Protein AF-A0A8T9CL33-F1 (afdb_monomer)

Secondary structure (DSSP, 8-state):
-------------HHHHHHHH--------PPPPS----------------------------------PPPPPPEEE-S-----HHHHHTS------TTT-GGGSTTSGGG---HHHHHHHHHTT-SS--HHHHHHHHHSSGGGTSS-EEEE--TTS-HHHHHHHHHHHHHHHSTT-EEEEEESSHHHHHHHHHHHHHHSTT-BSGGG-TTS-----SS---TTTTB--EEEE-TT------TTT-SEEEEEHHHHHHHHHHHHHTTGGGGEEEEEES-GGGGG-TTTHHHHHHHHHHHHHS-S-PEEEEEES--TTHHHHHHHTTS-EEEE----SS----EEEETTEEEE--SHHHHHHHHHHHHT-TTS-SSPPPPPSEEEPPPSSGGG-SHHHHHHHHHHHHHHHTT--EEEE-SS--TTGGGS------HHHHHHHHHHHHHHHHSTT---HHHHHHGGGTEEEE-B----S--------------B-HHHHHHHHHHHHTTS--EEEE-HHHHTT-----SEEEESSSEETTEE--TTT-

Solvent-accessible surface area (backbone atoms only — not comparable to full-atom values): 33037 Å² total; per-residue (Å²): 137,86,80,89,79,82,82,86,78,91,73,86,53,74,67,60,58,49,58,77,76,48,87,80,80,81,78,81,78,80,80,81,75,93,78,82,90,81,86,82,90,83,88,83,93,81,89,88,82,95,83,75,82,84,75,72,81,71,70,81,70,75,71,72,74,73,68,87,59,58,72,58,39,59,73,46,77,45,71,78,82,67,66,47,79,63,63,58,34,73,81,62,73,76,72,71,39,38,91,80,39,59,72,22,25,64,79,34,74,89,69,71,58,58,70,68,49,44,48,32,37,36,78,72,70,50,72,53,46,52,68,69,51,43,49,50,47,68,73,53,49,38,71,76,53,82,41,26,37,30,38,27,28,37,83,83,40,58,61,63,59,56,53,52,50,46,48,50,48,51,34,43,78,35,72,78,29,26,35,40,41,30,26,84,40,66,50,48,25,52,51,50,42,56,51,50,49,59,41,37,58,92,40,55,42,60,73,73,57,87,82,72,80,95,70,92,70,95,62,88,72,62,94,60,72,54,41,64,36,74,45,69,46,58,83,90,65,82,77,73,84,54,71,91,79,41,36,34,39,27,17,23,48,70,49,45,36,52,51,52,50,50,23,55,76,70,67,49,47,76,35,40,38,31,40,34,35,47,53,52,69,46,52,76,37,90,89,55,5,65,50,49,54,53,41,52,51,52,57,71,73,40,100,51,84,53,22,43,39,35,31,27,47,81,63,97,55,48,68,59,53,10,48,70,58,76,60,21,40,65,49,83,46,85,57,50,87,71,79,82,86,46,67,47,76,56,90,35,25,32,30,80,20,90,39,72,69,52,38,53,53,52,52,49,55,64,70,64,45,100,79,79,66,99,59,82,77,88,75,54,45,28,40,44,47,84,47,94,47,79,92,28,64,49,45,68,58,34,44,53,49,22,54,40,38,55,36,35,76,73,73,35,37,18,33,36,35,43,83,86,78,73,86,69,62,72,27,49,73,82,59,94,70,53,66,71,47,51,51,54,31,52,50,50,52,51,56,41,42,70,41,98,85,41,62,53,77,62,50,69,64,18,37,79,56,21,26,45,74,47,46,70,54,72,85,70,89,76,74,95,83,73,97,74,93,84,72,90,80,68,39,43,55,74,65,57,44,52,51,52,51,52,34,36,77,71,58,49,28,27,35,40,40,28,32,68,86,45,67,82,38,52,97,71,90,46,82,41,77,44,71,59,64,67,51,60,86,96,41,66,68,47,81,92,79,108

Nearest PDB structures (foldseek):
  5a9j-assembly2_B  TM=8.468E-01  e=8.268E-31  Homo sapiens
  5a9j-assembly3_C  TM=8.396E-01  e=1.143E-29  Homo sapiens
  5a9j-assembly4_D  TM=8.574E-01  e=2.637E-29  Homo sapiens
  9bha-assembly1_B  TM=8.079E-01  e=4.144E-30  Homo sapiens
  8w0a-assembly1_A  TM=8.636E-01  e=8.274E-24  Homo sapiens

Foldseek 3Di:
DDDDDDDDDDDDDPVNVVPVVDDDDDDDDDDDDDDDDDDDDDDDDDDDDDDDDDPDPPPPPPPVPPPVFAAFFDKFFDDDPPPPVVNVCVVPQPQDFCVNPVLQQCPPCLLVDDPLLSVLCVVVPSGGHGPQLSCQLRVQCLSVLQFAEEEAEAVQNCVVVSVLSSLVSQCLLPVLAAEEEEDADPLVLVVVLVVVCSSQPPPFSCVNPPDDDDDDDPDDDDPCQRGAAEEEDEDPDPDQDPSNRHRYYRYYLQVLLVNCVVCVVVVVNLSHSEYEAEALVCLPPPPRNVSNVVNLVSNVPDPHSYHYYYYHHDDPPSCVVCVVSVVGDYYYDHDHSDDDFDWDDDQQFIATDRDPVSVVVLVCLVVVPPPDDPDDHGDGRMGGDQGPDPVRNDSLLSNQLNVLLVQVVVLFAEEEADDDDLPSLRHRDPDPDDVVLQVVLVVLLVQQCPDPVGGDPSSVRRSNSQEEEAEAFDPCPDDPDDDDDDDPPGGDDPSNNVSNLVCVVVSSHRYYYYHPVVVVNDPRDGPYYHYRDQDRPPGGDDPSND

Structure (mmCIF, N/CA/C/O backbone):
data_AF-A0A8T9CL33-F1
#
_entry.id   AF-A0A8T9CL33-F1
#
loop_
_atom_site.group_PDB
_atom_site.id
_atom_site.type_symbol
_atom_site.label_atom_id
_atom_site.label_alt_id
_atom_site.label_comp_id
_atom_site.label_asym_id
_atom_site.label_entity_id
_atom_site.label_seq_id
_atom_site.pdbx_PDB_ins_code
_atom_site.Cartn_x
_atom_site.Cartn_y
_atom_site.Cartn_z
_atom_site.occupancy
_atom_site.B_iso_or_equiv
_atom_site.auth_seq_id
_atom_site.auth_comp_id
_atom_site.auth_asym_id
_atom_site.auth_atom_id
_atom_site.pdbx_PDB_model_num
ATOM 1 N N . MET A 1 1 ? 56.595 68.365 -26.773 1.00 39.03 1 MET A N 1
ATOM 2 C CA . MET A 1 1 ? 57.141 67.201 -26.047 1.00 39.03 1 MET A CA 1
ATOM 3 C C . MET A 1 1 ? 55.971 66.290 -25.760 1.00 39.03 1 MET A C 1
ATOM 5 O O . MET A 1 1 ? 55.237 66.520 -24.807 1.00 39.03 1 MET A O 1
ATOM 9 N N . ASP A 1 2 ? 55.748 65.354 -26.675 1.00 34.16 2 ASP A N 1
ATOM 10 C CA . ASP A 1 2 ? 54.655 64.391 -26.630 1.00 34.16 2 ASP A CA 1
ATOM 11 C C . ASP A 1 2 ? 54.901 63.371 -25.522 1.00 34.16 2 ASP A C 1
ATOM 13 O O . ASP A 1 2 ? 55.911 62.666 -25.527 1.00 34.16 2 ASP A O 1
ATOM 17 N N . VAL A 1 3 ? 53.973 63.282 -24.571 1.00 36.00 3 VAL A N 1
ATOM 18 C CA . VAL A 1 3 ? 53.970 62.217 -23.567 1.00 36.00 3 VAL A CA 1
ATOM 19 C C . VAL A 1 3 ? 52.893 61.214 -23.953 1.00 36.00 3 VAL A C 1
ATOM 21 O O . VAL A 1 3 ? 51.714 61.355 -23.636 1.00 36.00 3 VAL A O 1
ATOM 24 N N . ASN A 1 4 ? 53.347 60.190 -24.673 1.00 37.31 4 ASN A N 1
ATOM 25 C CA . ASN A 1 4 ? 52.642 58.938 -24.907 1.00 37.31 4 ASN A CA 1
ATOM 26 C C . ASN A 1 4 ? 52.187 58.324 -23.576 1.00 37.31 4 ASN A C 1
ATOM 28 O O . ASN A 1 4 ? 53.010 57.885 -22.775 1.00 37.31 4 ASN A O 1
ATOM 32 N N . THR A 1 5 ? 50.877 58.200 -23.385 1.00 37.62 5 THR A N 1
ATOM 33 C CA . THR A 1 5 ? 50.290 57.289 -22.397 1.00 37.62 5 THR A CA 1
ATOM 34 C C . THR A 1 5 ? 49.316 56.366 -23.117 1.00 37.62 5 THR A C 1
ATOM 36 O O . THR A 1 5 ? 48.192 56.726 -23.445 1.00 37.62 5 THR A O 1
ATOM 39 N N . THR A 1 6 ? 49.776 55.151 -23.413 1.00 38.62 6 THR A N 1
ATOM 40 C CA . THR A 1 6 ? 48.908 54.045 -23.822 1.00 38.62 6 THR A CA 1
ATOM 41 C C . THR A 1 6 ? 48.494 53.269 -22.572 1.00 38.62 6 THR A C 1
ATOM 43 O O . THR A 1 6 ? 49.363 52.733 -21.883 1.00 38.62 6 THR A O 1
ATOM 46 N N . PRO A 1 7 ? 47.195 53.137 -22.258 1.00 39.09 7 PRO A N 1
ATOM 47 C CA . PRO A 1 7 ? 46.752 52.102 -21.343 1.00 39.09 7 PRO A CA 1
ATOM 48 C C . PRO A 1 7 ? 46.605 50.790 -22.126 1.00 39.09 7 PRO A C 1
ATOM 50 O O . PRO A 1 7 ? 45.759 50.657 -23.011 1.00 39.09 7 PRO A O 1
ATOM 53 N N . ARG A 1 8 ? 47.448 49.800 -21.809 1.00 45.03 8 ARG A N 1
ATOM 54 C CA . ARG A 1 8 ? 47.253 48.405 -22.230 1.00 45.03 8 ARG A CA 1
ATOM 55 C C . ARG A 1 8 ? 46.012 47.846 -21.528 1.00 45.03 8 ARG A C 1
ATOM 57 O O . ARG A 1 8 ? 46.058 47.569 -20.333 1.00 45.03 8 ARG A O 1
ATOM 64 N N . ILE A 1 9 ? 44.926 47.651 -22.272 1.00 44.34 9 ILE A N 1
ATOM 65 C CA . ILE A 1 9 ? 43.734 46.918 -21.824 1.00 44.34 9 ILE A CA 1
ATOM 66 C C . ILE A 1 9 ? 43.865 45.473 -22.321 1.00 44.34 9 ILE A C 1
ATOM 68 O O . ILE A 1 9 ? 43.928 45.235 -23.525 1.00 44.34 9 ILE A O 1
ATOM 72 N N . TYR A 1 10 ? 43.943 44.512 -21.398 1.00 47.47 10 TYR A N 1
ATOM 73 C CA . TYR A 1 10 ? 44.230 43.102 -21.697 1.00 47.47 10 TYR A CA 1
ATOM 74 C C . TYR A 1 10 ? 43.007 42.209 -21.941 1.00 47.47 10 TYR A C 1
ATOM 76 O O . TYR A 1 10 ? 43.185 41.009 -22.120 1.00 47.47 10 TYR A O 1
ATOM 84 N N . HIS A 1 11 ? 41.780 42.734 -22.019 1.00 51.41 11 HIS A N 1
ATOM 85 C CA . HIS A 1 11 ? 40.606 41.899 -22.300 1.00 51.41 11 HIS A CA 1
ATOM 86 C C . HIS A 1 11 ? 39.587 42.625 -23.183 1.00 51.41 11 HIS A C 1
ATOM 88 O O . HIS A 1 11 ? 39.149 43.722 -22.850 1.00 51.41 11 HIS A O 1
ATOM 94 N N . LYS A 1 12 ? 39.207 41.992 -24.303 1.00 50.69 12 LYS A N 1
ATOM 95 C CA . LYS A 1 12 ? 38.053 42.383 -25.125 1.00 50.69 12 LYS A CA 1
ATOM 96 C C . LYS A 1 12 ? 36.806 41.714 -24.571 1.00 50.69 12 LYS A C 1
ATOM 98 O O . LYS A 1 12 ? 36.812 40.511 -24.314 1.00 50.69 12 LYS A O 1
ATOM 103 N N . THR A 1 13 ? 35.733 42.475 -24.426 1.00 62.59 13 THR A N 1
ATOM 104 C CA . THR A 1 13 ? 34.444 41.917 -24.013 1.00 62.59 13 THR A CA 1
ATOM 105 C C . THR A 1 13 ? 33.742 41.232 -25.192 1.00 62.59 13 THR A C 1
ATOM 107 O O . THR A 1 13 ? 33.948 41.560 -26.367 1.00 62.59 13 THR A O 1
ATOM 110 N N . SER A 1 14 ? 32.868 40.270 -24.896 1.00 51.91 14 SER A N 1
ATOM 111 C CA . SER A 1 14 ? 32.030 39.589 -25.896 1.00 51.91 14 SER A CA 1
ATOM 112 C C . SER A 1 14 ? 31.123 40.564 -26.666 1.00 51.91 14 SER A C 1
ATOM 114 O O . SER A 1 14 ? 30.834 40.344 -27.841 1.00 51.91 14 SER A O 1
ATOM 116 N N . VAL A 1 15 ? 30.753 41.690 -26.048 1.00 52.00 15 VAL A N 1
ATOM 117 C CA . VAL A 1 15 ? 29.937 42.761 -26.648 1.00 52.00 15 VAL A CA 1
ATOM 118 C C . VAL A 1 15 ? 30.711 43.563 -27.701 1.00 52.00 15 VAL A C 1
ATOM 120 O O . VAL A 1 15 ? 30.175 43.862 -28.767 1.00 52.00 15 VAL A O 1
ATOM 123 N N . GLU A 1 16 ? 31.982 43.881 -27.453 1.00 58.03 16 GLU A N 1
ATOM 124 C CA . GLU A 1 16 ? 32.838 44.575 -28.431 1.00 58.03 16 GLU A CA 1
ATOM 125 C C . GLU A 1 16 ? 33.164 43.681 -29.630 1.00 58.03 16 GLU A C 1
ATOM 127 O O . GLU A 1 16 ? 33.197 44.142 -30.771 1.00 58.03 16 GLU A O 1
ATOM 132 N N . THR A 1 17 ? 33.318 42.379 -29.380 1.00 58.91 17 THR A N 1
ATOM 133 C CA . THR A 1 17 ? 33.524 41.369 -30.427 1.00 58.91 17 THR A CA 1
ATOM 134 C C . THR A 1 17 ? 32.278 41.217 -31.311 1.00 58.91 17 THR A C 1
ATOM 136 O O . THR A 1 17 ? 32.393 41.064 -32.525 1.00 58.91 17 THR A O 1
ATOM 139 N N . ALA A 1 18 ? 31.077 41.336 -30.732 1.00 50.84 18 ALA A N 1
ATOM 140 C CA . ALA A 1 18 ? 29.822 41.317 -31.482 1.00 50.84 18 ALA A CA 1
ATOM 141 C C . ALA A 1 18 ? 29.615 42.584 -32.335 1.00 50.84 18 ALA A C 1
ATOM 143 O O . ALA A 1 18 ? 29.135 42.490 -33.462 1.00 50.84 18 ALA A O 1
ATOM 144 N N . ARG A 1 19 ? 30.024 43.763 -31.846 1.00 54.75 19 ARG A N 1
ATOM 145 C CA . ARG A 1 19 ? 29.896 45.036 -32.585 1.00 54.75 19 ARG A CA 1
ATOM 146 C C . ARG A 1 19 ? 30.853 45.169 -33.772 1.00 54.75 19 ARG A C 1
ATOM 148 O O . ARG A 1 19 ? 30.510 45.841 -34.735 1.00 54.75 19 ARG A O 1
ATOM 155 N N . ALA A 1 20 ? 32.023 44.530 -33.723 1.00 59.75 20 ALA A N 1
ATOM 156 C CA . ALA A 1 20 ? 32.966 44.518 -34.846 1.00 59.75 20 ALA A CA 1
ATOM 157 C C . ALA A 1 20 ? 32.512 43.609 -36.005 1.00 59.75 20 ALA A C 1
ATOM 159 O O . ALA A 1 20 ? 32.859 43.865 -37.154 1.00 59.75 20 ALA A O 1
ATOM 160 N N . ASN A 1 21 ? 31.728 42.566 -35.703 1.00 51.91 21 ASN A N 1
ATOM 161 C CA . ASN A 1 21 ? 31.342 41.535 -36.671 1.00 51.91 21 ASN A CA 1
ATOM 162 C C . ASN A 1 21 ? 29.933 41.719 -37.255 1.00 51.91 21 ASN A C 1
ATOM 164 O O . ASN A 1 21 ? 29.616 41.094 -38.264 1.00 51.91 21 ASN A O 1
ATOM 168 N N . TYR A 1 22 ? 29.087 42.562 -36.654 1.00 50.97 22 TYR A N 1
ATOM 169 C CA . TYR A 1 22 ? 27.702 42.741 -37.089 1.00 50.97 22 TYR A CA 1
ATOM 170 C C . TYR A 1 22 ? 27.319 44.223 -37.155 1.00 50.97 22 TYR A C 1
ATOM 172 O O . TYR A 1 22 ? 27.190 44.900 -36.135 1.00 50.97 22 TYR A O 1
ATOM 180 N N . SER A 1 23 ? 27.087 44.717 -38.374 1.00 49.66 23 SER A N 1
ATOM 181 C CA . SER A 1 23 ? 26.425 46.003 -38.608 1.00 49.66 23 SER A CA 1
ATOM 182 C C . SER A 1 23 ? 24.919 45.826 -38.424 1.00 49.66 23 SER A C 1
ATOM 184 O O . SER A 1 23 ? 24.282 45.064 -39.151 1.00 49.66 23 SER A O 1
ATOM 186 N N . THR A 1 24 ? 24.339 46.515 -37.444 1.00 39.88 24 THR A N 1
ATOM 187 C CA . THR A 1 24 ? 22.883 46.605 -37.286 1.00 39.88 24 THR A CA 1
ATOM 188 C C . THR A 1 24 ? 22.396 47.856 -38.004 1.00 39.88 24 THR A C 1
ATOM 190 O O . THR A 1 24 ? 22.350 48.944 -37.438 1.00 39.88 24 THR A O 1
ATOM 193 N N . LEU A 1 25 ? 22.027 47.711 -39.278 1.00 39.31 25 LEU A N 1
ATOM 194 C CA . LEU A 1 25 ? 21.190 48.710 -39.938 1.00 39.31 25 LEU A CA 1
ATOM 195 C C . LEU A 1 25 ? 19.787 48.625 -39.330 1.00 39.31 25 LEU A C 1
ATOM 197 O O . LEU A 1 25 ? 19.086 47.624 -39.480 1.00 39.31 25 LEU A O 1
ATOM 201 N N . SER A 1 26 ? 19.386 49.672 -38.613 1.00 40.56 26 SER A N 1
ATOM 202 C CA . SER A 1 26 ? 18.031 49.819 -38.097 1.00 40.56 26 SER A CA 1
ATOM 203 C C . SER A 1 26 ? 17.079 50.155 -39.246 1.00 40.56 26 SER A C 1
ATOM 205 O O . SER A 1 26 ? 17.009 51.288 -39.718 1.00 40.56 26 SER A O 1
ATOM 207 N N . HIS A 1 27 ? 16.296 49.176 -39.697 1.00 35.44 27 HIS A N 1
ATOM 208 C CA . HIS A 1 27 ? 15.111 49.483 -40.492 1.00 35.44 27 HIS A CA 1
ATOM 209 C C . HIS A 1 27 ? 14.006 49.983 -39.557 1.00 35.44 27 HIS A C 1
ATOM 211 O O . HIS A 1 27 ? 13.426 49.227 -38.779 1.00 35.44 27 HIS A O 1
ATOM 217 N N . ILE A 1 28 ? 13.738 51.286 -39.632 1.00 36.88 28 ILE A N 1
ATOM 218 C CA . ILE A 1 28 ? 12.585 51.940 -39.013 1.00 36.88 28 ILE A CA 1
ATOM 219 C C . ILE A 1 28 ? 11.318 51.314 -39.606 1.00 36.88 28 ILE A C 1
ATOM 221 O O . ILE A 1 28 ? 11.032 51.465 -40.794 1.00 36.88 28 ILE A O 1
ATOM 225 N N . GLY A 1 29 ? 10.558 50.594 -38.783 1.00 35.59 29 GLY A N 1
ATOM 226 C CA . GLY A 1 29 ? 9.239 50.100 -39.157 1.00 35.59 29 GLY A CA 1
ATOM 227 C C . GLY A 1 29 ? 8.251 51.259 -39.267 1.00 35.59 29 GLY A C 1
ATOM 228 O O . GLY A 1 29 ? 7.926 51.896 -38.266 1.00 35.59 29 GLY A O 1
ATOM 229 N N . GLN A 1 30 ? 7.740 51.528 -40.470 1.00 36.22 30 GLN A N 1
ATOM 230 C CA . GLN A 1 30 ? 6.532 52.336 -40.623 1.00 36.22 30 GLN A CA 1
ATOM 231 C C . GLN A 1 30 ? 5.326 51.538 -40.111 1.00 36.22 30 GLN A C 1
ATOM 233 O O . GLN A 1 30 ? 4.996 50.467 -40.625 1.00 36.22 30 GLN A O 1
ATOM 238 N N . LYS A 1 31 ? 4.666 52.073 -39.080 1.00 33.78 31 LYS A N 1
ATOM 239 C CA . LYS A 1 31 ? 3.378 51.593 -38.563 1.00 33.78 31 LYS A CA 1
ATOM 240 C C . LYS A 1 31 ? 2.333 51.693 -39.680 1.00 33.78 31 LYS A C 1
ATOM 242 O O . LYS A 1 31 ? 2.056 52.792 -40.149 1.00 33.78 31 LYS A O 1
ATOM 247 N N . ARG A 1 32 ? 1.734 50.571 -40.089 1.00 34.62 32 ARG A N 1
ATOM 248 C CA . ARG A 1 32 ? 0.538 50.598 -40.942 1.00 34.62 32 ARG A CA 1
ATOM 249 C C . ARG A 1 32 ? -0.661 51.014 -40.096 1.00 34.62 32 ARG A C 1
ATOM 251 O O . ARG A 1 32 ? -0.969 50.359 -39.102 1.00 34.62 32 ARG A O 1
ATOM 258 N N . THR A 1 33 ? -1.309 52.103 -40.485 1.00 32.44 33 THR A N 1
ATOM 259 C CA . THR A 1 33 ? -2.651 52.459 -40.029 1.00 32.44 33 THR A CA 1
ATOM 260 C C . THR A 1 33 ? -3.678 51.573 -40.720 1.00 32.44 33 THR A C 1
ATOM 262 O O . THR A 1 33 ? -3.578 51.277 -41.909 1.00 32.44 33 THR A O 1
ATOM 265 N N . PHE A 1 34 ? -4.630 51.125 -39.914 1.00 35.31 34 PHE A N 1
ATOM 266 C CA . PHE A 1 34 ? -5.823 50.390 -40.291 1.00 35.31 34 PHE A CA 1
ATOM 267 C C . PHE A 1 34 ? -6.742 51.372 -41.021 1.00 35.31 34 PHE A C 1
ATOM 269 O O . PHE A 1 34 ? -7.260 52.260 -40.363 1.00 35.31 34 PHE A O 1
ATOM 276 N N . ASP A 1 35 ? -6.822 51.303 -42.349 1.00 35.56 35 ASP A N 1
ATOM 277 C CA . ASP A 1 35 ? -7.996 51.692 -43.142 1.00 35.56 35 ASP A CA 1
ATOM 278 C C . ASP A 1 35 ? -7.718 51.515 -44.640 1.00 35.56 35 ASP A C 1
ATOM 280 O O . ASP A 1 35 ? -6.576 51.546 -45.092 1.00 35.56 35 ASP A O 1
ATOM 284 N N . VAL A 1 36 ? -8.804 51.359 -45.395 1.00 33.97 36 VAL A N 1
ATOM 285 C CA . VAL A 1 36 ? -8.899 51.140 -46.849 1.00 33.97 36 VAL A CA 1
ATOM 286 C C . VAL A 1 36 ? -8.897 49.663 -47.274 1.00 33.97 36 VAL A C 1
ATOM 288 O O . VAL A 1 36 ? -8.082 49.182 -48.057 1.00 33.97 36 VAL A O 1
ATOM 291 N N . PHE A 1 37 ? -9.924 48.951 -46.805 1.00 35.22 37 PHE A N 1
ATOM 292 C CA . PHE A 1 37 ? -10.669 48.039 -47.674 1.00 35.22 37 PHE A CA 1
ATOM 293 C C . PHE A 1 37 ? -11.507 48.890 -48.642 1.00 35.22 37 PHE A C 1
ATOM 295 O O . PHE A 1 37 ? -12.365 49.636 -48.180 1.00 35.22 37 PHE A O 1
ATOM 302 N N . HIS A 1 38 ? -11.238 48.785 -49.947 1.00 32.81 38 HIS A N 1
ATOM 303 C CA . HIS A 1 38 ? -12.205 48.743 -51.061 1.00 32.81 38 HIS A CA 1
ATOM 304 C C . HIS A 1 38 ? -11.654 49.350 -52.358 1.00 32.81 38 HIS A C 1
ATOM 306 O O . HIS A 1 38 ? -11.232 50.500 -52.390 1.00 32.81 38 HIS A O 1
ATOM 312 N N . GLY A 1 39 ? -11.829 48.598 -53.449 1.00 28.55 39 GLY A N 1
ATOM 313 C CA . GLY A 1 39 ? -12.135 49.166 -54.762 1.00 28.55 39 GLY A CA 1
ATOM 314 C C . GLY A 1 39 ? -11.116 48.892 -55.867 1.00 28.55 39 GLY A C 1
ATOM 315 O O . GLY A 1 39 ? -9.980 49.340 -55.789 1.00 28.55 39 GLY A O 1
ATOM 316 N N . GLY A 1 40 ? -11.587 48.249 -56.942 1.00 28.28 40 GLY A N 1
ATOM 317 C CA . GLY A 1 40 ? -11.085 48.505 -58.296 1.00 28.28 40 GLY A CA 1
ATOM 318 C C . GLY A 1 40 ? -10.412 47.333 -59.004 1.00 28.28 40 GLY A C 1
ATOM 319 O O . GLY A 1 40 ? -9.221 47.097 -58.838 1.00 28.28 40 GLY A O 1
ATOM 320 N N . GLN A 1 41 ? -11.179 46.654 -59.859 1.00 36.09 41 GLN A N 1
ATOM 321 C CA . GLN A 1 41 ? -10.659 46.021 -61.073 1.00 36.09 41 GLN A CA 1
ATOM 322 C C . GLN A 1 41 ? -10.003 47.098 -61.958 1.00 36.09 41 GLN A C 1
ATOM 324 O O . GLN A 1 41 ? -10.564 48.184 -62.065 1.00 36.09 41 GLN A O 1
ATOM 329 N N . ASP A 1 42 ? -8.846 46.822 -62.570 1.00 30.47 42 ASP A N 1
ATOM 330 C CA . ASP A 1 42 ? -8.703 46.825 -64.036 1.00 30.47 42 ASP A CA 1
ATOM 331 C C . ASP A 1 42 ? -7.258 46.623 -64.536 1.00 30.47 42 ASP A C 1
ATOM 333 O O . ASP A 1 42 ? -6.255 46.871 -63.873 1.00 30.47 42 ASP A O 1
ATOM 337 N N . THR A 1 43 ? -7.235 46.101 -65.757 1.00 31.84 43 THR A N 1
ATOM 338 C CA . THR A 1 43 ? -6.175 45.705 -66.691 1.00 31.84 43 THR A CA 1
ATOM 339 C C . THR A 1 43 ? -4.944 46.619 -66.826 1.00 31.84 43 THR A C 1
ATOM 341 O O . THR A 1 43 ? -5.098 47.829 -66.936 1.00 31.84 43 THR A O 1
ATOM 344 N N . ALA A 1 44 ? -3.750 46.031 -67.021 1.00 29.89 44 ALA A N 1
ATOM 345 C CA . ALA A 1 44 ? -2.886 46.275 -68.196 1.00 29.89 44 ALA A CA 1
ATOM 346 C C . ALA A 1 44 ? -1.521 45.564 -68.091 1.00 29.89 44 ALA A C 1
ATOM 348 O O . ALA A 1 44 ? -0.767 45.702 -67.132 1.00 29.89 44 ALA A O 1
ATOM 349 N N . SER A 1 45 ? -1.193 44.847 -69.160 1.00 35.56 45 SER A N 1
ATOM 350 C CA . SER A 1 45 ? 0.087 44.225 -69.485 1.00 35.56 45 SER A CA 1
ATOM 351 C C . SER A 1 45 ? 1.221 45.238 -69.700 1.00 35.56 45 SER A C 1
ATOM 353 O O . SER A 1 45 ? 1.120 46.085 -70.588 1.00 35.56 45 SER A O 1
ATOM 355 N N . LYS A 1 46 ? 2.352 45.062 -69.004 1.00 29.58 46 LYS A N 1
ATOM 356 C CA . LYS A 1 46 ? 3.688 45.464 -69.481 1.00 29.58 46 LYS A CA 1
ATOM 357 C C . LYS A 1 46 ? 4.722 44.411 -69.074 1.00 29.58 46 LYS A C 1
ATOM 359 O O . LYS A 1 46 ? 4.907 44.137 -67.895 1.00 29.58 46 LYS A O 1
ATOM 364 N N . ALA A 1 47 ? 5.350 43.813 -70.081 1.00 32.28 47 ALA A N 1
ATOM 365 C CA . ALA A 1 47 ? 6.488 42.906 -69.965 1.00 32.28 47 ALA A CA 1
ATOM 366 C C . ALA A 1 47 ? 7.821 43.683 -69.898 1.00 32.28 47 ALA A C 1
ATOM 368 O O . ALA A 1 47 ? 7.829 44.863 -70.251 1.00 32.28 47 ALA A O 1
ATOM 369 N N . ILE A 1 48 ? 8.900 42.960 -69.527 1.00 29.34 48 ILE A N 1
ATOM 370 C CA . ILE A 1 48 ? 10.371 43.219 -69.599 1.00 29.34 48 ILE A CA 1
ATOM 371 C C . ILE A 1 48 ? 11.025 43.116 -68.193 1.00 29.34 48 ILE A C 1
ATOM 373 O O . ILE A 1 48 ? 10.501 43.736 -67.271 1.00 29.34 48 ILE A O 1
ATOM 377 N N . PRO A 1 49 ? 12.211 42.486 -67.991 1.00 29.14 49 PRO A N 1
ATOM 378 C CA . PRO A 1 49 ? 12.872 41.368 -68.678 1.00 29.14 49 PRO A CA 1
ATOM 379 C C . PRO A 1 49 ? 13.259 40.204 -67.725 1.00 29.14 49 PRO A C 1
ATOM 381 O O . PRO A 1 49 ? 13.247 40.305 -66.502 1.00 29.14 49 PRO A O 1
ATOM 384 N N . SER A 1 50 ? 13.641 39.087 -68.336 1.00 40.56 50 SER A N 1
ATOM 385 C CA . SER A 1 50 ? 14.204 37.872 -67.747 1.00 40.56 50 SER A CA 1
ATOM 386 C C . SER A 1 50 ? 15.532 38.098 -67.009 1.00 40.56 50 SER A C 1
ATOM 388 O O . SER A 1 50 ? 16.558 38.260 -67.662 1.00 40.56 50 SER A O 1
ATOM 390 N N . ASP A 1 51 ? 15.510 38.058 -65.676 1.00 32.94 51 ASP A N 1
ATOM 391 C CA . ASP A 1 51 ? 16.597 37.505 -64.848 1.00 32.94 51 ASP A CA 1
ATOM 392 C C . ASP A 1 51 ? 16.154 37.426 -63.379 1.00 32.94 51 ASP A C 1
ATOM 394 O O . ASP A 1 51 ? 16.488 38.251 -62.531 1.00 32.94 51 ASP A O 1
ATOM 398 N N . VAL A 1 52 ? 15.346 36.414 -63.059 1.00 32.03 52 VAL A N 1
ATOM 399 C CA . VAL A 1 52 ? 15.147 35.986 -61.672 1.00 32.03 52 VAL A CA 1
ATOM 400 C C . VAL A 1 52 ? 15.269 34.476 -61.669 1.00 32.03 52 VAL A C 1
ATOM 402 O O . VAL A 1 52 ? 14.354 33.747 -62.045 1.00 32.03 52 VAL A O 1
ATOM 405 N N . THR A 1 53 ? 16.452 34.010 -61.280 1.00 34.31 53 THR A N 1
ATOM 406 C CA . THR A 1 53 ? 16.658 32.622 -60.891 1.00 34.31 53 THR A CA 1
ATOM 407 C C . THR A 1 53 ? 15.616 32.264 -59.842 1.00 34.31 53 THR A C 1
ATOM 409 O O . THR A 1 53 ? 15.450 32.955 -58.836 1.00 34.31 53 THR A O 1
ATOM 412 N N . ASN A 1 54 ? 14.882 31.200 -60.139 1.00 34.97 54 ASN A N 1
ATOM 413 C CA . ASN A 1 54 ? 13.839 30.616 -59.323 1.00 34.97 54 ASN A CA 1
ATOM 414 C C . ASN A 1 54 ? 14.365 30.358 -57.897 1.00 34.97 54 ASN A C 1
ATOM 416 O O . ASN A 1 54 ? 14.982 29.330 -57.625 1.00 34.97 54 ASN A O 1
ATOM 420 N N . ARG A 1 55 ? 14.173 31.310 -56.980 1.00 33.19 55 ARG A N 1
ATOM 421 C CA . ARG A 1 55 ? 14.310 31.068 -55.542 1.00 33.19 55 ARG A CA 1
ATOM 422 C C . ARG A 1 55 ? 12.962 30.575 -55.050 1.00 33.19 55 ARG A C 1
ATOM 424 O O . ARG A 1 55 ? 12.246 31.290 -54.353 1.00 33.19 55 ARG A O 1
ATOM 431 N N . ASP A 1 56 ? 12.638 29.344 -55.439 1.00 33.31 56 ASP A N 1
ATOM 432 C CA . ASP A 1 56 ? 11.633 28.556 -54.744 1.00 33.31 56 ASP A CA 1
ATOM 433 C C . ASP A 1 56 ? 11.974 28.609 -53.258 1.00 33.31 56 ASP A C 1
ATOM 435 O O . ASP A 1 56 ? 13.065 28.213 -52.836 1.00 33.31 56 ASP A O 1
ATOM 439 N N . PHE A 1 57 ? 11.051 29.131 -52.454 1.00 31.59 57 PHE A N 1
ATOM 440 C CA . PHE A 1 57 ? 11.145 29.036 -51.009 1.00 31.59 57 PHE A CA 1
ATOM 441 C C . PHE A 1 57 ? 10.977 27.559 -50.652 1.00 31.59 57 PHE A C 1
ATOM 443 O O . PHE A 1 57 ? 9.878 27.075 -50.388 1.00 31.59 57 PHE A O 1
ATOM 450 N N . HIS A 1 58 ? 12.076 26.809 -50.692 1.00 30.58 58 HIS A N 1
ATOM 451 C CA . HIS A 1 58 ? 12.139 25.500 -50.079 1.00 30.58 58 HIS A CA 1
ATOM 452 C C . HIS A 1 58 ? 11.957 25.727 -48.586 1.00 30.58 58 HIS A C 1
ATOM 454 O O . HIS A 1 58 ? 12.877 26.145 -47.881 1.00 30.58 58 HIS A O 1
ATOM 460 N N . ARG A 1 59 ? 10.740 25.457 -48.098 1.00 31.83 59 ARG A N 1
ATOM 461 C CA . ARG A 1 59 ? 10.530 25.173 -46.681 1.00 31.83 59 ARG A CA 1
ATOM 462 C C . ARG A 1 59 ? 11.634 24.183 -46.310 1.00 31.83 59 ARG A C 1
ATOM 464 O O . ARG A 1 59 ? 11.743 23.180 -47.019 1.00 31.83 59 ARG A O 1
ATOM 471 N N . PRO A 1 60 ? 12.469 24.439 -45.289 1.00 27.70 60 PRO A N 1
ATOM 472 C CA . PRO A 1 60 ? 13.417 23.436 -44.859 1.00 27.70 60 PRO A CA 1
ATOM 473 C C . PRO A 1 60 ? 12.572 22.235 -44.454 1.00 27.70 60 PRO A C 1
ATOM 475 O O . PRO A 1 60 ? 11.916 22.231 -43.412 1.00 27.70 60 PRO A O 1
ATOM 478 N N . LEU A 1 61 ? 12.520 21.232 -45.330 1.00 34.25 61 LEU A N 1
ATOM 479 C CA . LEU A 1 61 ? 12.241 19.886 -44.904 1.00 34.25 61 LEU A CA 1
ATOM 480 C C . LEU A 1 61 ? 13.318 19.665 -43.859 1.00 34.25 61 LEU A C 1
ATOM 482 O O . LEU A 1 61 ? 14.509 19.645 -44.177 1.00 34.25 61 LEU A O 1
ATOM 486 N N . LEU A 1 62 ? 12.895 19.581 -42.601 1.00 33.88 62 LEU A N 1
ATOM 487 C CA . LEU A 1 62 ? 13.615 18.794 -41.628 1.00 33.88 62 LEU A CA 1
ATOM 488 C C . LEU A 1 62 ? 13.748 17.424 -42.296 1.00 33.88 62 LEU A C 1
ATOM 490 O O . LEU A 1 62 ? 12.889 16.561 -42.145 1.00 33.88 62 LEU A O 1
ATOM 494 N N . GLN A 1 63 ? 14.807 17.233 -43.090 1.00 30.72 63 GLN A N 1
ATOM 495 C CA . GLN A 1 63 ? 15.445 15.943 -43.163 1.00 30.72 63 GLN A CA 1
ATOM 496 C C . GLN A 1 63 ? 15.690 15.649 -41.701 1.00 30.72 63 GLN A C 1
ATOM 498 O O . GLN A 1 63 ? 16.562 16.253 -41.071 1.00 30.72 63 GLN A O 1
ATOM 503 N N . ALA A 1 64 ? 14.822 14.814 -41.135 1.00 34.59 64 ALA A N 1
ATOM 504 C CA . ALA A 1 64 ? 15.143 14.096 -39.939 1.00 34.59 64 ALA A CA 1
ATOM 505 C C . ALA A 1 64 ? 16.488 13.465 -40.274 1.00 34.59 64 ALA A C 1
ATOM 507 O O . ALA A 1 64 ? 16.563 12.477 -41.002 1.00 34.59 64 ALA A O 1
ATOM 508 N N . LYS A 1 65 ? 17.578 14.093 -39.825 1.00 29.61 65 LYS A N 1
ATOM 509 C CA . LYS A 1 65 ? 18.783 13.347 -39.551 1.00 29.61 65 LYS A CA 1
ATOM 510 C C . LYS A 1 65 ? 18.273 12.309 -38.571 1.00 29.61 65 LYS A C 1
ATOM 512 O O . LYS A 1 65 ? 18.035 12.628 -37.407 1.00 29.61 65 LYS A O 1
ATOM 517 N N . CYS A 1 66 ? 17.978 11.114 -39.078 1.00 31.50 66 CYS A N 1
ATOM 518 C CA . CYS A 1 66 ? 17.975 9.921 -38.269 1.00 31.50 66 CYS A CA 1
ATOM 519 C C . CYS A 1 66 ? 19.346 9.953 -37.612 1.00 31.50 66 CYS A C 1
ATOM 521 O O . CYS A 1 66 ? 20.346 9.581 -38.216 1.00 31.50 66 CYS A O 1
ATOM 523 N N . PHE A 1 67 ? 19.411 10.495 -36.397 1.00 35.88 67 PHE A N 1
ATOM 524 C CA . PHE A 1 67 ? 20.413 10.033 -35.470 1.00 35.88 67 PHE A CA 1
ATOM 525 C C . PHE A 1 67 ? 20.251 8.518 -35.507 1.00 35.88 67 PHE A C 1
ATOM 527 O O . PHE A 1 67 ? 19.135 8.030 -35.303 1.00 35.88 67 PHE A O 1
ATOM 534 N N . GLU A 1 68 ? 21.304 7.796 -35.883 1.00 46.69 68 GLU A N 1
ATOM 535 C CA . GLU A 1 68 ? 21.379 6.355 -35.673 1.00 46.69 68 GLU A CA 1
ATOM 536 C C . GLU A 1 68 ? 21.273 6.147 -34.161 1.00 46.69 68 GLU A C 1
ATOM 538 O O . GLU A 1 68 ? 22.250 6.169 -33.417 1.00 46.69 68 GLU A O 1
ATOM 543 N N . GLY A 1 69 ? 20.033 6.136 -33.681 1.00 60.16 69 GLY A N 1
ATOM 544 C CA . GLY A 1 69 ? 19.712 6.046 -32.278 1.00 60.16 69 GLY A CA 1
ATOM 545 C C . GLY A 1 69 ? 20.085 4.658 -31.803 1.00 60.16 69 GLY A C 1
ATOM 546 O O . GLY A 1 69 ? 19.899 3.674 -32.520 1.00 60.16 69 GLY A O 1
ATOM 547 N N . LEU A 1 70 ? 20.589 4.588 -30.575 1.00 66.19 70 LEU A N 1
ATOM 548 C CA . LEU A 1 70 ? 20.783 3.328 -29.873 1.00 66.19 70 LEU A CA 1
ATOM 549 C C . LEU A 1 70 ? 19.506 2.485 -29.999 1.00 66.19 70 LEU A C 1
ATOM 551 O O . LEU A 1 70 ? 18.434 2.917 -29.574 1.00 66.19 70 LEU A O 1
ATOM 555 N N . LYS A 1 71 ? 19.613 1.297 -30.598 1.00 74.06 71 LYS A N 1
ATOM 556 C CA . LYS A 1 71 ? 18.483 0.384 -30.799 1.00 74.06 71 LYS A CA 1
ATOM 557 C C . LYS A 1 71 ? 18.573 -0.752 -29.788 1.00 74.06 71 LYS A C 1
ATOM 559 O O . LYS A 1 71 ? 19.629 -1.354 -29.612 1.00 74.06 71 LYS A O 1
ATOM 564 N N . ALA A 1 72 ? 17.453 -1.042 -29.136 1.00 79.56 72 ALA A N 1
ATOM 565 C CA . ALA A 1 72 ? 17.325 -2.206 -28.272 1.00 79.56 72 ALA A CA 1
ATOM 566 C C . ALA A 1 72 ? 17.476 -3.516 -29.065 1.00 79.56 72 ALA A C 1
ATOM 568 O O . ALA A 1 72 ? 17.061 -3.595 -30.227 1.00 79.56 72 ALA A O 1
ATOM 569 N N . SER A 1 73 ? 18.019 -4.543 -28.416 1.00 85.00 73 SER A N 1
ATOM 570 C CA . SER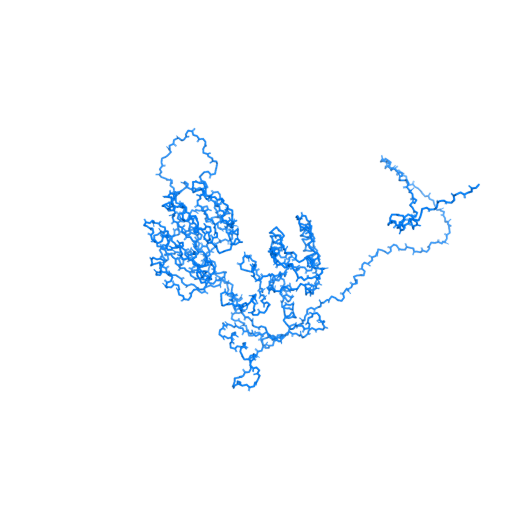 A 1 73 ? 18.238 -5.847 -29.036 1.00 85.00 73 SER A CA 1
ATOM 571 C C . SER A 1 73 ? 16.929 -6.600 -29.262 1.00 85.00 73 SER A C 1
ATOM 573 O O . SER A 1 73 ? 15.945 -6.429 -28.537 1.00 85.00 73 SER A O 1
ATOM 575 N N . GLU A 1 74 ? 16.915 -7.443 -30.291 1.00 85.81 74 GLU A N 1
ATOM 576 C CA . GLU A 1 74 ? 15.771 -8.300 -30.590 1.00 85.81 74 GLU A CA 1
ATOM 577 C C . GLU A 1 74 ? 15.696 -9.460 -29.595 1.00 85.81 74 GLU A C 1
ATOM 579 O O . GLU A 1 74 ? 16.717 -10.005 -29.173 1.00 85.81 74 GLU A O 1
ATOM 584 N N . ILE A 1 75 ? 14.474 -9.827 -29.207 1.00 88.06 75 ILE A N 1
ATOM 585 C CA . ILE A 1 75 ? 14.219 -10.942 -28.297 1.00 88.06 75 ILE A CA 1
ATOM 586 C C . ILE A 1 75 ? 13.593 -12.069 -29.109 1.00 88.06 75 ILE A C 1
ATOM 588 O O . ILE A 1 75 ? 12.544 -11.884 -29.724 1.00 88.06 75 ILE A O 1
ATOM 592 N N . GLN A 1 76 ? 14.248 -13.225 -29.109 1.00 87.31 76 GLN A N 1
ATOM 593 C CA . GLN A 1 76 ? 13.776 -14.439 -29.758 1.00 87.31 76 GLN A CA 1
ATOM 594 C C . GLN A 1 76 ? 13.132 -15.354 -28.717 1.00 87.31 76 GLN A C 1
ATOM 596 O O . GLN A 1 76 ? 13.708 -15.622 -27.660 1.00 87.31 76 GLN A O 1
ATOM 601 N N . ASP A 1 77 ? 11.928 -15.827 -29.020 1.00 83.44 77 ASP A N 1
ATOM 602 C CA . ASP A 1 77 ? 11.217 -16.800 -28.195 1.00 83.44 77 ASP A CA 1
ATOM 603 C C . ASP A 1 77 ? 11.756 -18.205 -28.525 1.00 83.44 77 ASP A C 1
ATOM 605 O O . ASP A 1 77 ? 11.872 -18.562 -29.699 1.00 83.44 77 ASP A O 1
ATOM 609 N N . PHE A 1 78 ? 12.120 -18.990 -27.505 1.00 69.81 78 PHE A N 1
ATOM 610 C CA . PHE A 1 78 ? 12.634 -20.351 -27.669 1.00 69.81 78 PHE A CA 1
ATOM 611 C C . PHE A 1 78 ? 11.625 -21.353 -27.094 1.00 69.81 78 PHE A C 1
ATOM 613 O O . PHE A 1 78 ? 11.308 -21.322 -25.906 1.00 69.81 78 PHE A O 1
ATOM 620 N N . GLY A 1 79 ? 11.120 -22.244 -27.952 1.00 59.62 79 GLY A N 1
ATOM 621 C CA . GLY A 1 79 ? 10.039 -23.178 -27.633 1.00 59.62 79 GLY A CA 1
ATOM 622 C C . GLY A 1 79 ? 8.654 -22.659 -28.026 1.00 59.62 79 GLY A C 1
ATOM 623 O O . GLY A 1 79 ? 8.458 -21.470 -28.281 1.00 59.62 79 GLY A O 1
ATOM 624 N N . ASP A 1 80 ? 7.687 -23.575 -28.100 1.00 50.09 80 ASP A N 1
ATOM 625 C CA . ASP A 1 80 ? 6.283 -23.202 -28.255 1.00 50.09 80 ASP A CA 1
ATOM 626 C C . ASP A 1 80 ? 5.916 -22.286 -27.082 1.00 50.09 80 ASP A C 1
ATOM 628 O O . ASP A 1 80 ? 6.375 -22.520 -25.957 1.00 50.09 80 ASP A O 1
ATOM 632 N N . ARG A 1 81 ? 5.087 -21.257 -27.301 1.00 51.22 81 ARG A N 1
ATOM 633 C CA . ARG A 1 81 ? 4.419 -20.582 -26.181 1.00 51.22 81 ARG A CA 1
ATOM 634 C C . ARG A 1 81 ? 3.470 -21.613 -25.586 1.00 51.22 81 ARG A C 1
ATOM 636 O O . ARG A 1 81 ? 2.266 -21.526 -25.815 1.00 51.22 81 ARG A O 1
ATOM 643 N N . SER A 1 82 ? 3.991 -22.604 -24.852 1.00 44.47 82 SER A N 1
ATOM 644 C CA . SER A 1 82 ? 3.200 -23.430 -23.960 1.00 44.47 82 SER A CA 1
ATOM 645 C C . SER A 1 82 ? 2.412 -22.405 -23.196 1.00 44.47 82 SER A C 1
ATOM 647 O O . SER A 1 82 ? 3.031 -21.543 -22.560 1.00 44.47 82 SER A O 1
ATOM 649 N N . GLN A 1 83 ? 1.100 -22.385 -23.422 1.00 42.06 83 GLN A N 1
ATOM 650 C CA . GLN A 1 83 ? 0.263 -21.375 -22.831 1.00 42.06 83 GLN A CA 1
ATOM 651 C C . GLN A 1 83 ? 0.606 -21.424 -21.351 1.00 42.06 83 GLN A C 1
ATOM 653 O O . GLN A 1 83 ? 0.332 -22.433 -20.701 1.00 42.06 83 GLN A O 1
ATOM 658 N N . SER A 1 84 ? 1.306 -20.402 -20.840 1.00 49.69 84 SER A N 1
ATOM 659 C CA . SER A 1 84 ? 1.547 -20.326 -19.413 1.00 49.69 84 SER A CA 1
ATOM 660 C C . SER A 1 84 ? 0.177 -20.491 -18.769 1.00 49.69 84 SER A C 1
ATOM 662 O O . SER A 1 84 ? -0.831 -20.081 -19.358 1.00 49.69 84 SER A O 1
ATOM 664 N N . GLU A 1 85 ? 0.103 -21.099 -17.591 1.00 41.19 85 GLU A N 1
ATOM 665 C CA . GLU A 1 85 ? -1.165 -21.245 -16.863 1.00 41.19 85 GLU A CA 1
ATOM 666 C C . GLU A 1 85 ? -1.960 -19.910 -16.849 1.00 41.19 85 GLU A C 1
ATOM 668 O O . GLU A 1 85 ? -3.187 -19.872 -16.881 1.00 41.19 85 GLU A O 1
ATOM 673 N N . TYR A 1 86 ? -1.245 -18.783 -16.931 1.00 45.38 86 TYR A N 1
ATOM 674 C CA . TYR A 1 86 ? -1.744 -17.429 -17.144 1.00 45.38 86 TYR A CA 1
ATOM 675 C C . TYR A 1 86 ? -2.345 -17.116 -18.533 1.00 45.38 86 TYR A C 1
ATOM 677 O O . TYR A 1 86 ? -3.385 -16.462 -18.612 1.00 45.38 86 TYR A O 1
ATOM 685 N N . SER A 1 87 ? -1.745 -17.546 -19.646 1.00 48.84 87 SER A N 1
ATOM 686 C CA . SER A 1 87 ? -2.360 -17.372 -20.975 1.00 48.84 87 SER A CA 1
ATOM 687 C C . SER A 1 87 ? -3.605 -18.242 -21.182 1.00 48.84 87 SER A C 1
ATOM 689 O O . SER A 1 87 ? -4.480 -17.833 -21.939 1.00 48.84 87 SER A O 1
ATOM 691 N N . GLN A 1 88 ? -3.766 -19.331 -20.419 1.00 43.28 88 GLN A N 1
ATOM 692 C CA . GLN A 1 88 ? -5.050 -20.038 -20.277 1.00 43.28 88 GLN A CA 1
ATOM 693 C C . GLN A 1 88 ? -6.066 -19.214 -19.462 1.00 43.28 88 GLN A C 1
ATOM 695 O O . GLN A 1 88 ? -7.234 -19.102 -19.837 1.00 43.28 88 GLN A O 1
ATOM 700 N N . ARG A 1 89 ? -5.620 -18.526 -18.400 1.00 46.50 89 ARG A N 1
ATOM 701 C CA . ARG A 1 89 ? -6.448 -17.588 -17.611 1.00 46.50 89 ARG A CA 1
ATOM 702 C C . ARG A 1 89 ? -6.799 -16.281 -18.334 1.00 46.50 89 ARG A C 1
ATOM 704 O O . ARG A 1 89 ? -7.700 -15.586 -17.876 1.00 46.50 89 ARG A O 1
ATOM 711 N N . ARG A 1 90 ? -6.196 -15.958 -19.491 1.00 46.69 90 ARG A N 1
ATOM 712 C CA . ARG A 1 90 ? -6.717 -14.889 -20.377 1.00 46.69 90 ARG A CA 1
ATOM 713 C C . ARG A 1 90 ? -8.161 -15.158 -20.813 1.00 46.69 90 ARG A C 1
ATOM 715 O O . ARG A 1 90 ? -8.879 -14.200 -21.073 1.00 46.69 90 ARG A O 1
ATOM 722 N N . GLY A 1 91 ? -8.577 -16.427 -20.876 1.00 40.50 91 GLY A N 1
ATOM 723 C CA . GLY A 1 91 ? -9.962 -16.814 -21.158 1.00 40.50 91 GLY A CA 1
ATOM 724 C C . GLY A 1 91 ? -10.881 -16.832 -19.929 1.00 40.50 91 GLY A C 1
ATOM 725 O O . GLY A 1 91 ? -12.094 -16.750 -20.084 1.00 40.50 91 GLY A O 1
ATOM 726 N N . LEU A 1 92 ? -10.330 -16.912 -18.711 1.00 48.44 92 LEU A N 1
ATOM 727 C CA . LEU A 1 92 ? -11.077 -17.062 -17.456 1.00 48.44 92 LEU A CA 1
ATOM 728 C C . LEU A 1 92 ? -10.422 -16.239 -16.336 1.00 48.44 92 LEU A C 1
ATOM 730 O O . LEU A 1 92 ? -9.716 -16.760 -15.474 1.00 48.44 92 LEU A O 1
ATOM 734 N N . ALA A 1 93 ? -10.680 -14.936 -16.343 1.00 47.25 93 ALA A N 1
ATOM 735 C CA . ALA A 1 93 ? -10.393 -14.050 -15.218 1.00 47.25 93 ALA A CA 1
ATOM 736 C C . ALA A 1 93 ? -11.593 -13.136 -14.950 1.00 47.25 93 ALA A C 1
ATOM 738 O O . ALA A 1 93 ? -11.470 -11.916 -14.885 1.00 47.25 93 ALA A O 1
ATOM 739 N N . LEU A 1 94 ? -12.777 -13.723 -14.786 1.00 56.06 94 LEU A N 1
ATOM 740 C CA . LEU A 1 94 ? -13.833 -13.030 -14.063 1.00 56.06 94 LEU A CA 1
ATOM 741 C C . LEU A 1 94 ? -13.560 -13.307 -12.592 1.00 56.06 94 LEU A C 1
ATOM 743 O O . LEU A 1 94 ? -13.946 -14.346 -12.064 1.00 56.06 94 LEU A O 1
ATOM 747 N N . THR A 1 95 ? -12.830 -12.398 -11.941 1.00 62.81 95 THR A N 1
ATOM 748 C CA . THR A 1 95 ? -12.928 -12.308 -10.481 1.00 62.81 95 THR A CA 1
ATOM 749 C C . THR A 1 95 ? -14.423 -12.334 -10.154 1.00 62.81 95 THR A C 1
ATOM 751 O O . THR A 1 95 ? -15.147 -11.530 -10.754 1.00 62.81 95 THR A O 1
ATOM 754 N N . PRO A 1 96 ? -14.901 -13.260 -9.301 1.00 65.25 96 PRO A N 1
ATOM 755 C CA . PRO A 1 96 ? -16.313 -13.337 -8.965 1.00 65.25 96 PRO A CA 1
ATOM 756 C C . PRO A 1 96 ? -16.805 -11.945 -8.576 1.00 65.25 96 PRO A C 1
ATOM 758 O O . PRO A 1 96 ? -16.161 -11.253 -7.788 1.00 65.25 96 PRO A O 1
ATOM 761 N N . ASN A 1 97 ? -17.884 -11.503 -9.206 1.00 69.56 97 ASN A N 1
ATOM 762 C CA . ASN A 1 97 ? -18.471 -10.189 -8.981 1.00 69.56 97 ASN A CA 1
ATOM 763 C C . ASN A 1 97 ? -19.775 -10.334 -8.188 1.00 69.56 97 ASN A C 1
ATOM 765 O O . ASN A 1 97 ? -20.253 -11.448 -7.947 1.00 69.56 97 ASN A O 1
ATOM 769 N N . SER A 1 98 ? -20.372 -9.212 -7.793 1.00 68.50 98 SER A N 1
ATOM 770 C CA . SER A 1 98 ? -21.619 -9.202 -7.019 1.00 68.50 98 SER A CA 1
ATOM 771 C C . SER A 1 98 ? -22.788 -9.908 -7.719 1.00 68.50 98 SER A C 1
ATOM 773 O O . SER A 1 98 ? -23.674 -10.427 -7.049 1.00 68.50 98 SER A O 1
ATOM 775 N N . THR A 1 99 ? -22.763 -10.016 -9.054 1.00 73.56 99 THR A N 1
ATOM 776 C CA . THR A 1 99 ? -23.739 -10.798 -9.832 1.00 73.56 99 THR A CA 1
ATOM 777 C C . THR A 1 99 ? -23.629 -12.301 -9.558 1.00 73.56 99 THR A C 1
ATOM 779 O O . THR A 1 99 ? -24.638 -12.998 -9.565 1.00 73.56 99 THR A O 1
ATOM 782 N N . SER A 1 100 ? -22.416 -12.801 -9.302 1.00 79.06 100 SER A N 1
ATOM 783 C CA . SER A 1 100 ? -22.163 -14.210 -8.961 1.00 79.06 100 SER A CA 1
ATOM 784 C C . SER A 1 100 ? -22.318 -14.519 -7.468 1.00 79.06 100 SER A C 1
ATOM 786 O O . SER A 1 100 ? -22.713 -15.624 -7.108 1.00 79.06 100 SER A O 1
ATOM 788 N N . ASN A 1 101 ? -22.018 -13.555 -6.594 1.00 84.88 101 ASN A N 1
ATOM 789 C CA . ASN A 1 101 ? -22.172 -13.687 -5.150 1.00 84.88 101 ASN A CA 1
ATOM 790 C C . ASN A 1 101 ? -22.538 -12.319 -4.539 1.00 84.88 101 ASN A C 1
ATOM 792 O O . ASN A 1 101 ? -21.671 -11.442 -4.482 1.00 84.88 101 ASN A O 1
ATOM 796 N N . PRO A 1 102 ? -23.772 -12.138 -4.028 1.00 89.50 102 PRO A N 1
ATOM 797 C CA . PRO A 1 102 ? -24.226 -10.873 -3.445 1.00 89.50 102 PRO A CA 1
ATOM 798 C C . PRO A 1 102 ? -23.370 -10.365 -2.279 1.00 89.50 102 PRO A C 1
ATOM 800 O O . PRO A 1 102 ? -23.302 -9.161 -2.050 1.00 89.50 102 PRO A O 1
ATOM 803 N N . LEU A 1 103 ? -22.672 -11.255 -1.559 1.00 91.62 103 LEU A N 1
ATOM 804 C CA . LEU A 1 103 ? -21.773 -10.871 -0.466 1.00 91.62 103 LEU A CA 1
ATOM 805 C C . LEU A 1 103 ? -20.555 -10.078 -0.952 1.00 91.62 103 LEU A C 1
ATOM 807 O O . LEU A 1 103 ? -19.877 -9.453 -0.146 1.00 91.62 103 LEU A O 1
ATOM 811 N N . LEU A 1 104 ? -20.256 -10.077 -2.249 1.00 92.00 104 LEU A N 1
ATOM 812 C CA . LEU A 1 104 ? -19.143 -9.305 -2.807 1.00 92.00 104 LEU A CA 1
ATOM 813 C C . LEU A 1 104 ? -19.497 -7.829 -3.029 1.00 92.00 104 LEU A C 1
ATOM 815 O O . LEU A 1 104 ? -18.641 -7.052 -3.450 1.00 92.00 104 LEU A O 1
ATOM 819 N N . ASP A 1 105 ? -20.735 -7.432 -2.740 1.00 92.69 105 ASP A N 1
ATOM 820 C CA . ASP A 1 105 ? -21.173 -6.041 -2.723 1.00 92.69 105 ASP A CA 1
ATOM 821 C C . ASP A 1 105 ? -21.091 -5.470 -1.298 1.00 92.69 105 ASP A C 1
ATOM 823 O O . ASP A 1 105 ? -21.667 -6.018 -0.358 1.00 92.69 105 ASP A O 1
ATOM 827 N N . LEU A 1 106 ? -20.404 -4.336 -1.124 1.00 93.19 106 LEU A N 1
ATOM 828 C CA . LEU A 1 106 ? -20.295 -3.664 0.178 1.00 93.19 106 LEU A CA 1
ATOM 829 C C . LEU A 1 106 ? -21.626 -3.102 0.688 1.00 93.19 106 LEU A C 1
ATOM 831 O O . LEU A 1 106 ? -21.747 -2.834 1.882 1.00 93.19 106 LEU A O 1
ATOM 835 N N . SER A 1 107 ? -22.624 -2.938 -0.184 1.00 92.88 107 SER A N 1
ATOM 836 C CA . SER A 1 107 ? -23.986 -2.574 0.215 1.00 92.88 107 SER A CA 1
ATOM 837 C C . SER A 1 107 ? -24.733 -3.714 0.913 1.00 92.88 107 SER A C 1
ATOM 839 O O . SER A 1 107 ? -25.798 -3.477 1.488 1.00 92.88 107 SER A O 1
ATOM 841 N N . HIS A 1 108 ? -24.186 -4.937 0.908 1.00 94.00 108 HIS A N 1
ATOM 842 C CA . HIS A 1 108 ? -24.825 -6.077 1.547 1.00 94.00 108 HIS A CA 1
ATOM 843 C C . HIS A 1 108 ? -25.042 -5.823 3.057 1.00 94.00 108 HIS A C 1
ATOM 845 O O . HIS A 1 108 ? -24.093 -5.449 3.760 1.00 94.00 108 HIS A O 1
ATOM 851 N N . PRO A 1 109 ? -26.250 -6.082 3.607 1.00 91.56 109 PRO A N 1
ATOM 852 C CA . PRO A 1 109 ? -26.590 -5.760 4.999 1.00 91.56 109 PRO A CA 1
ATOM 853 C C . PRO A 1 109 ? -25.655 -6.365 6.052 1.00 91.56 109 PRO A C 1
ATOM 855 O O . PRO A 1 109 ? -25.503 -5.804 7.136 1.00 91.56 109 PRO A O 1
ATOM 858 N N . SER A 1 110 ? -24.994 -7.484 5.741 1.00 92.00 110 SER A N 1
ATOM 859 C CA . SER A 1 110 ? -24.034 -8.143 6.639 1.00 92.00 110 SER A CA 1
ATOM 860 C C . SER A 1 110 ? -22.848 -7.262 7.037 1.00 92.00 110 SER A C 1
ATOM 862 O O . SER A 1 110 ? -22.335 -7.425 8.140 1.00 92.00 110 SER A O 1
ATOM 864 N N . TYR A 1 111 ? -22.425 -6.318 6.188 1.00 92.44 111 TYR A N 1
ATOM 865 C CA . TYR A 1 111 ? -21.323 -5.404 6.518 1.00 92.44 111 TYR A CA 1
ATOM 866 C C . TYR A 1 111 ? -21.769 -4.233 7.398 1.00 92.44 111 TYR A C 1
ATOM 868 O O . TYR A 1 111 ? -20.956 -3.659 8.128 1.00 92.44 111 TYR A O 1
ATOM 876 N N . ARG A 1 112 ? -23.069 -3.893 7.360 1.00 91.19 112 ARG A N 1
ATOM 877 C CA . ARG A 1 112 ? -23.667 -2.754 8.074 1.00 91.19 112 ARG A CA 1
ATOM 878 C C . ARG A 1 112 ? -22.855 -1.470 7.856 1.00 91.19 112 ARG A C 1
ATOM 880 O O . ARG A 1 112 ? -22.380 -0.865 8.813 1.00 91.19 112 ARG A O 1
ATOM 887 N N . LEU A 1 113 ? -22.635 -1.103 6.594 1.00 92.44 113 LEU A N 1
ATOM 888 C CA . LEU A 1 113 ? -21.932 0.126 6.215 1.00 92.44 113 LEU A CA 1
ATOM 889 C C . LEU A 1 113 ? -22.935 1.198 5.765 1.00 92.44 113 LEU A C 1
ATOM 891 O O . LEU A 1 113 ? -23.923 0.862 5.108 1.00 92.44 113 LEU A O 1
ATOM 895 N N . PRO A 1 114 ? -22.700 2.490 6.061 1.00 91.25 114 PRO A N 1
ATOM 896 C CA . PRO A 1 114 ? -23.549 3.565 5.557 1.00 91.25 114 PRO A CA 1
ATOM 897 C C . PRO A 1 114 ? -23.570 3.612 4.026 1.00 91.25 114 PRO A C 1
ATOM 899 O O . PRO A 1 114 ? -22.527 3.515 3.377 1.00 91.25 114 PRO A O 1
ATOM 902 N N . ALA A 1 115 ? -24.742 3.860 3.437 1.00 91.94 115 ALA A N 1
ATOM 903 C CA . ALA A 1 115 ? -24.898 3.915 1.981 1.00 91.94 115 ALA A CA 1
ATOM 904 C C . ALA A 1 115 ? -23.984 4.963 1.320 1.00 91.94 115 ALA A C 1
ATOM 906 O O . ALA A 1 115 ? -23.472 4.736 0.226 1.00 91.94 115 ALA A O 1
ATOM 907 N N . GLN A 1 116 ? -23.743 6.096 1.988 1.00 92.44 116 GLN A N 1
ATOM 908 C CA . GLN A 1 116 ? -22.816 7.117 1.500 1.00 92.44 116 GLN A CA 1
ATOM 909 C C . GLN A 1 116 ? -21.370 6.611 1.456 1.00 92.44 116 GLN A C 1
ATOM 911 O O . GLN A 1 116 ? -20.688 6.830 0.461 1.00 92.44 116 GLN A O 1
ATOM 916 N N . LEU A 1 117 ? -20.926 5.870 2.476 1.00 94.06 117 LEU A N 1
ATOM 917 C CA . LEU A 1 117 ? -19.591 5.273 2.492 1.00 94.06 117 LEU A CA 1
ATOM 918 C C . LEU A 1 117 ? -19.420 4.279 1.335 1.00 94.06 117 LEU A C 1
ATOM 920 O O . LEU A 1 117 ? -18.418 4.317 0.625 1.00 94.06 117 LEU A O 1
ATOM 924 N N . VAL A 1 118 ? -20.425 3.430 1.101 1.00 94.88 118 VAL A N 1
ATOM 925 C CA . VAL A 1 118 ? -20.422 2.471 -0.016 1.00 94.88 118 VAL A CA 1
ATOM 926 C C . VAL A 1 118 ? -20.366 3.190 -1.368 1.00 94.88 118 VAL A C 1
ATOM 928 O O . VAL A 1 118 ? -19.592 2.801 -2.242 1.00 94.88 118 VAL A O 1
ATOM 931 N N . ARG A 1 119 ? -21.123 4.283 -1.537 1.00 95.31 119 ARG A N 1
ATOM 932 C CA . ARG A 1 119 ? -21.055 5.125 -2.745 1.00 95.31 119 ARG A CA 1
ATOM 933 C C . ARG A 1 119 ? -19.675 5.752 -2.928 1.00 95.31 119 ARG A C 1
ATOM 935 O O . ARG A 1 119 ? -19.160 5.741 -4.042 1.00 95.31 119 ARG A O 1
ATOM 942 N N . ASN A 1 120 ? -19.058 6.251 -1.859 1.00 95.50 120 ASN A N 1
ATOM 943 C CA . ASN A 1 120 ? -17.718 6.834 -1.920 1.00 95.50 120 ASN A CA 1
ATOM 944 C C . ASN A 1 120 ? -16.673 5.788 -2.342 1.00 95.50 120 ASN A C 1
ATOM 946 O O . ASN A 1 120 ? -15.843 6.075 -3.206 1.00 95.50 120 ASN A O 1
ATOM 950 N N . PHE A 1 121 ? -16.753 4.560 -1.818 1.00 95.75 121 PHE A N 1
ATOM 951 C CA . PHE A 1 121 ? -15.932 3.437 -2.285 1.00 95.75 121 PHE A CA 1
ATOM 952 C C . PHE A 1 121 ? -16.148 3.146 -3.778 1.00 95.75 121 PHE A C 1
ATOM 954 O O . PHE A 1 121 ? -15.175 3.074 -4.532 1.00 95.75 121 PHE A O 1
ATOM 961 N N . ALA A 1 122 ? -17.403 3.059 -4.229 1.00 94.31 122 ALA A N 1
ATOM 962 C CA . ALA A 1 122 ? -17.739 2.792 -5.627 1.00 94.31 122 ALA A CA 1
ATOM 963 C C . ALA A 1 122 ? -17.241 3.889 -6.586 1.00 94.31 122 ALA A C 1
ATOM 965 O O . ALA A 1 122 ? -16.673 3.576 -7.636 1.00 94.31 122 ALA A O 1
ATOM 966 N N . ASN A 1 123 ? -17.384 5.163 -6.206 1.00 94.88 123 ASN A N 1
ATOM 967 C CA . ASN A 1 123 ? -16.893 6.316 -6.969 1.00 94.88 123 ASN A CA 1
ATOM 968 C C . ASN A 1 123 ? -15.364 6.323 -7.096 1.00 94.88 123 ASN A C 1
ATOM 970 O O . ASN A 1 123 ? -14.828 6.810 -8.088 1.00 94.88 123 ASN A O 1
ATOM 974 N N . ASN A 1 124 ? -14.665 5.744 -6.119 1.00 92.25 124 ASN A N 1
ATOM 975 C CA . ASN A 1 124 ? -13.213 5.581 -6.129 1.00 92.25 124 ASN A CA 1
ATOM 976 C C . ASN A 1 124 ? -12.766 4.203 -6.667 1.00 92.25 124 ASN A C 1
ATOM 978 O O . ASN A 1 124 ? -11.630 3.789 -6.447 1.00 92.25 124 ASN A O 1
ATOM 982 N N . GLY A 1 125 ? -13.640 3.491 -7.392 1.00 89.81 125 GLY A N 1
ATOM 983 C CA . GLY A 1 125 ? -13.301 2.280 -8.151 1.00 89.81 125 GLY A CA 1
ATOM 984 C C . GLY A 1 125 ? -13.586 0.949 -7.450 1.00 89.81 125 GLY A C 1
ATOM 985 O O . GLY A 1 125 ? -13.477 -0.101 -8.084 1.00 89.81 125 GLY A O 1
ATOM 986 N N . VAL A 1 126 ? -14.010 0.954 -6.183 1.00 92.06 126 VAL A N 1
ATOM 987 C CA . VAL A 1 126 ? -14.336 -0.264 -5.422 1.00 92.06 126 VAL A CA 1
ATOM 988 C C . VAL A 1 126 ? -15.810 -0.617 -5.627 1.00 92.06 126 VAL A C 1
ATOM 990 O O . VAL A 1 126 ? -16.670 -0.278 -4.820 1.00 92.06 126 VAL A O 1
ATOM 993 N N . LYS A 1 127 ? -16.111 -1.276 -6.749 1.00 89.00 127 LYS A N 1
ATOM 994 C CA . LYS A 1 127 ? -17.482 -1.709 -7.093 1.00 89.00 127 LYS A CA 1
ATOM 995 C C . LYS A 1 127 ? -17.861 -3.065 -6.494 1.00 89.00 127 LYS A C 1
ATOM 997 O O . LYS A 1 127 ? -19.036 -3.335 -6.285 1.00 89.00 127 LYS A O 1
ATOM 1002 N N . SER A 1 128 ? -16.873 -3.916 -6.242 1.00 91.12 128 SER A N 1
ATOM 1003 C CA . SER A 1 128 ? -17.036 -5.227 -5.615 1.00 91.12 128 SER A CA 1
ATOM 1004 C C . SER A 1 128 ? -15.757 -5.605 -4.879 1.00 91.12 128 SER A C 1
ATOM 1006 O O . SER A 1 128 ? -14.666 -5.210 -5.299 1.00 91.12 128 SER A O 1
ATOM 1008 N N . ILE A 1 129 ? -15.882 -6.395 -3.817 1.00 92.81 129 ILE A N 1
ATOM 1009 C CA . ILE A 1 129 ? -14.747 -6.937 -3.064 1.00 92.81 129 ILE A CA 1
ATOM 1010 C C . ILE A 1 129 ? -14.403 -8.357 -3.503 1.00 92.81 129 ILE A C 1
ATOM 1012 O O . ILE A 1 129 ? -15.207 -9.060 -4.111 1.00 92.81 129 ILE A O 1
ATOM 1016 N N . TYR A 1 130 ? -13.190 -8.793 -3.187 1.00 91.38 130 TYR A N 1
ATOM 1017 C CA . TYR A 1 130 ? -12.736 -10.147 -3.461 1.00 91.38 130 TYR A CA 1
ATOM 1018 C C . TYR A 1 130 ? -13.366 -11.159 -2.496 1.00 91.38 130 TYR A C 1
ATOM 1020 O O . TYR A 1 130 ? -13.592 -10.826 -1.330 1.00 91.38 130 TYR A O 1
ATOM 1028 N N . PRO A 1 131 ? -13.567 -12.420 -2.925 1.00 90.69 131 PRO A N 1
ATOM 1029 C CA . PRO A 1 131 ? -14.115 -13.471 -2.066 1.00 90.69 131 PRO A CA 1
ATOM 1030 C C . PRO A 1 131 ? -13.389 -13.605 -0.726 1.00 90.69 131 PRO A C 1
ATOM 1032 O O . PRO A 1 131 ? -14.023 -13.589 0.324 1.00 90.69 131 PRO A O 1
ATOM 1035 N N . TRP A 1 132 ? -12.054 -13.595 -0.749 1.00 92.12 132 TRP A N 1
ATOM 1036 C CA . TRP A 1 132 ? -11.253 -13.690 0.472 1.00 92.12 132 TRP A CA 1
ATOM 1037 C C . TRP A 1 132 ? -11.453 -12.487 1.413 1.00 92.12 132 TRP A C 1
ATOM 1039 O O . TRP A 1 132 ? -11.379 -12.644 2.627 1.00 92.12 132 TRP A O 1
ATOM 1049 N N . GLN A 1 133 ? -11.720 -11.284 0.880 1.00 94.81 133 GLN A N 1
ATOM 1050 C CA . GLN A 1 133 ? -11.996 -10.093 1.696 1.00 94.81 133 GLN A CA 1
ATOM 1051 C C . GLN A 1 133 ? -13.354 -10.227 2.389 1.00 94.81 133 GLN A C 1
ATOM 1053 O O . GLN A 1 133 ? -13.463 -9.919 3.572 1.00 94.81 133 GLN A O 1
ATOM 1058 N N . SER A 1 134 ? -14.368 -10.718 1.666 1.00 93.81 134 SER A N 1
ATOM 1059 C CA . SER A 1 134 ? -15.698 -11.004 2.217 1.00 93.81 134 SER A CA 1
ATOM 1060 C C . SER A 1 134 ? -15.624 -12.048 3.333 1.00 93.81 134 SER A C 1
ATOM 1062 O O . SER A 1 134 ? -16.097 -11.800 4.441 1.00 93.81 134 SER A O 1
ATOM 1064 N N . GLU A 1 135 ? -14.957 -13.176 3.077 1.00 92.31 135 GLU A N 1
ATOM 1065 C CA . GLU A 1 135 ? -14.728 -14.223 4.075 1.00 92.31 135 GLU A CA 1
ATOM 1066 C C . GLU A 1 135 ? -13.972 -13.685 5.291 1.00 92.31 135 GLU A C 1
ATOM 1068 O O . GLU A 1 135 ? -14.396 -13.904 6.423 1.00 92.31 135 GLU A O 1
ATOM 1073 N N . CYS A 1 136 ? -12.894 -12.927 5.070 1.00 94.25 136 CYS A N 1
ATOM 1074 C CA . CYS A 1 136 ? -12.100 -12.346 6.145 1.00 94.25 136 CYS A CA 1
ATOM 1075 C C . CYS A 1 136 ? -12.935 -11.394 7.014 1.00 94.25 136 CYS A C 1
ATOM 1077 O O . CYS A 1 136 ? -12.884 -11.496 8.236 1.00 94.25 136 CYS A O 1
ATOM 1079 N N . LEU A 1 137 ? -13.751 -10.518 6.422 1.00 94.12 137 LEU A N 1
ATOM 1080 C CA . LEU A 1 137 ? -14.613 -9.595 7.168 1.00 94.12 137 LEU A CA 1
ATOM 1081 C C . LEU A 1 137 ? -15.705 -10.333 7.958 1.00 94.12 137 LEU A C 1
ATOM 1083 O O . LEU A 1 137 ? -15.915 -10.042 9.134 1.00 94.12 137 LEU A O 1
ATOM 1087 N N . LEU A 1 138 ? -16.394 -11.289 7.328 1.00 91.62 138 LEU A N 1
ATOM 1088 C CA . LEU A 1 138 ? -17.575 -11.939 7.903 1.00 91.62 138 LEU A CA 1
ATOM 1089 C C . LEU A 1 138 ? -17.233 -13.064 8.888 1.00 91.62 138 LEU A C 1
ATOM 1091 O O . LEU A 1 138 ? -17.923 -13.220 9.892 1.00 91.62 138 LEU A O 1
ATOM 1095 N N . GLN A 1 139 ? -16.185 -13.848 8.625 1.00 85.69 139 GLN A N 1
ATOM 1096 C CA . GLN A 1 139 ? -15.861 -15.041 9.418 1.00 85.69 139 GLN A CA 1
ATOM 1097 C C . GLN A 1 139 ? -14.873 -14.770 10.555 1.00 85.69 139 GLN A C 1
ATOM 1099 O O . GLN A 1 139 ? -14.815 -15.544 11.508 1.00 85.69 139 GLN A O 1
ATOM 1104 N N . SER A 1 140 ? -14.100 -13.682 10.492 1.00 83.12 140 SER A N 1
ATOM 1105 C CA . SER A 1 140 ? -13.149 -13.352 11.563 1.00 83.12 140 SER A CA 1
ATOM 1106 C C . SER A 1 140 ? -13.814 -12.846 12.843 1.00 83.12 140 SER A C 1
ATOM 1108 O O . SER A 1 140 ? -13.153 -12.773 13.871 1.00 83.12 140 SER A O 1
ATOM 1110 N N . GLY A 1 141 ? -15.083 -12.429 12.786 1.00 81.69 141 GLY A N 1
ATOM 1111 C CA . GLY A 1 141 ? -15.727 -11.693 13.878 1.00 81.69 141 GLY A CA 1
ATOM 1112 C C . GLY A 1 141 ? -15.196 -10.262 14.060 1.00 81.69 141 GLY A C 1
ATOM 1113 O O . GLY A 1 141 ? -15.705 -9.527 14.905 1.00 81.69 141 GLY A O 1
ATOM 1114 N N . ALA A 1 142 ? -14.227 -9.820 13.247 1.00 83.88 142 ALA A N 1
ATOM 1115 C CA . ALA A 1 142 ? -13.600 -8.507 13.385 1.00 83.88 142 ALA A CA 1
ATOM 1116 C C . ALA A 1 142 ? -14.568 -7.346 13.105 1.00 83.88 142 ALA A C 1
ATOM 1118 O O . ALA A 1 142 ? -14.373 -6.257 13.640 1.00 83.88 142 ALA A O 1
ATOM 1119 N N . LEU A 1 143 ? -15.637 -7.568 12.327 1.00 87.62 143 LEU A N 1
ATOM 1120 C CA . LEU A 1 143 ? -16.680 -6.563 12.077 1.00 87.62 143 LEU A CA 1
ATOM 1121 C C . LEU A 1 143 ? -17.399 -6.097 13.349 1.00 87.62 143 LEU A C 1
ATOM 1123 O O . LEU A 1 143 ? -17.909 -4.981 13.359 1.00 87.62 143 LEU A O 1
ATOM 1127 N N . GLY A 1 144 ? -17.456 -6.928 14.396 1.00 82.69 144 GLY A N 1
ATOM 1128 C CA . GLY A 1 144 ? -18.033 -6.544 15.689 1.00 82.69 144 GLY A CA 1
ATOM 1129 C C . GLY A 1 144 ? -17.126 -5.626 16.511 1.00 82.69 144 GLY A C 1
ATOM 1130 O O . GLY A 1 144 ? -17.562 -5.051 17.499 1.00 82.69 144 GLY A O 1
ATOM 1131 N N . GLY A 1 145 ? -15.859 -5.472 16.118 1.00 81.94 145 GLY A N 1
ATOM 1132 C CA . GLY A 1 145 ? -14.917 -4.598 16.808 1.00 81.94 145 GLY A CA 1
ATOM 1133 C C . GLY A 1 145 ? -14.394 -5.130 18.147 1.00 81.94 145 GLY A C 1
ATOM 1134 O O . GLY A 1 145 ? -13.717 -4.375 18.839 1.00 81.94 145 GLY A O 1
ATOM 1135 N N . GLU A 1 146 ? -14.722 -6.374 18.516 1.00 83.38 146 GLU A N 1
ATOM 1136 C CA . GLU A 1 146 ? -14.363 -7.009 19.799 1.00 83.38 146 GLU A CA 1
ATOM 1137 C C . GLU A 1 146 ? -13.123 -7.907 19.705 1.00 83.38 146 GLU A C 1
ATOM 1139 O O . GLU A 1 146 ? -12.486 -8.194 20.713 1.00 83.38 146 GLU A O 1
ATOM 1144 N N . GLN A 1 147 ? -12.783 -8.374 18.501 1.00 89.50 147 GLN A N 1
ATOM 1145 C CA . GLN A 1 147 ? -11.643 -9.261 18.279 1.00 89.50 147 GLN A CA 1
ATOM 1146 C C . GLN A 1 147 ? -10.570 -8.575 17.442 1.00 89.50 147 GLN A C 1
ATOM 1148 O O . GLN A 1 147 ? -10.855 -7.943 16.417 1.00 89.50 147 GLN A O 1
ATOM 1153 N N . ASN A 1 148 ? -9.324 -8.761 17.872 1.00 95.31 148 ASN A N 1
ATOM 1154 C CA . ASN A 1 148 ? -8.147 -8.416 17.092 1.00 95.31 148 ASN A CA 1
ATOM 1155 C C . ASN A 1 148 ? -8.039 -9.336 15.871 1.00 95.31 148 ASN A C 1
ATOM 1157 O O . ASN A 1 148 ? -8.467 -10.496 15.901 1.00 95.31 148 ASN A O 1
ATOM 1161 N N . LEU A 1 149 ? -7.426 -8.829 14.806 1.00 96.56 149 LEU A N 1
ATOM 1162 C CA . LEU A 1 149 ? -7.286 -9.541 13.543 1.00 96.56 149 LEU A CA 1
ATOM 1163 C C . LEU A 1 149 ? -5.863 -9.412 13.003 1.00 96.56 149 LEU A C 1
ATOM 1165 O O . LEU A 1 149 ? -5.358 -8.306 12.839 1.00 96.56 149 LEU A O 1
ATOM 1169 N N . VAL A 1 150 ? -5.256 -10.542 12.647 1.00 96.62 150 VAL A N 1
ATOM 1170 C CA . VAL A 1 150 ? -4.001 -10.609 11.888 1.00 96.62 150 VAL A CA 1
ATOM 1171 C C . VAL A 1 150 ? -4.269 -11.287 10.555 1.00 96.62 150 VAL A C 1
ATOM 1173 O O . VAL A 1 150 ? -4.685 -12.436 10.520 1.00 96.62 150 VAL A O 1
ATOM 1176 N N . TYR A 1 151 ? -4.020 -10.635 9.428 1.00 95.44 151 TYR A N 1
ATOM 1177 C CA . TYR A 1 151 ? -4.242 -11.289 8.139 1.00 95.44 151 TYR A CA 1
ATOM 1178 C C . TYR A 1 151 ? -3.124 -11.058 7.141 1.00 95.44 151 TYR A C 1
ATOM 1180 O O . TYR A 1 151 ? -2.416 -10.053 7.156 1.00 95.44 151 TYR A O 1
ATOM 1188 N N . THR A 1 152 ? -2.963 -12.027 6.248 1.00 93.44 152 THR A N 1
ATOM 1189 C CA . THR A 1 152 ? -1.941 -11.988 5.210 1.00 93.44 152 THR A CA 1
ATOM 1190 C C . THR A 1 152 ? -2.548 -12.252 3.843 1.00 93.44 152 THR A C 1
ATOM 1192 O O . THR A 1 152 ? -3.415 -13.111 3.688 1.00 93.44 152 THR A O 1
ATOM 1195 N N . ALA A 1 153 ? -2.128 -11.465 2.855 1.00 90.25 153 ALA A N 1
ATOM 1196 C CA . ALA A 1 153 ? -2.477 -11.663 1.454 1.00 90.25 153 ALA A CA 1
ATOM 1197 C C . ALA A 1 153 ? -1.406 -11.025 0.555 1.00 90.25 153 ALA A C 1
ATOM 1199 O O . ALA A 1 153 ? -0.892 -9.961 0.909 1.00 90.25 153 ALA A O 1
ATOM 1200 N N . PRO A 1 154 ? -1.105 -11.571 -0.635 1.00 85.25 154 PRO A N 1
ATOM 1201 C CA . PRO A 1 154 ? -0.063 -11.041 -1.515 1.00 85.25 154 PRO A CA 1
ATOM 1202 C C . PRO A 1 154 ? -0.193 -9.538 -1.823 1.00 85.25 154 PRO A C 1
ATOM 1204 O O . PRO A 1 154 ? -1.277 -8.943 -1.757 1.00 85.25 154 PRO A O 1
ATOM 1207 N N . THR A 1 155 ? 0.913 -8.886 -2.183 1.00 84.25 155 THR A N 1
ATOM 1208 C CA . THR A 1 155 ? 0.900 -7.489 -2.654 1.00 84.25 155 THR A CA 1
ATOM 1209 C C . THR A 1 155 ? 0.027 -7.353 -3.906 1.00 84.25 155 THR A C 1
ATOM 1211 O O . THR A 1 155 ? 0.081 -8.177 -4.820 1.00 84.25 155 THR A O 1
ATOM 1214 N N . GLY A 1 156 ? -0.849 -6.344 -3.917 1.00 79.56 156 GLY A N 1
ATOM 1215 C CA . GLY A 1 156 ? -1.914 -6.203 -4.921 1.00 79.56 156 GLY A CA 1
ATOM 1216 C C . GLY A 1 156 ? -3.166 -7.061 -4.666 1.00 79.56 156 GLY A C 1
ATOM 1217 O O . GLY A 1 156 ? -4.133 -6.958 -5.413 1.00 79.56 156 GLY A O 1
ATOM 1218 N N . GLY A 1 157 ? -3.201 -7.868 -3.599 1.00 82.94 157 GLY A N 1
ATOM 1219 C CA . GLY A 1 157 ? -4.363 -8.679 -3.208 1.00 82.94 157 GLY A CA 1
ATOM 1220 C C . GLY A 1 157 ? -5.530 -7.895 -2.592 1.00 82.94 157 GLY A C 1
ATOM 1221 O O . GLY A 1 157 ? -6.568 -8.483 -2.303 1.00 82.94 157 GLY A O 1
ATOM 1222 N N . GLY A 1 158 ? -5.377 -6.582 -2.383 1.00 87.88 158 GLY A N 1
ATOM 1223 C CA . GLY A 1 158 ? -6.412 -5.716 -1.808 1.00 87.88 158 GLY A CA 1
ATOM 1224 C C . GLY A 1 158 ? -6.472 -5.702 -0.276 1.00 87.88 158 GLY A C 1
ATOM 1225 O O . GLY A 1 158 ? -7.522 -5.393 0.277 1.00 87.88 158 GLY A O 1
ATOM 1226 N N . LYS A 1 159 ? -5.376 -6.029 0.426 1.00 92.75 159 LYS A N 1
ATOM 1227 C CA . LYS A 1 159 ? -5.328 -6.074 1.902 1.00 92.75 159 LYS A CA 1
ATOM 1228 C C . LYS A 1 159 ? -5.949 -4.855 2.573 1.00 92.75 159 LYS A C 1
ATOM 1230 O O . LYS A 1 159 ? -6.863 -5.003 3.373 1.00 92.75 159 LYS A O 1
ATOM 1235 N N . SER A 1 160 ? -5.509 -3.664 2.174 1.00 93.94 160 SER A N 1
ATOM 1236 C CA . SER A 1 160 ? -5.879 -2.433 2.864 1.00 93.94 160 SER A CA 1
ATOM 1237 C C . SER A 1 160 ? -7.382 -2.175 2.921 1.00 93.94 160 SER A C 1
ATOM 1239 O O . SER A 1 160 ? -7.825 -1.540 3.864 1.00 93.94 160 SER A O 1
ATOM 1241 N N . LEU A 1 161 ? -8.173 -2.675 1.963 1.00 95.56 161 LEU A N 1
ATOM 1242 C CA . LEU A 1 161 ? -9.621 -2.458 1.967 1.00 95.56 161 LEU A CA 1
ATOM 1243 C C . LEU A 1 161 ? -10.296 -3.094 3.192 1.00 95.56 161 LEU A C 1
ATOM 1245 O O . LEU A 1 161 ? -11.216 -2.507 3.752 1.00 95.56 161 LEU A O 1
ATOM 1249 N N . VAL A 1 162 ? -9.824 -4.265 3.635 1.00 96.25 162 VAL A N 1
ATOM 1250 C CA . VAL A 1 162 ? -10.344 -4.935 4.839 1.00 96.25 162 VAL A CA 1
ATOM 1251 C C . VAL A 1 162 ? -10.083 -4.064 6.069 1.00 96.25 162 VAL A C 1
ATOM 1253 O O . VAL A 1 162 ? -11.001 -3.803 6.842 1.00 96.25 162 VAL A O 1
ATOM 1256 N N . ALA A 1 163 ? -8.856 -3.558 6.218 1.00 96.56 163 ALA A N 1
ATOM 1257 C CA . ALA A 1 163 ? -8.506 -2.654 7.309 1.00 96.56 163 ALA A CA 1
ATOM 1258 C C . ALA A 1 163 ? -9.280 -1.328 7.257 1.00 96.56 163 ALA A C 1
ATOM 1260 O O . ALA A 1 163 ? -9.793 -0.897 8.287 1.00 96.56 163 ALA A O 1
ATOM 1261 N N . ASP A 1 164 ? -9.403 -0.714 6.075 1.00 96.75 164 ASP A N 1
ATOM 1262 C CA . ASP A 1 164 ? -10.142 0.537 5.880 1.00 96.75 164 ASP A CA 1
ATOM 1263 C C . ASP A 1 164 ? -11.604 0.369 6.329 1.00 96.75 164 ASP A C 1
ATOM 1265 O O . ASP A 1 164 ? -12.119 1.202 7.072 1.00 96.75 164 ASP A O 1
ATOM 1269 N N . ILE A 1 165 ? -12.258 -0.736 5.947 1.00 96.44 165 ILE A N 1
ATOM 1270 C CA . ILE A 1 165 ? -13.643 -1.039 6.335 1.00 96.44 165 ILE A CA 1
ATOM 1271 C C . ILE A 1 165 ? -13.775 -1.202 7.850 1.00 96.44 165 ILE A C 1
ATOM 1273 O O . ILE A 1 165 ? -14.641 -0.567 8.448 1.00 96.44 165 ILE A O 1
ATOM 1277 N N . LEU A 1 166 ? -12.932 -2.027 8.478 1.00 96.56 166 LEU A N 1
ATOM 1278 C CA . LEU A 1 166 ? -12.995 -2.285 9.921 1.00 96.56 166 LEU A CA 1
ATOM 1279 C C . LEU A 1 166 ? -12.739 -1.010 10.737 1.00 96.56 166 LEU A C 1
ATOM 1281 O O . LEU A 1 166 ? -13.488 -0.693 11.661 1.00 96.56 166 LEU A O 1
ATOM 1285 N N . MET A 1 167 ? -11.722 -0.241 10.345 1.00 96.38 167 MET A N 1
ATOM 1286 C CA . MET A 1 167 ? -11.362 1.023 10.979 1.00 96.38 167 MET A CA 1
ATOM 1287 C C . MET A 1 167 ? -12.483 2.060 10.863 1.00 96.38 167 MET A C 1
ATOM 1289 O O . MET A 1 167 ? -12.895 2.644 11.866 1.00 96.38 167 MET A O 1
ATOM 1293 N N . LEU A 1 168 ? -12.990 2.289 9.646 1.00 94.94 168 LEU A N 1
ATOM 1294 C CA . LEU A 1 168 ? -14.058 3.259 9.404 1.00 94.94 168 LEU A CA 1
ATOM 1295 C C . LEU A 1 168 ? -15.342 2.848 10.113 1.00 94.94 168 LEU A C 1
ATOM 1297 O O . LEU A 1 168 ? -15.993 3.692 10.718 1.00 94.94 168 LEU A O 1
ATOM 1301 N N . LYS A 1 169 ? -15.677 1.555 10.099 1.00 93.19 169 LYS A N 1
ATOM 1302 C CA . LYS A 1 169 ? -16.822 1.022 10.834 1.00 93.19 169 LYS A CA 1
ATOM 1303 C C . LYS A 1 169 ? -16.722 1.352 12.324 1.00 93.19 169 LYS A C 1
ATOM 1305 O O . LYS A 1 169 ? -17.651 1.946 12.858 1.00 93.19 169 LYS A O 1
ATOM 1310 N N . LYS A 1 170 ? -15.585 1.067 12.970 1.00 92.31 170 LYS A N 1
ATOM 1311 C CA . LYS A 1 170 ? -15.385 1.348 14.403 1.00 92.31 170 LYS A CA 1
ATOM 1312 C C . LYS A 1 170 ? -15.586 2.832 14.738 1.00 92.31 170 LYS A C 1
ATOM 1314 O O . LYS A 1 170 ? -16.295 3.141 15.693 1.00 92.31 170 LYS A O 1
ATOM 1319 N N . VAL A 1 171 ? -15.004 3.733 13.940 1.00 91.94 171 VAL A N 1
ATOM 1320 C CA . VAL A 1 171 ? -15.092 5.195 14.136 1.00 91.94 171 VAL A CA 1
ATOM 1321 C C . VAL A 1 171 ? -16.507 5.727 13.885 1.00 91.94 171 VAL A C 1
ATOM 1323 O O . VAL A 1 171 ? -16.965 6.617 14.596 1.00 91.94 171 VAL A O 1
ATOM 1326 N N . LEU A 1 172 ? -17.215 5.187 12.891 1.00 91.31 172 LEU A N 1
ATOM 1327 C CA . LEU A 1 172 ? -18.572 5.622 12.551 1.00 91.31 172 LEU A CA 1
ATOM 1328 C C . LEU A 1 172 ? -19.622 5.105 13.539 1.00 91.31 172 LEU A C 1
ATOM 1330 O O . LEU A 1 172 ? -20.554 5.835 13.863 1.00 91.31 172 LEU A O 1
ATOM 1334 N N . GLU A 1 173 ? -19.461 3.879 14.039 1.00 89.81 173 GLU A N 1
ATOM 1335 C CA . GLU A 1 173 ? -20.346 3.313 15.062 1.00 89.81 173 GLU A CA 1
ATOM 1336 C C . GLU A 1 173 ? -20.129 3.965 16.434 1.00 89.81 173 GLU A C 1
ATOM 1338 O O . GLU A 1 173 ? -21.059 4.041 17.236 1.00 89.81 173 GLU A O 1
ATOM 1343 N N . ASN A 1 174 ? -18.924 4.491 16.687 1.00 89.94 174 ASN A N 1
ATOM 1344 C CA . ASN A 1 174 ? -18.543 5.109 17.955 1.00 89.94 174 ASN A CA 1
ATOM 1345 C C . ASN A 1 174 ? -17.940 6.510 17.726 1.00 89.94 174 ASN A C 1
ATOM 1347 O O . ASN A 1 174 ? -16.724 6.665 17.820 1.00 89.94 174 ASN A O 1
ATOM 1351 N N . PRO A 1 175 ? -18.756 7.560 17.496 1.00 82.06 175 PRO A N 1
ATOM 1352 C CA . PRO A 1 175 ? -18.295 8.919 17.152 1.00 82.06 175 PRO A CA 1
ATOM 1353 C C . PRO A 1 175 ? -17.335 9.640 18.127 1.00 82.06 175 PRO A C 1
ATOM 1355 O O . PRO A 1 175 ? -16.864 10.737 17.823 1.00 82.06 175 PRO A O 1
ATOM 1358 N N . GLY A 1 176 ? -17.052 9.064 19.301 1.00 84.75 176 GLY A N 1
ATOM 1359 C CA . GLY A 1 176 ? -16.028 9.528 20.251 1.00 84.75 176 GLY A CA 1
ATOM 1360 C C . GLY A 1 176 ? -14.691 8.786 20.149 1.00 84.75 176 GLY A C 1
ATOM 1361 O O . GLY A 1 176 ? -13.673 9.294 20.621 1.00 84.75 176 GLY A O 1
ATOM 1362 N N . GLN A 1 177 ? -14.686 7.607 19.525 1.00 91.50 177 GLN A N 1
ATOM 1363 C CA . GLN A 1 177 ? -13.493 6.792 19.362 1.00 91.50 177 GLN A CA 1
ATOM 1364 C C . GLN A 1 177 ? -12.652 7.240 18.170 1.00 91.50 177 GLN A C 1
ATOM 1366 O O . GLN A 1 177 ? -13.141 7.768 17.170 1.00 91.50 177 GLN A O 1
ATOM 1371 N N . LYS A 1 178 ? -11.350 7.018 18.302 1.00 93.69 178 LYS A N 1
ATOM 1372 C CA . LYS A 1 178 ? -10.307 7.442 17.376 1.00 93.69 178 LYS A CA 1
ATOM 1373 C C . LYS A 1 178 ? -9.610 6.229 16.793 1.00 93.69 178 LYS A C 1
ATOM 1375 O O . LYS A 1 178 ? -9.478 5.201 17.459 1.00 93.69 178 LYS A O 1
ATOM 1380 N N . ALA A 1 179 ? -9.138 6.364 15.563 1.00 96.25 179 ALA A N 1
ATOM 1381 C CA . ALA A 1 179 ? -8.359 5.329 14.909 1.00 96.25 179 ALA A CA 1
ATOM 1382 C C . ALA A 1 179 ? -6.947 5.794 14.559 1.00 96.25 179 ALA A C 1
ATOM 1384 O O . ALA A 1 179 ? -6.727 6.940 14.159 1.00 96.25 179 ALA A O 1
ATOM 1385 N N . LEU A 1 180 ? -5.998 4.867 14.664 1.00 97.00 180 LEU A N 1
ATOM 1386 C CA . LEU A 1 180 ? -4.612 5.055 14.258 1.00 97.00 180 LEU A CA 1
ATOM 1387 C C . LEU A 1 180 ? -4.282 4.083 13.124 1.00 97.00 180 LEU A C 1
ATOM 1389 O O . LEU A 1 180 ? -4.410 2.878 13.298 1.00 97.00 180 LEU A O 1
ATOM 1393 N N . LEU A 1 181 ? -3.842 4.593 11.978 1.00 98.19 181 LEU A N 1
ATOM 1394 C CA . LEU A 1 181 ? -3.343 3.801 10.859 1.00 98.19 181 LEU A CA 1
ATOM 1395 C C . LEU A 1 181 ? -1.828 3.983 10.756 1.00 98.19 181 LEU A C 1
ATOM 1397 O O . LEU A 1 181 ? -1.344 5.065 10.419 1.00 98.19 181 LEU A O 1
ATOM 1401 N N . VAL A 1 182 ? -1.092 2.917 11.048 1.00 97.69 182 VAL A N 1
ATOM 1402 C CA . VAL A 1 182 ? 0.368 2.901 11.137 1.00 97.69 182 VAL A CA 1
ATOM 1403 C C . VAL A 1 182 ? 0.953 2.284 9.874 1.00 97.69 182 VAL A C 1
ATOM 1405 O O . VAL A 1 182 ? 0.631 1.148 9.534 1.00 97.69 182 VAL A O 1
ATOM 1408 N N . LEU A 1 183 ? 1.824 3.028 9.188 1.00 94.69 183 LEU A N 1
ATOM 1409 C CA . LEU A 1 183 ? 2.503 2.590 7.967 1.00 94.69 183 LEU A CA 1
ATOM 1410 C C . LEU A 1 183 ? 4.028 2.728 8.094 1.00 94.69 183 LEU A C 1
ATOM 1412 O O . LEU A 1 183 ? 4.518 3.620 8.793 1.00 94.69 183 LEU A O 1
ATOM 1416 N N . PRO A 1 184 ? 4.820 1.907 7.387 1.00 89.44 184 PRO A N 1
ATOM 1417 C CA . PRO A 1 184 ? 6.274 1.968 7.500 1.00 89.44 184 PRO A CA 1
ATOM 1418 C C . PRO A 1 184 ? 6.870 3.225 6.861 1.00 89.44 184 PRO A C 1
ATOM 1420 O O . PRO A 1 184 ? 7.829 3.786 7.396 1.00 89.44 184 PRO A O 1
ATOM 1423 N N . TYR A 1 185 ? 6.318 3.709 5.747 1.00 86.69 185 TYR A N 1
ATOM 1424 C CA . TYR A 1 185 ? 6.937 4.769 4.949 1.00 86.69 185 TYR A CA 1
ATOM 1425 C C . TYR A 1 185 ? 6.065 6.019 4.842 1.00 86.69 185 TYR A C 1
ATOM 1427 O O . TYR A 1 185 ? 4.849 5.945 4.692 1.00 86.69 185 TYR A O 1
ATOM 1435 N N . VAL A 1 186 ? 6.712 7.189 4.829 1.00 85.31 186 VAL A N 1
ATOM 1436 C CA . VAL A 1 186 ? 6.047 8.497 4.672 1.00 85.31 186 VAL A CA 1
ATOM 1437 C C . VAL A 1 186 ? 5.220 8.575 3.388 1.00 85.31 186 VAL A C 1
ATOM 1439 O O . VAL A 1 186 ? 4.137 9.150 3.388 1.00 85.31 186 VAL A O 1
ATOM 1442 N N . ALA A 1 187 ? 5.714 7.986 2.300 1.00 80.88 187 ALA A N 1
ATOM 1443 C CA . ALA A 1 187 ? 5.011 7.995 1.024 1.00 80.88 187 ALA A CA 1
ATOM 1444 C C . ALA A 1 187 ? 3.684 7.212 1.098 1.00 80.88 187 ALA A C 1
ATOM 1446 O O . ALA A 1 187 ? 2.652 7.731 0.678 1.00 80.88 187 ALA A O 1
ATOM 1447 N N . LEU A 1 188 ? 3.672 6.052 1.770 1.00 86.50 188 LEU A N 1
ATOM 1448 C CA . LEU A 1 188 ? 2.444 5.292 2.031 1.00 86.50 188 LEU A CA 1
ATOM 1449 C C . LEU A 1 188 ? 1.471 6.062 2.936 1.00 86.50 188 LEU A C 1
ATOM 1451 O O . LEU A 1 188 ? 0.265 6.040 2.702 1.00 86.50 188 LEU A O 1
ATOM 1455 N N . VAL A 1 189 ? 1.979 6.797 3.934 1.00 91.38 189 VAL A N 1
ATOM 1456 C CA . VAL A 1 189 ? 1.148 7.682 4.770 1.00 91.38 189 VAL A CA 1
ATOM 1457 C C . VAL A 1 189 ? 0.466 8.761 3.933 1.00 91.38 189 VAL A C 1
ATOM 1459 O O . VAL A 1 189 ? -0.730 8.995 4.091 1.00 91.38 189 VAL A O 1
ATOM 1462 N N . GLN A 1 190 ? 1.198 9.416 3.032 1.00 87.88 190 GLN A N 1
ATOM 1463 C CA . GLN A 1 190 ? 0.642 10.451 2.159 1.00 87.88 190 GLN A CA 1
ATOM 1464 C C . GLN A 1 190 ? -0.396 9.882 1.188 1.00 87.88 190 GLN A C 1
ATOM 1466 O O . GLN A 1 190 ? -1.464 10.473 1.018 1.00 87.88 190 GLN A O 1
ATOM 1471 N N . GLU A 1 191 ? -0.116 8.723 0.593 1.00 87.12 191 GLU A N 1
ATOM 1472 C CA . GLU A 1 191 ? -1.054 8.018 -0.280 1.00 87.12 191 GLU A CA 1
ATOM 1473 C C . GLU A 1 191 ? -2.343 7.659 0.468 1.00 87.12 191 GLU A C 1
ATOM 1475 O O . GLU A 1 191 ? -3.441 8.025 0.036 1.00 87.12 191 GLU A O 1
ATOM 1480 N N . LYS A 1 192 ? -2.222 7.032 1.644 1.00 92.69 192 LYS A N 1
ATOM 1481 C CA . LYS A 1 192 ? -3.377 6.654 2.464 1.00 92.69 192 LYS A CA 1
ATOM 1482 C C . LYS A 1 192 ? -4.151 7.841 3.001 1.00 92.69 192 LYS A C 1
ATOM 1484 O O . LYS A 1 192 ? -5.376 7.780 3.049 1.00 92.69 192 LYS A O 1
ATOM 1489 N N . LEU A 1 193 ? -3.483 8.943 3.325 1.00 93.94 193 LEU A N 1
ATOM 1490 C CA . LEU A 1 193 ? -4.154 10.178 3.709 1.00 93.94 193 LEU A CA 1
ATOM 1491 C C . LEU A 1 193 ? -5.037 10.715 2.574 1.00 93.94 193 LEU A C 1
ATOM 1493 O O . LEU A 1 193 ? -6.193 11.064 2.813 1.00 93.94 193 LEU A O 1
ATOM 1497 N N . ARG A 1 194 ? -4.510 10.777 1.342 1.00 92.31 194 ARG A N 1
ATOM 1498 C CA . ARG A 1 194 ? -5.268 11.229 0.160 1.00 92.31 194 ARG A CA 1
ATOM 1499 C C . ARG A 1 194 ? -6.452 10.299 -0.122 1.00 92.31 194 ARG A C 1
ATOM 1501 O O . ARG A 1 194 ? -7.550 10.785 -0.376 1.00 92.31 194 ARG A O 1
ATOM 1508 N N . TRP A 1 195 ? -6.234 8.986 -0.046 1.00 94.06 195 TRP A N 1
ATOM 1509 C CA . TRP A 1 195 ? -7.273 7.968 -0.213 1.00 94.06 195 TRP A CA 1
ATOM 1510 C C . TRP A 1 195 ? -8.396 8.117 0.817 1.00 94.06 195 TRP A C 1
ATOM 1512 O O . TRP A 1 195 ? -9.548 8.322 0.444 1.00 94.06 195 TRP A O 1
ATOM 1522 N N . LEU A 1 196 ? -8.066 8.090 2.110 1.00 96.12 196 LEU A N 1
ATOM 1523 C CA . LEU A 1 196 ? -9.065 8.130 3.176 1.00 96.12 196 LEU A CA 1
ATOM 1524 C C . LEU A 1 196 ? -9.870 9.426 3.155 1.00 96.12 196 LEU A C 1
ATOM 1526 O O . LEU A 1 196 ? -11.080 9.365 3.326 1.00 96.12 196 LEU A O 1
ATOM 1530 N N . ARG A 1 197 ? -9.248 10.578 2.865 1.00 95.06 197 ARG A N 1
ATOM 1531 C CA . ARG A 1 197 ? -9.970 11.854 2.712 1.00 95.06 197 ARG A CA 1
ATOM 1532 C C . ARG A 1 197 ? -11.040 11.804 1.622 1.00 95.06 197 ARG A C 1
ATOM 1534 O O . ARG A 1 197 ? -12.122 12.326 1.841 1.00 95.06 197 ARG A O 1
ATOM 1541 N N . LYS A 1 198 ? -10.765 11.151 0.487 1.00 94.75 198 LYS A N 1
ATOM 1542 C CA . LYS A 1 198 ? -11.764 10.944 -0.577 1.00 94.75 198 LYS A CA 1
ATOM 1543 C C . LYS A 1 198 ? -12.872 9.986 -0.144 1.00 94.75 198 LYS A C 1
ATOM 1545 O O . LYS A 1 198 ? -14.029 10.193 -0.486 1.00 94.75 198 LYS A O 1
ATOM 1550 N N . ILE A 1 199 ? -12.522 8.930 0.592 1.00 95.81 199 ILE A N 1
ATOM 1551 C CA . ILE A 1 199 ? -13.493 7.931 1.054 1.00 95.81 199 ILE A CA 1
ATOM 1552 C C . ILE A 1 199 ? -14.432 8.500 2.117 1.00 95.81 199 ILE A C 1
ATOM 1554 O O . ILE A 1 199 ? -15.622 8.195 2.090 1.00 95.81 199 ILE A O 1
ATOM 1558 N N . VAL A 1 200 ? -13.934 9.342 3.023 1.00 94.12 200 VAL A N 1
ATOM 1559 C CA . VAL A 1 200 ? -14.755 9.930 4.091 1.00 94.12 200 VAL A CA 1
ATOM 1560 C C . VAL A 1 200 ? -15.442 11.239 3.709 1.00 94.12 200 VAL A C 1
ATOM 1562 O O . VAL A 1 200 ? -16.141 11.820 4.538 1.00 94.12 200 VAL A O 1
ATOM 1565 N N . ASP A 1 201 ? -15.266 11.701 2.471 1.00 91.69 201 ASP A N 1
ATOM 1566 C CA . ASP A 1 201 ? -15.810 12.975 2.018 1.00 91.69 201 ASP A CA 1
ATOM 1567 C C . ASP A 1 201 ? -17.339 13.032 2.176 1.00 91.69 201 ASP A C 1
ATOM 1569 O O . ASP A 1 201 ? -18.080 12.126 1.772 1.00 91.69 201 ASP A O 1
ATOM 1573 N N . GLY A 1 202 ? -17.803 14.094 2.835 1.00 85.81 202 GLY A N 1
ATOM 1574 C CA . GLY A 1 202 ? -19.206 14.316 3.178 1.00 85.81 202 GLY A CA 1
ATOM 1575 C C . GLY A 1 202 ? -19.814 13.347 4.202 1.00 85.81 202 GLY A C 1
ATOM 1576 O O . GLY A 1 202 ? -21.021 13.433 4.433 1.00 85.81 202 GLY A O 1
ATOM 1577 N N . ILE A 1 203 ? -19.057 12.422 4.806 1.00 89.12 203 ILE A N 1
ATOM 1578 C CA . ILE A 1 203 ? -19.606 11.476 5.789 1.00 89.12 203 ILE A CA 1
ATOM 1579 C C . ILE A 1 203 ? -19.798 12.169 7.139 1.00 89.12 203 ILE A C 1
ATOM 1581 O O . ILE A 1 203 ? -18.835 12.633 7.754 1.00 89.12 203 ILE A O 1
ATOM 1585 N N . SER A 1 204 ? -21.045 12.178 7.618 1.00 83.75 204 SER A N 1
ATOM 1586 C CA . SER A 1 204 ? -21.406 12.694 8.939 1.00 83.75 204 SER A CA 1
ATOM 1587 C C . SER A 1 204 ? -21.320 11.620 10.029 1.00 83.75 204 SER A C 1
ATOM 1589 O O . SER A 1 204 ? -21.793 10.497 9.848 1.00 83.75 204 SER A O 1
ATOM 1591 N N . LYS A 1 205 ? -20.784 11.990 11.194 1.00 76.00 205 LYS A N 1
ATOM 1592 C CA . LYS A 1 205 ? -20.703 11.157 12.404 1.00 76.00 205 LYS A CA 1
ATOM 1593 C C . LYS A 1 205 ? -22.062 10.931 13.068 1.00 76.00 205 LYS A C 1
ATOM 1595 O O . LYS A 1 205 ? -22.250 9.940 13.765 1.00 76.00 205 LYS A O 1
ATOM 1600 N N . THR A 1 206 ? -23.012 11.849 12.885 1.00 62.22 206 THR A N 1
ATOM 1601 C CA . THR A 1 206 ? -24.316 11.833 13.577 1.00 62.22 206 THR A CA 1
ATOM 1602 C C . THR A 1 206 ? -25.359 10.960 12.882 1.00 62.22 206 THR A C 1
ATOM 1604 O O . THR A 1 206 ? -26.333 10.551 13.511 1.00 62.22 206 THR A O 1
ATOM 1607 N N . ALA A 1 207 ? -25.138 10.598 11.613 1.00 53.66 207 ALA A N 1
ATOM 1608 C CA . ALA A 1 207 ? -26.069 9.791 10.824 1.00 53.66 207 ALA A CA 1
ATOM 1609 C C . ALA A 1 207 ? -26.238 8.348 11.346 1.00 53.66 207 ALA A C 1
ATOM 1611 O O . ALA A 1 207 ? -27.231 7.702 11.019 1.00 53.66 207 ALA A O 1
ATOM 1612 N N . TRP A 1 208 ? -25.315 7.853 12.180 1.00 47.12 208 TRP A N 1
ATOM 1613 C CA . TRP A 1 208 ? -25.409 6.517 12.780 1.00 47.12 208 TRP A CA 1
ATOM 1614 C C . TRP A 1 208 ? -26.393 6.447 13.964 1.00 47.12 208 TRP A C 1
ATOM 1616 O O . TRP A 1 208 ? -26.969 5.396 14.225 1.00 47.12 208 TRP A O 1
ATOM 1626 N N . ASN A 1 209 ? -26.669 7.583 14.618 1.00 41.81 209 ASN A N 1
ATOM 1627 C CA . ASN A 1 209 ? -27.558 7.688 15.780 1.00 41.81 209 ASN A CA 1
ATOM 1628 C C . ASN A 1 209 ? -28.799 8.534 15.463 1.00 41.81 209 ASN A C 1
ATOM 1630 O O . ASN A 1 209 ? -29.102 9.506 16.154 1.00 41.81 209 ASN A O 1
ATOM 1634 N N . SER A 1 210 ? -29.560 8.169 14.430 1.00 41.44 210 SER A N 1
ATOM 1635 C CA . SER A 1 210 ? -30.898 8.744 14.216 1.00 41.44 210 SER A CA 1
ATOM 1636 C C . SER A 1 210 ? -31.919 8.113 15.174 1.00 41.44 210 SER A C 1
ATOM 1638 O O . SER A 1 210 ? -32.875 7.475 14.746 1.00 41.44 210 SER A O 1
ATOM 1640 N N . SER A 1 211 ? -31.695 8.251 16.485 1.00 40.59 211 SER A N 1
ATOM 1641 C CA . SER A 1 211 ? -32.678 7.902 17.519 1.00 40.59 211 SER A CA 1
ATOM 1642 C C . SER A 1 211 ? -32.428 8.573 18.878 1.00 40.59 211 SER A C 1
ATOM 1644 O O . SER A 1 211 ? -32.762 7.979 19.898 1.00 40.59 211 SER A O 1
ATOM 1646 N N . CYS A 1 212 ? -31.854 9.784 18.944 1.00 35.59 212 CYS A N 1
ATOM 1647 C CA . CYS A 1 212 ? -31.781 10.557 20.196 1.00 35.59 212 CYS A CA 1
ATOM 1648 C C . CYS A 1 212 ? -31.832 12.080 19.960 1.00 35.59 212 CYS A C 1
ATOM 1650 O O . CYS A 1 212 ? -30.834 12.695 19.608 1.00 35.59 212 CYS A O 1
ATOM 1652 N N . ALA A 1 213 ? -33.024 12.638 20.198 1.00 37.41 213 ALA A N 1
ATOM 1653 C CA . ALA A 1 213 ? -33.361 13.993 20.652 1.00 37.41 213 ALA A CA 1
ATOM 1654 C C . ALA A 1 213 ? -32.505 15.193 20.185 1.00 37.41 213 ALA A C 1
ATOM 1656 O O . ALA A 1 213 ? -31.432 15.471 20.723 1.00 37.41 213 ALA A O 1
ATOM 1657 N N . ASP A 1 214 ? -33.111 16.003 19.311 1.00 39.03 214 ASP A N 1
ATOM 1658 C CA . ASP A 1 214 ? -32.818 17.427 19.124 1.00 39.03 214 ASP A CA 1
ATOM 1659 C C . ASP A 1 214 ? -32.746 18.149 20.482 1.00 39.03 214 ASP A C 1
ATOM 1661 O O . ASP A 1 214 ? -33.760 18.371 21.149 1.00 39.03 214 ASP A O 1
ATOM 1665 N N . ARG A 1 215 ? -31.540 18.549 20.899 1.00 45.97 215 ARG A N 1
ATOM 1666 C CA . ARG A 1 215 ? -31.375 19.655 21.849 1.00 45.97 215 ARG A CA 1
ATOM 1667 C C . ARG A 1 215 ? -30.990 20.901 21.056 1.00 45.97 215 ARG A C 1
ATOM 1669 O O . ARG A 1 215 ? -30.011 20.843 20.312 1.00 45.97 215 ARG A O 1
ATOM 1676 N N . PRO A 1 216 ? -31.685 22.035 21.234 1.00 43.75 216 PRO A N 1
ATOM 1677 C CA . PRO A 1 216 ? -31.316 23.272 20.561 1.00 43.75 216 PRO A CA 1
ATOM 1678 C C . PRO A 1 216 ? -29.959 23.758 21.093 1.00 43.75 216 PRO A C 1
ATOM 1680 O O . PRO A 1 216 ? -29.845 24.181 22.243 1.00 43.75 216 PRO A O 1
ATOM 1683 N N . GLN A 1 217 ? -28.911 23.667 20.269 1.00 52.16 217 GLN A N 1
ATOM 1684 C CA . GLN A 1 217 ? -27.609 24.271 20.560 1.00 52.16 217 GLN A CA 1
ATOM 1685 C C . GLN A 1 217 ? -27.616 25.746 20.141 1.00 52.16 217 GLN A C 1
ATOM 1687 O O . GLN A 1 217 ? -27.980 26.097 19.023 1.00 52.16 217 GLN A O 1
ATOM 1692 N N . THR A 1 218 ? -27.205 26.612 21.067 1.00 48.88 218 THR A N 1
ATOM 1693 C CA . THR A 1 218 ? -27.238 28.082 20.974 1.00 48.88 218 THR A CA 1
ATOM 1694 C C . THR A 1 218 ? -26.125 28.693 20.118 1.00 48.88 218 THR A C 1
ATOM 1696 O O . THR A 1 218 ? -26.156 29.889 19.837 1.00 48.88 218 THR A O 1
ATOM 1699 N N . TRP A 1 219 ? -25.158 27.892 19.671 1.00 52.41 219 TRP A N 1
ATOM 1700 C CA . TRP A 1 219 ? -23.991 28.340 18.913 1.00 52.41 219 TRP A CA 1
ATOM 1701 C C . TRP A 1 219 ? -23.951 27.645 17.553 1.00 52.41 219 TRP A C 1
ATOM 1703 O O . TRP A 1 219 ? -24.226 26.449 17.459 1.00 52.41 219 TRP A O 1
ATOM 1713 N N . ARG A 1 220 ? -23.601 28.384 16.489 1.00 45.53 220 ARG A N 1
ATOM 1714 C CA . ARG A 1 220 ? -23.353 27.781 15.170 1.00 45.53 220 ARG A CA 1
ATOM 1715 C C . ARG A 1 220 ? -22.194 26.793 15.307 1.00 45.53 220 ARG A C 1
ATOM 1717 O O . ARG A 1 220 ? -21.068 27.222 15.551 1.00 45.53 220 ARG A O 1
ATOM 1724 N N . LYS A 1 221 ? -22.476 25.500 15.133 1.00 52.12 221 LYS A N 1
ATOM 1725 C CA . LYS A 1 221 ? -21.445 24.472 14.953 1.00 52.12 221 LYS A CA 1
ATOM 1726 C C . LYS A 1 221 ? -20.486 24.889 13.838 1.00 52.12 221 LYS A C 1
ATOM 1728 O O . LYS A 1 221 ? -20.920 25.491 12.847 1.00 52.12 221 LYS A O 1
ATOM 1733 N N . ARG A 1 222 ? -19.196 24.572 13.971 1.00 54.56 222 ARG A N 1
ATOM 1734 C CA . ARG A 1 222 ? -18.278 24.700 12.827 1.00 54.56 222 ARG A CA 1
ATOM 1735 C C . ARG A 1 222 ? -18.753 23.747 11.726 1.00 54.56 222 ARG A C 1
ATOM 1737 O O . ARG A 1 222 ? -19.188 22.636 12.013 1.00 54.56 222 ARG A O 1
ATOM 1744 N N . GLY A 1 223 ? -18.687 24.178 10.466 1.00 55.84 223 GLY A N 1
ATOM 1745 C CA . GLY A 1 223 ? -19.245 23.422 9.335 1.00 55.84 223 GLY A CA 1
ATOM 1746 C C . GLY A 1 223 ? -18.641 22.024 9.123 1.00 55.84 223 GLY A C 1
ATOM 1747 O O . GLY A 1 223 ? -19.239 21.211 8.429 1.00 55.84 223 GLY A O 1
ATOM 1748 N N . ASP A 1 224 ? -17.487 21.736 9.728 1.00 61.00 224 ASP A N 1
ATOM 1749 C CA . ASP A 1 224 ? -16.743 20.478 9.640 1.00 61.00 224 ASP A CA 1
ATOM 1750 C C . ASP A 1 224 ? -16.827 19.602 10.907 1.00 61.00 224 ASP A C 1
ATOM 1752 O O . ASP A 1 224 ? -16.345 18.468 10.891 1.00 61.00 224 ASP A O 1
ATOM 1756 N N . GLU A 1 225 ? -17.447 20.074 11.997 1.00 64.69 225 GLU A N 1
ATOM 1757 C CA . GLU A 1 225 ? -17.481 19.363 13.292 1.00 64.69 225 GLU A CA 1
ATOM 1758 C C . GLU A 1 225 ? -18.168 17.996 13.217 1.00 64.69 225 GLU A C 1
ATOM 1760 O O . GLU A 1 225 ? -17.721 17.034 13.853 1.00 64.69 225 GLU A O 1
ATOM 1765 N N . ASP A 1 226 ? -19.216 17.902 12.400 1.00 73.06 226 ASP A N 1
ATOM 1766 C CA . ASP A 1 226 ? -19.994 16.680 12.232 1.00 73.06 226 ASP A CA 1
ATOM 1767 C C . ASP A 1 226 ? -19.362 15.726 11.192 1.00 73.06 226 ASP A C 1
ATOM 1769 O O . ASP A 1 226 ? -19.835 14.604 11.050 1.00 73.06 226 ASP A O 1
ATOM 1773 N N . THR A 1 227 ? -18.274 16.106 10.504 1.00 86.06 227 THR A N 1
ATOM 1774 C CA . THR A 1 227 ? -17.625 15.281 9.459 1.00 86.06 227 THR A CA 1
ATOM 1775 C C . THR A 1 227 ? -16.427 14.481 9.972 1.00 86.06 227 THR A C 1
ATOM 1777 O O . THR A 1 227 ? -15.739 14.898 10.905 1.00 86.06 227 THR A O 1
ATOM 1780 N N . VAL A 1 228 ? -16.150 13.316 9.376 1.00 90.50 228 VAL A N 1
ATOM 1781 C CA . VAL A 1 228 ? -14.977 12.497 9.738 1.00 90.50 228 VAL A CA 1
ATOM 1782 C C . VAL A 1 228 ? -13.680 13.173 9.283 1.00 90.50 228 VAL A C 1
ATOM 1784 O O . VAL A 1 228 ? -13.464 13.399 8.094 1.00 90.50 228 VAL A O 1
ATOM 1787 N N . ARG A 1 229 ? -12.772 13.447 10.226 1.00 91.31 229 ARG A N 1
ATOM 1788 C CA . ARG A 1 229 ? -11.518 14.169 9.965 1.00 91.31 229 ARG A CA 1
ATOM 1789 C C . ARG A 1 229 ? -10.314 13.235 9.962 1.00 91.31 229 ARG A C 1
ATOM 1791 O O . ARG A 1 229 ? -10.051 12.529 10.939 1.00 91.31 229 ARG A O 1
ATOM 1798 N N . VAL A 1 230 ? -9.541 13.299 8.875 1.00 94.12 230 VAL A N 1
ATOM 1799 C CA . VAL A 1 230 ? -8.331 12.488 8.663 1.00 94.12 230 VAL A CA 1
ATOM 1800 C C . VAL A 1 230 ? -7.084 13.370 8.600 1.00 94.12 230 VAL A C 1
ATOM 1802 O O . VAL A 1 230 ? -6.964 14.262 7.746 1.00 94.12 230 VAL A O 1
ATOM 1805 N N . VAL A 1 231 ? -6.120 13.085 9.477 1.00 93.50 231 VAL A N 1
ATOM 1806 C CA . VAL A 1 231 ? -4.849 13.814 9.578 1.00 93.50 231 VAL A CA 1
ATOM 1807 C C . VAL A 1 231 ? -3.671 12.873 9.359 1.00 93.50 231 VAL A C 1
ATOM 1809 O O . VAL A 1 231 ? -3.648 11.760 9.871 1.00 93.50 231 VAL A O 1
ATOM 1812 N N . GLY A 1 232 ? -2.679 13.330 8.592 1.00 92.62 232 GLY A N 1
ATOM 1813 C CA . GLY A 1 232 ? -1.420 12.617 8.396 1.00 92.62 232 GLY A CA 1
ATOM 1814 C C . GLY A 1 232 ? -0.325 13.178 9.292 1.00 92.62 232 GLY A C 1
ATOM 1815 O O . GLY A 1 232 ? -0.092 14.385 9.270 1.00 92.62 232 GLY A O 1
ATOM 1816 N N . LEU A 1 233 ? 0.365 12.324 10.047 1.00 91.12 233 LEU A N 1
ATOM 1817 C CA . LEU A 1 233 ? 1.468 12.709 10.929 1.00 91.12 233 LEU A CA 1
ATOM 1818 C C . LEU A 1 233 ? 2.706 11.857 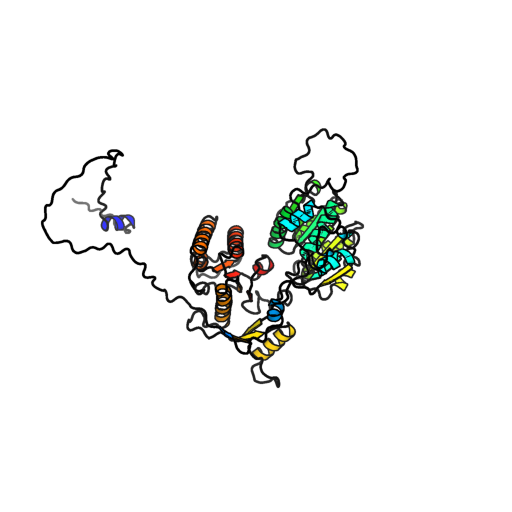10.644 1.00 91.12 233 LEU A C 1
ATOM 1820 O O . LEU A 1 233 ? 2.721 10.653 10.876 1.00 91.12 233 LEU A O 1
ATOM 1824 N N . PHE A 1 234 ? 3.769 12.481 10.152 1.00 88.06 234 PHE A N 1
ATOM 1825 C CA . PHE A 1 234 ? 4.978 11.782 9.723 1.00 88.06 234 PHE A CA 1
ATOM 1826 C C . PHE A 1 234 ? 6.213 12.684 9.819 1.00 88.06 234 PHE A C 1
ATOM 1828 O O . PHE A 1 234 ? 6.105 13.911 9.790 1.00 88.06 234 PHE A O 1
ATOM 1835 N N . GLY A 1 235 ? 7.395 12.070 9.920 1.00 79.44 235 GLY A N 1
ATOM 1836 C CA . GLY A 1 235 ? 8.672 12.781 10.028 1.00 79.44 235 GLY A CA 1
ATOM 1837 C C . GLY A 1 235 ? 8.896 13.468 11.383 1.00 79.44 235 GLY A C 1
ATOM 1838 O O . GLY A 1 235 ? 8.212 13.188 12.365 1.00 79.44 235 GLY A O 1
ATOM 1839 N N . GLY A 1 236 ? 9.872 14.380 11.432 1.00 65.81 236 GLY A N 1
ATOM 1840 C CA . GLY A 1 236 ? 10.296 15.081 12.654 1.00 65.81 236 GLY A CA 1
ATOM 1841 C C . GLY A 1 236 ? 9.400 16.245 13.096 1.00 65.81 236 GLY A C 1
ATOM 1842 O O . GLY A 1 236 ? 9.760 16.970 14.024 1.00 65.81 236 GLY A O 1
ATOM 1843 N N . ASN A 1 237 ? 8.249 16.464 12.449 1.00 63.25 237 ASN A N 1
ATOM 1844 C CA . ASN A 1 237 ? 7.358 17.559 12.821 1.00 63.25 237 ASN A CA 1
ATOM 1845 C C . ASN A 1 237 ? 6.803 17.349 14.238 1.00 63.25 237 ASN A C 1
ATOM 1847 O O . ASN A 1 237 ? 6.170 16.333 14.554 1.00 63.25 237 ASN A O 1
ATOM 1851 N N . LYS A 1 238 ? 7.003 18.364 15.089 1.00 60.81 238 LYS A N 1
ATOM 1852 C CA . LYS A 1 238 ? 6.534 18.406 16.484 1.00 60.81 238 LYS A CA 1
ATOM 1853 C C . LYS A 1 238 ? 5.020 18.586 16.623 1.00 60.81 238 LYS A C 1
ATOM 1855 O O . LYS A 1 238 ? 4.535 18.705 17.743 1.00 60.81 238 LYS A O 1
ATOM 1860 N N . SER A 1 239 ? 4.270 18.599 15.520 1.00 65.06 239 SER A N 1
ATOM 1861 C CA . SER A 1 239 ? 2.810 18.659 15.539 1.00 65.06 239 SER A CA 1
ATOM 1862 C C . SER A 1 239 ? 2.273 17.543 16.439 1.00 65.06 239 SER A C 1
ATOM 1864 O O . SER A 1 239 ? 2.484 16.354 16.162 1.00 65.06 239 SER A O 1
ATOM 1866 N N . LYS A 1 240 ? 1.656 17.936 17.557 1.00 66.62 240 LYS A N 1
ATOM 1867 C CA . LYS A 1 240 ? 0.906 17.035 18.433 1.00 66.62 240 LYS A CA 1
ATOM 1868 C C . LYS A 1 240 ? -0.436 16.752 17.761 1.00 66.62 240 LYS A C 1
ATOM 1870 O O . LYS A 1 240 ? -1.034 17.669 17.197 1.00 66.62 240 LYS A O 1
ATOM 1875 N N . ALA A 1 241 ? -0.890 15.500 17.778 1.00 66.88 241 ALA A N 1
ATOM 1876 C CA . ALA A 1 241 ? -2.261 15.218 17.372 1.00 66.88 241 ALA A CA 1
ATOM 1877 C C . ALA A 1 241 ? -3.191 15.843 18.410 1.00 66.88 241 ALA A C 1
ATOM 1879 O O . ALA A 1 241 ? -3.062 15.558 19.599 1.00 66.88 241 ALA A O 1
ATOM 1880 N N . ASN A 1 242 ? -4.118 16.684 17.967 1.00 80.00 242 ASN A N 1
ATOM 1881 C CA . ASN A 1 242 ? -5.227 17.090 18.809 1.00 80.00 242 ASN A CA 1
ATOM 1882 C C . ASN A 1 242 ? -6.347 16.052 18.646 1.00 80.00 242 ASN A C 1
ATOM 1884 O O . ASN A 1 242 ? -7.054 16.050 17.635 1.00 80.00 242 ASN A O 1
ATOM 1888 N N . TRP A 1 243 ? -6.498 15.146 19.616 1.00 78.38 243 TRP A N 1
ATOM 1889 C CA . TRP A 1 243 ? -7.527 14.097 19.580 1.00 78.38 243 TRP A CA 1
ATOM 1890 C C . TRP A 1 243 ? -8.958 14.662 19.525 1.00 78.38 243 TRP A C 1
ATOM 1892 O O . TRP A 1 243 ? -9.862 13.992 19.028 1.00 78.38 243 TRP A O 1
ATOM 1902 N N . ALA A 1 244 ? -9.176 15.910 19.960 1.00 76.25 244 AL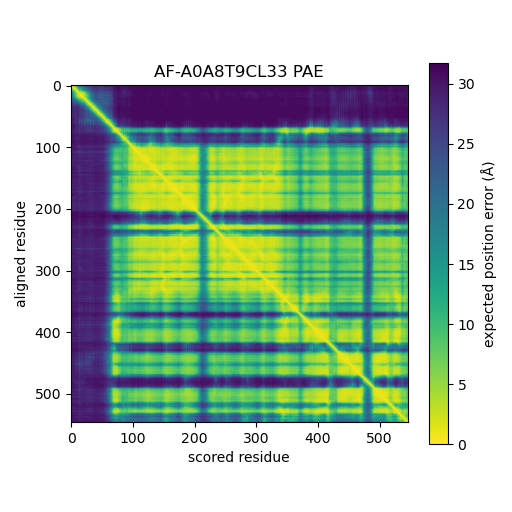A A N 1
ATOM 1903 C CA . ALA A 1 244 ? -10.476 16.579 19.860 1.00 76.25 244 ALA A CA 1
ATOM 1904 C C . ALA A 1 244 ? -10.839 16.977 18.415 1.00 76.25 244 ALA A C 1
ATOM 1906 O O . ALA A 1 244 ? -12.011 16.988 18.034 1.00 76.25 244 ALA A O 1
ATOM 1907 N N . GLU A 1 245 ? -9.837 17.269 17.584 1.00 82.00 245 GLU A N 1
ATOM 1908 C CA . GLU A 1 245 ? -10.007 17.778 16.213 1.00 82.00 245 GLU A CA 1
ATOM 1909 C C . GLU A 1 245 ? -9.756 16.714 15.137 1.00 82.00 245 GLU A C 1
ATOM 1911 O O . GLU A 1 245 ? -9.843 16.990 13.943 1.00 82.00 245 GLU A O 1
ATOM 1916 N N . THR A 1 246 ? -9.468 15.480 15.537 1.00 89.38 246 THR A N 1
ATOM 1917 C CA . THR A 1 246 ? -9.132 14.383 14.623 1.00 89.38 246 THR A CA 1
ATOM 1918 C C . THR A 1 246 ? -9.960 13.155 14.943 1.00 89.38 246 THR A C 1
ATOM 1920 O O . THR A 1 246 ? -10.382 12.991 16.081 1.00 89.38 246 THR A O 1
ATOM 1923 N N . ASP A 1 247 ? -10.238 12.314 13.950 1.00 92.94 247 ASP A N 1
ATOM 1924 C CA . ASP A 1 247 ? -10.944 11.039 14.148 1.00 92.94 247 ASP A CA 1
ATOM 1925 C C . ASP A 1 247 ? -10.084 9.865 13.680 1.00 92.94 247 ASP A C 1
ATOM 1927 O O . ASP A 1 247 ? -10.039 8.825 14.332 1.00 92.94 247 ASP A O 1
ATOM 1931 N N . ILE A 1 248 ? -9.338 10.064 12.590 1.00 95.81 248 ILE A N 1
ATOM 1932 C CA . ILE A 1 248 ? -8.400 9.085 12.045 1.00 95.81 248 ILE A CA 1
ATOM 1933 C C . ILE A 1 248 ? -7.037 9.749 11.867 1.00 95.81 248 ILE A C 1
ATOM 1935 O O . ILE A 1 248 ? -6.913 10.795 11.221 1.00 95.81 248 ILE A O 1
ATOM 1939 N N . VAL A 1 249 ? -6.002 9.119 12.412 1.00 96.06 249 VAL A N 1
ATOM 1940 C CA . VAL A 1 249 ? -4.614 9.557 12.270 1.00 96.06 249 VAL A CA 1
ATOM 1941 C C . VAL A 1 249 ? -3.849 8.539 11.436 1.00 96.06 249 VAL A C 1
ATOM 1943 O O . VAL A 1 249 ? -3.743 7.381 11.818 1.00 96.06 249 VAL A O 1
ATOM 1946 N N . VAL A 1 250 ? -3.285 8.977 10.312 1.00 96.81 250 VAL A N 1
ATOM 1947 C CA . VAL A 1 250 ? -2.416 8.167 9.447 1.00 96.81 250 VAL A CA 1
ATOM 1948 C C . VAL A 1 250 ? -0.969 8.551 9.723 1.00 96.81 250 VAL A C 1
ATOM 1950 O O . VAL A 1 250 ? -0.607 9.719 9.574 1.00 96.81 250 VAL A O 1
ATOM 1953 N N . CYS A 1 251 ? -0.120 7.623 10.149 1.00 95.44 251 CYS A N 1
ATOM 1954 C CA . CYS A 1 251 ? 1.209 7.982 10.635 1.00 95.44 251 CYS A CA 1
ATOM 1955 C C . CYS A 1 251 ? 2.281 6.909 10.435 1.00 95.44 251 CYS A C 1
ATOM 1957 O O . CYS A 1 251 ? 1.991 5.766 10.089 1.00 95.44 251 CYS A O 1
ATOM 1959 N N . THR A 1 252 ? 3.546 7.304 10.620 1.00 94.69 252 THR A N 1
ATOM 1960 C CA . THR A 1 252 ? 4.670 6.355 10.627 1.00 94.69 252 THR A CA 1
ATOM 1961 C C . THR A 1 252 ? 4.799 5.641 11.970 1.00 94.69 252 THR A C 1
ATOM 1963 O O . THR A 1 252 ? 4.316 6.146 12.982 1.00 94.69 252 THR A O 1
ATOM 1966 N N . ILE A 1 253 ? 5.505 4.506 11.997 1.00 94.75 253 ILE A N 1
ATOM 1967 C CA . ILE A 1 253 ? 5.744 3.674 13.195 1.00 94.75 253 ILE A CA 1
ATOM 1968 C C . ILE A 1 253 ? 6.218 4.501 14.406 1.00 94.75 253 ILE A C 1
ATOM 1970 O O . ILE A 1 253 ? 5.667 4.399 15.500 1.00 94.75 253 ILE A O 1
ATOM 1974 N N . GLU A 1 254 ? 7.200 5.382 14.219 1.00 93.62 254 GLU A N 1
ATOM 1975 C CA . GLU A 1 254 ? 7.763 6.212 15.293 1.00 93.62 254 GLU A CA 1
ATOM 1976 C C . GLU A 1 254 ? 6.745 7.212 15.825 1.00 93.62 254 GLU A C 1
ATOM 1978 O O . GLU A 1 254 ? 6.631 7.432 17.034 1.00 93.62 254 GLU A O 1
ATOM 1983 N N . LYS A 1 255 ? 5.989 7.823 14.909 1.00 93.06 255 LYS A N 1
ATOM 1984 C CA . LYS A 1 255 ? 4.989 8.820 15.266 1.00 93.06 255 LYS A CA 1
ATOM 1985 C C . LYS A 1 255 ? 3.809 8.155 15.967 1.00 93.06 255 LYS A C 1
ATOM 1987 O O . LYS A 1 255 ? 3.339 8.697 16.959 1.00 93.06 255 LYS A O 1
ATOM 1992 N N . ALA A 1 256 ? 3.394 6.973 15.522 1.00 94.94 256 ALA A N 1
ATOM 1993 C CA . ALA A 1 256 ? 2.391 6.150 16.186 1.00 94.94 256 ALA A CA 1
ATOM 1994 C C . ALA A 1 256 ? 2.795 5.831 17.632 1.00 94.94 256 ALA A C 1
ATOM 1996 O O . ALA A 1 256 ? 2.039 6.107 18.561 1.00 94.94 256 ALA A O 1
ATOM 1997 N N . ASN A 1 257 ? 4.028 5.359 17.840 1.00 95.19 257 ASN A N 1
ATOM 1998 C CA . ASN A 1 257 ? 4.549 5.065 19.172 1.00 95.19 257 ASN A CA 1
ATOM 1999 C C . ASN A 1 257 ? 4.561 6.301 20.089 1.00 95.19 257 ASN A C 1
ATOM 2001 O O . ASN A 1 257 ? 4.139 6.216 21.243 1.00 95.19 257 ASN A O 1
ATOM 2005 N N . SER A 1 258 ? 4.993 7.454 19.565 1.00 93.44 258 SER A N 1
ATOM 2006 C CA . SER A 1 258 ? 4.959 8.729 20.290 1.00 93.44 258 SER A CA 1
ATOM 2007 C C . SER A 1 258 ? 3.533 9.160 20.643 1.00 93.44 258 SER A C 1
ATOM 2009 O O . SER A 1 258 ? 3.314 9.625 21.756 1.00 93.44 258 SER A O 1
ATOM 2011 N N . LEU A 1 259 ? 2.572 8.999 19.731 1.00 92.75 259 LEU A N 1
ATOM 2012 C CA . LEU A 1 259 ? 1.170 9.352 19.967 1.00 92.75 259 LEU A CA 1
ATOM 2013 C C . LEU A 1 259 ? 0.529 8.466 21.032 1.00 92.75 259 LEU A C 1
ATOM 2015 O O . LEU A 1 259 ? -0.198 8.978 21.876 1.00 92.75 259 LEU A O 1
ATOM 2019 N N . VAL A 1 260 ? 0.826 7.164 21.021 1.00 93.88 260 VAL A N 1
ATOM 2020 C CA . VAL A 1 260 ? 0.372 6.236 22.064 1.00 93.88 260 VAL A CA 1
ATOM 2021 C C . VAL A 1 260 ? 0.966 6.621 23.421 1.00 93.88 260 VAL A C 1
ATOM 2023 O O . VAL A 1 260 ? 0.229 6.660 24.396 1.00 93.88 260 VAL A O 1
ATOM 2026 N N . ASN A 1 261 ? 2.257 6.971 23.496 1.00 94.19 261 ASN A N 1
ATOM 2027 C CA . ASN A 1 261 ? 2.869 7.439 24.749 1.00 94.19 261 ASN A CA 1
ATOM 2028 C C . ASN A 1 261 ? 2.184 8.697 25.288 1.00 94.19 261 ASN A C 1
ATOM 2030 O O . ASN A 1 261 ? 1.772 8.711 26.440 1.00 94.19 261 ASN A O 1
ATOM 2034 N N . THR A 1 262 ? 1.991 9.714 24.446 1.00 92.50 262 THR A N 1
ATOM 2035 C CA . THR A 1 262 ? 1.291 10.940 24.853 1.00 92.50 262 THR A CA 1
ATOM 2036 C C . THR A 1 262 ? -0.156 10.657 25.262 1.00 92.50 262 THR A C 1
ATOM 2038 O O . THR A 1 262 ? -0.643 11.228 26.229 1.00 92.50 262 THR A O 1
ATOM 2041 N N . ALA A 1 263 ? -0.849 9.741 24.580 1.00 91.50 263 ALA A N 1
ATOM 2042 C CA . ALA A 1 263 ? -2.206 9.360 24.961 1.00 91.50 263 ALA A CA 1
ATOM 2043 C C . ALA A 1 263 ? -2.262 8.654 26.328 1.00 91.50 263 ALA A C 1
ATOM 2045 O O . ALA A 1 263 ? -3.234 8.830 27.062 1.00 91.50 263 ALA A O 1
ATOM 2046 N N . ILE A 1 264 ? -1.231 7.878 26.679 1.00 93.06 264 ILE A N 1
ATOM 2047 C CA . ILE A 1 264 ? -1.086 7.262 28.005 1.00 93.06 264 ILE A CA 1
ATOM 2048 C C . ILE A 1 264 ? -0.800 8.337 29.062 1.00 93.06 264 ILE A C 1
ATOM 2050 O O . ILE A 1 264 ? -1.474 8.362 30.086 1.00 93.06 264 ILE A O 1
ATOM 2054 N N . GLU A 1 265 ? 0.155 9.234 28.800 1.00 92.31 265 GLU A N 1
ATOM 2055 C CA . GLU A 1 265 ? 0.541 10.331 29.704 1.00 92.31 265 GLU A CA 1
ATOM 2056 C C . GLU A 1 265 ? -0.642 11.255 30.029 1.00 92.31 265 GLU A C 1
ATOM 2058 O O . GLU A 1 265 ? -0.884 11.566 31.193 1.00 92.31 265 GLU A O 1
ATOM 2063 N N . ASP A 1 266 ? -1.416 11.634 29.009 1.00 90.75 266 ASP A N 1
ATOM 2064 C CA . ASP A 1 266 ? -2.552 12.551 29.144 1.00 90.75 266 ASP A CA 1
ATOM 2065 C C . ASP A 1 266 ? -3.868 11.827 29.514 1.00 90.75 266 ASP A C 1
ATOM 2067 O O . ASP A 1 266 ? -4.933 12.444 29.534 1.00 90.75 266 ASP A O 1
ATOM 2071 N N . GLY A 1 267 ? -3.840 10.506 29.744 1.00 89.69 267 GLY A N 1
ATOM 2072 C CA . GLY A 1 267 ? -5.023 9.697 30.084 1.00 89.69 267 GLY A CA 1
ATOM 2073 C C . GLY A 1 267 ? -6.080 9.588 28.973 1.00 89.69 267 GLY A C 1
ATOM 2074 O O . GLY A 1 267 ? -7.185 9.101 29.203 1.00 89.69 267 GLY A O 1
ATOM 2075 N N . SER A 1 268 ? -5.756 10.022 27.754 1.00 90.62 268 SER A N 1
ATOM 2076 C CA . SER A 1 268 ? -6.658 10.031 26.594 1.00 90.62 268 SER A CA 1
ATOM 2077 C C . SER A 1 268 ? -6.640 8.729 25.787 1.00 90.62 268 SER A C 1
ATOM 2079 O O . SER A 1 268 ? -7.371 8.601 24.806 1.00 90.62 268 SER A O 1
ATOM 2081 N N . VAL A 1 269 ? -5.849 7.734 26.199 1.00 91.00 269 VAL A N 1
ATOM 2082 C CA . VAL A 1 269 ? -5.714 6.446 25.502 1.00 91.00 269 VAL A CA 1
ATOM 2083 C C . VAL A 1 269 ? -7.033 5.678 25.361 1.00 91.00 269 VAL A C 1
ATOM 2085 O O . VAL A 1 269 ? -7.218 4.990 24.362 1.00 91.00 269 VAL A O 1
ATOM 2088 N N . GLY A 1 270 ? -7.987 5.865 26.281 1.00 90.88 270 GLY A N 1
ATOM 2089 C CA . GLY A 1 270 ? -9.332 5.277 26.184 1.00 90.88 270 GLY A CA 1
ATOM 2090 C C . GLY A 1 270 ? -10.184 5.821 25.030 1.00 90.88 270 GLY A C 1
ATOM 2091 O O . GLY A 1 270 ? -11.219 5.247 24.701 1.00 90.88 270 GLY A O 1
ATOM 2092 N N . LEU A 1 271 ? -9.750 6.908 24.377 1.00 92.38 271 LEU A N 1
ATOM 2093 C CA . LEU A 1 271 ? -10.359 7.384 23.136 1.00 92.38 271 LEU A CA 1
ATOM 2094 C C . LEU A 1 271 ? -9.968 6.521 21.931 1.00 92.38 271 LEU A C 1
ATOM 2096 O O . LEU A 1 271 ? -10.663 6.565 20.921 1.00 92.38 271 LEU A O 1
ATOM 2100 N N . LEU A 1 272 ? -8.874 5.755 21.979 1.00 94.00 272 LEU A N 1
ATOM 2101 C CA . LEU A 1 272 ? -8.491 4.879 20.871 1.00 94.00 272 LEU A CA 1
ATOM 2102 C C . LEU A 1 272 ? -9.468 3.700 20.783 1.00 94.00 272 LEU A C 1
ATOM 2104 O O . LEU A 1 272 ? -9.615 2.934 21.725 1.00 94.00 272 LEU A O 1
ATOM 2108 N N . GLY A 1 273 ? -10.133 3.551 19.638 1.00 93.94 273 GLY A N 1
ATOM 2109 C CA . GLY A 1 273 ? -11.027 2.423 19.359 1.00 93.94 273 GLY A CA 1
ATOM 2110 C C . GLY A 1 273 ? -10.412 1.383 18.429 1.00 93.94 273 GLY A C 1
ATOM 2111 O O . GLY A 1 273 ? -10.732 0.200 18.536 1.00 93.94 273 GLY A O 1
ATOM 2112 N N . ALA A 1 274 ? -9.526 1.803 17.522 1.00 96.31 274 ALA A N 1
ATOM 2113 C CA . ALA A 1 274 ? -8.868 0.906 16.578 1.00 96.31 274 ALA A CA 1
ATOM 2114 C C . ALA A 1 274 ? -7.431 1.337 16.264 1.00 96.31 274 ALA A C 1
ATOM 2116 O O . ALA A 1 274 ? -7.149 2.520 16.064 1.00 96.31 274 ALA A O 1
ATOM 2117 N N . VAL A 1 275 ? -6.531 0.363 16.149 1.00 97.62 275 VAL A N 1
ATOM 2118 C CA . VAL A 1 275 ? -5.172 0.557 15.639 1.00 97.62 275 VAL A CA 1
ATOM 2119 C C . VAL A 1 275 ? -4.929 -0.419 14.499 1.00 97.62 275 VAL A C 1
ATOM 2121 O O . VAL A 1 275 ? -4.925 -1.634 14.687 1.00 97.62 275 VAL A O 1
ATOM 2124 N N . VAL A 1 276 ? -4.719 0.127 13.307 1.00 98.38 276 VAL A N 1
ATOM 2125 C CA . VAL A 1 276 ? -4.344 -0.622 12.115 1.00 98.38 276 VAL A CA 1
ATOM 2126 C C . VAL A 1 276 ? -2.830 -0.576 11.950 1.00 98.38 276 VAL A C 1
ATOM 2128 O O . VAL A 1 276 ? -2.242 0.504 11.921 1.00 98.38 276 VAL A O 1
ATOM 2131 N N . ILE A 1 277 ? -2.207 -1.739 11.794 1.00 97.75 277 ILE A N 1
ATOM 2132 C CA . ILE A 1 277 ? -0.779 -1.891 11.511 1.00 97.75 277 ILE A CA 1
ATOM 2133 C C . ILE A 1 277 ? -0.630 -2.470 10.104 1.00 97.75 277 ILE A C 1
ATOM 2135 O O . ILE A 1 277 ? -0.951 -3.637 9.873 1.00 97.75 277 ILE A O 1
ATOM 2139 N N . ASP A 1 278 ? -0.154 -1.653 9.165 1.00 95.06 278 ASP A N 1
ATOM 2140 C CA . ASP A 1 278 ? 0.222 -2.110 7.827 1.00 95.06 278 ASP A CA 1
ATOM 2141 C C . ASP A 1 278 ? 1.671 -2.611 7.810 1.00 95.06 278 ASP A C 1
ATOM 2143 O O . ASP A 1 278 ? 2.515 -2.146 8.578 1.00 95.06 278 ASP A O 1
ATOM 2147 N N . GLU A 1 279 ? 1.949 -3.561 6.923 1.00 92.25 279 GLU A N 1
ATOM 2148 C CA . GLU A 1 279 ? 3.231 -4.255 6.802 1.00 92.25 279 GLU A CA 1
ATOM 2149 C C . GLU A 1 279 ? 3.780 -4.783 8.138 1.00 92.25 279 GLU A C 1
ATOM 2151 O O . GLU A 1 279 ? 4.917 -4.523 8.519 1.00 92.25 279 GLU A O 1
ATOM 2156 N N . LEU A 1 280 ? 2.987 -5.595 8.849 1.00 94.25 280 LEU A N 1
ATOM 2157 C CA . LEU A 1 280 ? 3.371 -6.199 10.137 1.00 94.25 280 LEU A CA 1
ATOM 2158 C C . LEU A 1 280 ? 4.712 -6.962 10.088 1.00 94.25 280 LEU A C 1
ATOM 2160 O O . LEU A 1 280 ? 5.385 -7.095 11.107 1.00 94.25 280 LEU A O 1
ATOM 2164 N N . HIS A 1 281 ? 5.140 -7.438 8.914 1.00 90.25 281 HIS A N 1
ATOM 2165 C CA . HIS A 1 281 ? 6.454 -8.073 8.751 1.00 90.25 281 HIS A CA 1
ATOM 2166 C C . HIS A 1 281 ? 7.633 -7.139 9.080 1.00 90.25 281 HIS A C 1
ATOM 2168 O O . HIS A 1 281 ? 8.732 -7.624 9.335 1.00 90.25 281 HIS A O 1
ATOM 2174 N N . MET A 1 282 ? 7.405 -5.822 9.128 1.00 90.25 282 MET A N 1
ATOM 2175 C CA . MET A 1 282 ? 8.377 -4.821 9.570 1.00 90.25 282 MET A CA 1
ATOM 2176 C C . MET A 1 282 ? 8.791 -4.986 11.037 1.00 90.25 282 MET A C 1
ATOM 2178 O O . MET A 1 282 ? 9.737 -4.338 11.463 1.00 90.25 282 MET A O 1
ATOM 2182 N N . LEU A 1 283 ? 8.149 -5.870 11.810 1.00 91.06 283 LEU A N 1
ATOM 2183 C CA . LEU A 1 283 ? 8.679 -6.322 13.103 1.00 91.06 283 LEU A CA 1
ATOM 2184 C C . LEU A 1 283 ? 10.097 -6.897 12.992 1.00 91.06 283 LEU A C 1
ATOM 2186 O O . LEU A 1 283 ? 10.887 -6.732 13.913 1.00 91.06 283 LEU A O 1
ATOM 2190 N N . ASN A 1 284 ? 10.435 -7.516 11.857 1.00 88.06 284 ASN A N 1
ATOM 2191 C CA . ASN A 1 284 ? 11.771 -8.059 11.608 1.00 88.06 284 ASN A CA 1
ATOM 2192 C C . ASN A 1 284 ? 12.785 -6.992 11.147 1.00 88.06 284 ASN A C 1
ATOM 2194 O O . ASN A 1 284 ? 13.919 -7.339 10.829 1.00 88.06 284 ASN A O 1
ATOM 2198 N N . ASP A 1 285 ? 12.393 -5.719 11.054 1.00 86.75 285 ASP A N 1
ATOM 2199 C CA . ASP A 1 285 ? 13.302 -4.626 10.702 1.00 86.75 285 ASP A CA 1
ATOM 2200 C C . ASP A 1 285 ? 14.232 -4.299 11.879 1.00 86.75 285 ASP A C 1
ATOM 2202 O O . ASP A 1 285 ? 13.769 -3.967 12.973 1.00 86.75 285 ASP A O 1
ATOM 2206 N N . GLU A 1 286 ? 15.547 -4.349 11.650 1.00 85.00 286 GLU A N 1
ATOM 2207 C CA . GLU A 1 286 ? 16.564 -4.165 12.698 1.00 85.00 286 GLU A CA 1
ATOM 2208 C C . GLU A 1 286 ? 16.518 -2.781 13.359 1.00 85.00 286 GLU A C 1
ATOM 2210 O O . GLU A 1 286 ? 16.845 -2.634 14.537 1.00 85.00 286 GLU A O 1
ATOM 2215 N N . HIS A 1 287 ? 16.114 -1.748 12.618 1.00 85.81 287 HIS A N 1
ATOM 2216 C CA . HIS A 1 287 ? 16.180 -0.368 13.091 1.00 85.81 287 HIS A CA 1
ATOM 2217 C C . HIS A 1 287 ? 14.871 0.117 13.709 1.00 85.81 287 HIS A C 1
ATOM 2219 O O . HIS A 1 287 ? 14.890 0.991 14.575 1.00 85.81 287 HIS A O 1
ATOM 2225 N N . ARG A 1 288 ? 13.728 -0.382 13.233 1.00 89.69 288 ARG A N 1
ATOM 2226 C CA . ARG A 1 288 ? 12.402 0.176 13.543 1.00 89.69 288 ARG A CA 1
ATOM 2227 C C . ARG A 1 288 ? 11.406 -0.870 14.027 1.00 89.69 288 ARG A C 1
ATOM 2229 O O . ARG A 1 288 ? 10.396 -0.486 14.618 1.00 89.69 288 ARG A O 1
ATOM 2236 N N . GLY A 1 289 ? 11.678 -2.160 13.827 1.00 92.19 289 GLY A N 1
ATOM 2237 C CA . GLY A 1 289 ? 10.783 -3.251 14.214 1.00 92.19 289 GLY A CA 1
ATOM 2238 C C . GLY A 1 289 ? 10.491 -3.272 15.711 1.00 92.19 289 GLY A C 1
ATOM 2239 O O . GLY A 1 289 ? 9.330 -3.364 16.113 1.00 92.19 289 GLY A O 1
ATOM 2240 N N . TYR A 1 290 ? 11.511 -3.022 16.539 1.00 95.69 290 TYR A N 1
ATOM 2241 C CA . TYR A 1 290 ? 11.358 -2.958 17.998 1.00 95.69 290 TYR A CA 1
ATOM 2242 C C . TYR A 1 290 ? 10.369 -1.868 18.455 1.00 95.69 290 TYR A C 1
ATOM 2244 O O . TYR A 1 290 ? 9.703 -2.012 19.479 1.00 95.69 290 TYR A O 1
ATOM 2252 N N . ILE A 1 291 ? 10.241 -0.767 17.702 1.00 96.25 291 ILE A N 1
ATOM 2253 C CA . ILE A 1 291 ? 9.312 0.327 18.025 1.00 96.25 291 ILE A CA 1
ATOM 2254 C C . ILE A 1 291 ? 7.870 -0.137 17.817 1.00 96.25 291 ILE A C 1
ATOM 2256 O O . ILE A 1 291 ? 6.988 0.195 18.613 1.00 96.25 291 ILE A O 1
ATOM 2260 N N . LEU A 1 292 ? 7.633 -0.904 16.752 1.00 95.31 292 LEU A N 1
ATOM 2261 C CA . LEU A 1 292 ? 6.325 -1.469 16.448 1.00 95.31 292 LEU A CA 1
ATOM 2262 C C . LEU A 1 292 ? 5.910 -2.491 17.515 1.00 95.31 292 LEU A C 1
ATOM 2264 O O . LEU A 1 292 ? 4.786 -2.426 18.015 1.00 95.31 292 LEU A O 1
ATOM 2268 N N . GLU A 1 293 ? 6.836 -3.367 17.915 1.00 96.56 293 GLU A N 1
ATOM 2269 C CA . GLU A 1 293 ? 6.639 -4.328 19.007 1.00 96.56 293 GLU A CA 1
ATOM 2270 C C . GLU A 1 293 ? 6.313 -3.624 20.331 1.00 96.56 293 GLU A C 1
ATOM 2272 O O . GLU A 1 293 ? 5.334 -3.965 21.001 1.00 96.56 293 GLU A O 1
ATOM 2277 N N . LEU A 1 294 ? 7.081 -2.588 20.682 1.00 96.38 294 LEU A N 1
ATOM 2278 C CA . LEU A 1 294 ? 6.881 -1.805 21.899 1.00 96.38 294 LEU A CA 1
ATOM 2279 C C . LEU A 1 294 ? 5.514 -1.105 21.910 1.00 96.38 294 LEU A C 1
ATOM 2281 O O . LEU A 1 294 ? 4.823 -1.093 22.930 1.00 96.38 294 LEU A O 1
ATOM 2285 N N . MET A 1 295 ? 5.104 -0.519 20.782 1.00 96.31 295 MET A N 1
ATOM 2286 C CA . MET A 1 295 ? 3.799 0.129 20.644 1.00 96.31 295 MET A CA 1
ATOM 2287 C C . MET A 1 295 ? 2.652 -0.869 20.830 1.00 96.31 295 MET A C 1
ATOM 2289 O O . MET A 1 295 ? 1.746 -0.597 21.618 1.00 96.31 295 MET A O 1
ATOM 2293 N N . ALA A 1 296 ? 2.696 -2.010 20.137 1.00 96.00 296 ALA A N 1
ATOM 2294 C CA . ALA A 1 296 ? 1.665 -3.039 20.237 1.00 96.00 296 ALA A CA 1
ATOM 2295 C C . ALA A 1 296 ? 1.584 -3.618 21.657 1.00 96.00 296 ALA A C 1
ATOM 2297 O O . ALA A 1 296 ? 0.495 -3.715 22.217 1.00 96.00 296 ALA A O 1
ATOM 2298 N N . THR A 1 297 ? 2.731 -3.901 22.279 1.00 95.88 297 THR A N 1
ATOM 2299 C CA . THR A 1 297 ? 2.797 -4.424 23.652 1.00 95.88 297 THR A CA 1
ATOM 2300 C C . THR A 1 297 ? 2.192 -3.446 24.658 1.00 95.88 297 THR A C 1
ATOM 2302 O O . THR A 1 297 ? 1.438 -3.865 25.529 1.00 95.88 297 THR A O 1
ATOM 2305 N N . LYS A 1 298 ? 2.428 -2.132 24.516 1.00 95.62 298 LYS A N 1
ATOM 2306 C CA . LYS A 1 298 ? 1.754 -1.129 25.359 1.00 95.62 298 LYS A CA 1
ATOM 2307 C C . LYS A 1 298 ? 0.239 -1.180 25.205 1.00 95.62 298 LYS A C 1
ATOM 2309 O O . LYS A 1 298 ? -0.450 -1.166 26.211 1.00 95.62 298 LYS A O 1
ATOM 2314 N N . LEU A 1 299 ? -0.276 -1.252 23.977 1.00 94.88 299 LEU A N 1
ATOM 2315 C CA . LEU A 1 299 ? -1.722 -1.308 23.739 1.00 94.88 299 LEU A CA 1
ATOM 2316 C C . LEU A 1 299 ? -2.364 -2.562 24.345 1.00 94.88 299 LEU A C 1
ATOM 2318 O O . LEU A 1 299 ? -3.457 -2.465 24.884 1.00 94.88 299 LEU A O 1
ATOM 2322 N N . LEU A 1 300 ? -1.676 -3.706 24.297 1.00 94.06 300 LEU A N 1
ATOM 2323 C CA . LEU A 1 300 ? -2.148 -4.967 24.884 1.00 94.06 300 LEU A CA 1
ATOM 2324 C C . LEU A 1 300 ? -2.101 -4.974 26.416 1.00 94.06 300 LEU A C 1
ATOM 2326 O O . LEU A 1 300 ? -2.939 -5.606 27.049 1.00 94.06 300 LEU A O 1
ATOM 2330 N N . SER A 1 301 ? -1.122 -4.288 27.006 1.00 92.62 301 SER A N 1
ATOM 2331 C CA . SER A 1 301 ? -0.985 -4.173 28.463 1.00 92.62 301 SER A CA 1
ATOM 2332 C C . SER A 1 301 ? -1.963 -3.174 29.084 1.00 92.62 301 SER A C 1
ATOM 2334 O O . SER A 1 301 ? -2.084 -3.116 30.305 1.00 92.62 301 SER A O 1
ATOM 2336 N N . LEU A 1 302 ? -2.634 -2.358 28.269 1.00 87.62 302 LEU A N 1
ATOM 2337 C CA . LEU A 1 302 ? -3.661 -1.433 28.728 1.00 87.62 302 LEU A CA 1
ATOM 2338 C C . LEU A 1 302 ? -5.015 -2.148 28.746 1.00 87.62 302 LEU A C 1
ATOM 2340 O O . LEU A 1 302 ? -5.426 -2.729 27.748 1.00 87.62 302 LEU A O 1
ATOM 2344 N N . GLU A 1 303 ? -5.754 -2.040 29.850 1.00 84.12 303 GLU A N 1
ATOM 2345 C CA . GLU A 1 303 ? -7.128 -2.558 29.978 1.00 84.12 303 GLU A CA 1
ATOM 2346 C C . GLU A 1 303 ? -8.145 -1.669 29.230 1.00 84.12 303 GLU A C 1
ATOM 2348 O O . GLU A 1 303 ? -9.129 -1.188 29.789 1.00 84.12 303 GLU A O 1
ATOM 2353 N N . GLN A 1 304 ? -7.874 -1.374 27.959 1.00 86.88 304 GLN A N 1
ATOM 2354 C CA . GLN A 1 304 ? -8.700 -0.534 27.096 1.00 86.88 304 GLN A CA 1
ATOM 2355 C C . GLN A 1 304 ? -9.257 -1.363 25.940 1.00 86.88 304 GLN A C 1
ATOM 2357 O O . GLN A 1 304 ? -8.593 -2.254 25.415 1.00 86.88 304 GLN A O 1
ATOM 2362 N N . ASN A 1 305 ? -10.476 -1.049 25.503 1.00 88.19 305 ASN A N 1
ATOM 2363 C CA . ASN A 1 305 ? -11.131 -1.759 24.404 1.00 88.19 305 ASN A CA 1
ATOM 2364 C C . ASN A 1 305 ? -10.650 -1.236 23.035 1.00 88.19 305 ASN A C 1
ATOM 2366 O O . ASN A 1 305 ? -11.396 -0.574 22.307 1.00 88.19 305 ASN A O 1
ATOM 2370 N N . VAL A 1 306 ? -9.379 -1.504 22.720 1.00 93.62 306 VAL A N 1
ATOM 2371 C CA . VAL A 1 306 ? -8.731 -1.132 21.457 1.00 93.62 306 VAL A CA 1
ATOM 2372 C C . VAL A 1 306 ? -8.674 -2.347 20.538 1.00 93.62 306 VAL A C 1
ATOM 2374 O O . VAL A 1 306 ? -8.024 -3.340 20.852 1.00 93.62 306 VAL A O 1
ATOM 2377 N N . GLN A 1 307 ? -9.293 -2.250 19.362 1.00 95.62 307 GLN A N 1
ATOM 2378 C CA . GLN A 1 307 ? -9.180 -3.293 18.348 1.00 95.62 307 GLN A CA 1
ATOM 2379 C C . GLN A 1 307 ? -7.875 -3.144 17.555 1.00 95.62 307 GLN A C 1
ATOM 2381 O O . GLN A 1 307 ? -7.654 -2.126 16.899 1.00 95.62 307 GLN A O 1
ATOM 2386 N N . ILE A 1 308 ? -7.030 -4.174 17.549 1.00 97.00 308 ILE A N 1
ATOM 2387 C CA . ILE A 1 308 ? -5.799 -4.217 16.751 1.00 97.00 308 ILE A CA 1
ATOM 2388 C C . ILE A 1 308 ? -6.049 -4.996 15.456 1.00 97.00 308 ILE A C 1
ATOM 2390 O O . ILE A 1 308 ? -6.453 -6.160 15.478 1.00 97.00 308 ILE A O 1
ATOM 2394 N N . ILE A 1 309 ? -5.784 -4.355 14.318 1.00 97.81 309 ILE A N 1
ATOM 2395 C CA . ILE A 1 309 ? -5.936 -4.927 12.975 1.00 97.81 309 ILE A CA 1
ATOM 2396 C C . ILE A 1 309 ? -4.576 -4.877 12.288 1.00 97.81 309 ILE A C 1
ATOM 2398 O O . ILE A 1 309 ? -4.127 -3.816 11.864 1.00 97.81 309 ILE A O 1
ATOM 2402 N N . ALA A 1 310 ? -3.906 -6.012 12.158 1.00 97.12 310 ALA A N 1
ATOM 2403 C CA . ALA A 1 310 ? -2.575 -6.078 11.576 1.00 97.12 310 ALA A CA 1
ATOM 2404 C C . ALA A 1 310 ? -2.576 -6.848 10.251 1.00 97.12 310 ALA A C 1
ATOM 2406 O O . ALA A 1 310 ? -3.192 -7.910 10.129 1.00 97.12 310 ALA A O 1
ATOM 2407 N N . MET A 1 311 ? -1.879 -6.316 9.249 1.00 95.19 311 MET A N 1
ATOM 2408 C CA . MET A 1 311 ? -1.839 -6.891 7.906 1.00 95.19 311 MET A CA 1
ATOM 2409 C C . MET A 1 311 ? -0.434 -6.923 7.315 1.00 95.19 311 MET A C 1
ATOM 2411 O O . MET A 1 311 ? 0.413 -6.108 7.663 1.00 95.19 311 MET A O 1
ATOM 2415 N N . SER A 1 312 ? -0.168 -7.888 6.431 1.00 92.69 312 SER A N 1
ATOM 2416 C CA . SER A 1 312 ? 1.136 -8.028 5.762 1.00 92.69 312 SER A CA 1
ATOM 2417 C C . SER A 1 312 ? 1.054 -8.875 4.486 1.00 92.69 312 SER A C 1
ATOM 2419 O O . SER A 1 312 ? 0.159 -9.713 4.346 1.00 92.69 312 SER A O 1
ATOM 2421 N N . ALA A 1 3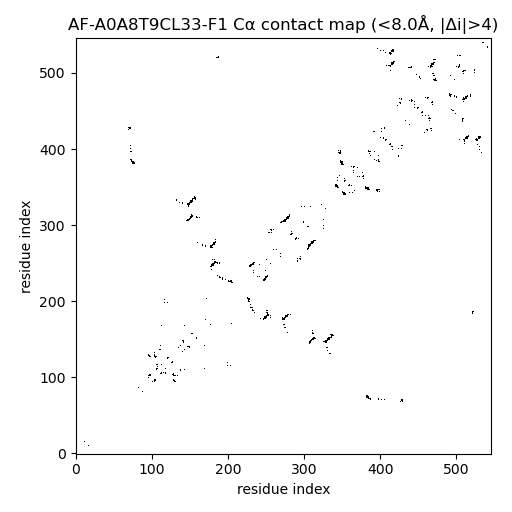13 ? 1.978 -8.680 3.538 1.00 82.00 313 ALA A N 1
ATOM 2422 C CA . ALA A 1 313 ? 2.024 -9.429 2.280 1.00 82.00 313 ALA A CA 1
ATOM 2423 C C . ALA A 1 313 ? 2.102 -10.956 2.467 1.00 82.00 313 ALA A C 1
ATOM 2425 O O . ALA A 1 313 ? 1.188 -11.672 2.056 1.00 82.00 313 ALA A O 1
ATOM 2426 N N . THR A 1 314 ? 3.152 -11.448 3.123 1.00 73.44 314 THR A N 1
ATOM 2427 C CA . THR A 1 314 ? 3.357 -12.878 3.395 1.00 73.44 314 THR A CA 1
ATOM 2428 C C . THR A 1 314 ? 4.005 -13.056 4.761 1.00 73.44 314 THR A C 1
ATOM 2430 O O . THR A 1 314 ? 5.134 -12.620 4.978 1.00 73.44 314 THR A O 1
ATOM 2433 N N . LEU A 1 315 ? 3.291 -13.700 5.684 1.00 80.56 315 LEU A N 1
ATOM 2434 C CA . LEU A 1 315 ? 3.800 -14.074 7.004 1.00 80.56 315 LEU A CA 1
ATOM 2435 C C . LEU A 1 315 ? 3.769 -15.594 7.145 1.00 80.56 315 LEU A C 1
ATOM 2437 O O . LEU A 1 315 ? 2.705 -16.202 7.045 1.00 80.56 315 LEU A O 1
ATOM 2441 N N . ASN A 1 316 ? 4.924 -16.203 7.414 1.00 80.00 316 ASN A N 1
ATOM 2442 C CA . ASN A 1 316 ? 5.016 -17.650 7.639 1.00 80.00 316 ASN A CA 1
ATOM 2443 C C . ASN A 1 316 ? 4.516 -18.058 9.037 1.00 80.00 316 ASN A C 1
ATOM 2445 O O . ASN A 1 316 ? 4.131 -19.202 9.239 1.00 80.00 316 ASN A O 1
ATOM 2449 N N . ASN A 1 317 ? 4.514 -17.120 9.984 1.00 88.12 317 ASN A N 1
ATOM 2450 C CA . ASN A 1 317 ? 4.214 -17.295 11.407 1.00 88.12 317 ASN A CA 1
ATOM 2451 C C . ASN A 1 317 ? 3.019 -16.427 11.852 1.00 88.12 317 ASN A C 1
ATOM 2453 O O . ASN A 1 317 ? 3.017 -15.857 12.945 1.00 88.12 317 ASN A O 1
ATOM 2457 N N . ALA A 1 318 ? 2.007 -16.282 10.987 1.00 89.56 318 ALA A N 1
ATOM 2458 C CA . ALA A 1 318 ? 0.822 -15.472 11.280 1.00 89.56 318 ALA A CA 1
ATOM 2459 C C . ALA A 1 318 ? 0.072 -15.951 12.538 1.00 89.56 318 ALA A C 1
ATOM 2461 O O . ALA A 1 318 ? -0.479 -15.134 13.270 1.00 89.56 318 ALA A O 1
ATOM 2462 N N . ASP A 1 319 ? 0.093 -17.255 12.820 1.00 93.12 319 ASP A N 1
ATOM 2463 C CA . ASP A 1 319 ? -0.504 -17.856 14.013 1.00 93.12 319 ASP A CA 1
ATOM 2464 C C . ASP A 1 319 ? 0.211 -17.422 15.305 1.00 93.12 319 ASP A C 1
ATOM 2466 O O . ASP A 1 319 ? -0.443 -17.122 16.304 1.00 93.12 319 ASP A O 1
ATOM 2470 N N . LEU A 1 320 ? 1.546 -17.348 15.285 1.00 94.75 320 LEU A N 1
ATOM 2471 C CA . LEU A 1 320 ? 2.351 -16.879 16.412 1.00 94.75 320 LEU A CA 1
ATOM 2472 C C . LEU A 1 320 ? 2.082 -15.399 16.691 1.00 94.75 320 LEU A C 1
ATOM 2474 O O . LEU A 1 320 ? 1.849 -15.017 17.837 1.00 94.75 320 LEU A O 1
ATOM 2478 N N . LEU A 1 321 ? 2.066 -14.579 15.639 1.00 94.69 321 LEU A N 1
ATOM 2479 C CA . LEU A 1 321 ? 1.780 -13.148 15.748 1.00 94.69 321 LEU A CA 1
ATOM 2480 C C . LEU A 1 321 ? 0.358 -12.897 16.258 1.00 94.69 321 LEU A C 1
ATOM 2482 O O . LEU A 1 321 ? 0.144 -12.013 17.082 1.00 94.69 321 LEU A O 1
ATOM 2486 N N . ALA A 1 322 ? -0.606 -13.709 15.830 1.00 94.56 322 ALA A N 1
ATOM 2487 C CA . ALA A 1 322 ? -1.975 -13.622 16.313 1.00 94.56 322 ALA A CA 1
ATOM 2488 C C . ALA A 1 322 ? -2.093 -13.979 17.802 1.00 94.56 322 ALA A C 1
ATOM 2490 O O . ALA A 1 322 ? -2.756 -13.266 18.554 1.00 94.56 322 ALA A O 1
ATOM 2491 N N . LYS A 1 323 ? -1.393 -15.029 18.257 1.00 95.81 323 LYS A N 1
ATOM 2492 C CA . LYS A 1 323 ? -1.303 -15.368 19.688 1.00 95.81 323 LYS A CA 1
ATOM 2493 C C . LYS A 1 323 ? -0.712 -14.217 20.502 1.00 95.81 323 LYS A C 1
ATOM 2495 O O . LYS A 1 323 ? -1.275 -13.874 21.537 1.00 95.81 323 LYS A O 1
ATOM 2500 N N . TRP A 1 324 ? 0.373 -13.608 20.019 1.00 95.06 324 TRP A N 1
ATOM 2501 C CA . TRP A 1 324 ? 1.011 -12.461 20.669 1.00 95.06 324 TRP A CA 1
ATOM 2502 C C . TRP A 1 324 ? 0.083 -11.242 20.761 1.00 95.06 324 TRP A C 1
ATOM 2504 O O . TRP A 1 324 ? -0.005 -10.635 21.824 1.00 95.06 324 TRP A O 1
ATOM 2514 N N . LEU A 1 325 ? -0.683 -10.933 19.708 1.00 94.69 325 LEU A N 1
ATOM 2515 C CA . LEU A 1 325 ? -1.644 -9.820 19.677 1.00 94.69 325 LEU A CA 1
ATOM 2516 C C . LEU A 1 325 ? -2.957 -10.110 20.436 1.00 94.69 325 LEU A C 1
ATOM 2518 O O . LEU A 1 325 ? -4.051 -9.786 19.965 1.00 94.69 325 LEU A O 1
ATOM 2522 N N . GLY A 1 326 ? -2.854 -10.720 21.619 1.00 90.75 326 GLY A N 1
ATOM 2523 C CA . GLY A 1 326 ? -3.985 -10.988 22.508 1.00 90.75 326 GLY A CA 1
ATOM 2524 C C . GLY A 1 326 ? -4.886 -12.132 22.040 1.00 90.75 326 GLY A C 1
ATOM 2525 O O . GLY A 1 326 ? -6.096 -12.070 22.229 1.00 90.75 326 GLY A O 1
ATOM 2526 N N . GLY A 1 327 ? -4.325 -13.159 21.390 1.00 91.31 327 GLY A N 1
ATOM 2527 C CA . GLY A 1 327 ? -5.121 -14.270 20.855 1.00 91.31 327 GLY A CA 1
ATOM 2528 C C . GLY A 1 327 ? -6.027 -13.863 19.688 1.00 91.31 327 GLY A C 1
ATOM 2529 O O . GLY A 1 327 ? -7.132 -14.389 19.549 1.00 91.31 327 GLY A O 1
ATOM 2530 N N . ALA A 1 328 ? -5.562 -12.922 18.863 1.00 93.25 328 ALA A N 1
ATOM 2531 C CA . ALA A 1 328 ? -6.250 -12.445 17.672 1.00 93.25 328 ALA A CA 1
ATOM 2532 C C . ALA A 1 328 ? -6.688 -13.599 16.756 1.00 93.25 328 ALA A C 1
ATOM 2534 O O . ALA A 1 328 ? -6.045 -14.652 16.672 1.00 93.25 328 ALA A O 1
ATOM 2535 N N . LYS A 1 329 ? -7.760 -13.385 15.991 1.00 94.31 329 LYS A N 1
ATOM 2536 C CA . LYS A 1 329 ? -8.065 -14.263 14.858 1.00 94.31 329 LYS A CA 1
ATOM 2537 C C . LYS A 1 329 ? -7.057 -14.016 13.753 1.00 94.31 329 LYS A C 1
ATOM 2539 O O . LYS A 1 329 ? -6.580 -12.893 13.588 1.00 94.31 329 LYS A O 1
ATOM 2544 N N . PHE A 1 330 ? -6.763 -15.052 12.973 1.00 93.75 330 PHE A N 1
ATOM 2545 C CA . PHE A 1 330 ? -5.923 -14.892 11.799 1.00 93.75 330 PHE A CA 1
ATOM 2546 C C . PHE A 1 330 ? -6.543 -15.444 10.525 1.00 93.75 330 PHE A C 1
ATOM 2548 O O . PHE A 1 330 ? -7.320 -16.396 10.562 1.00 93.75 330 PHE A O 1
ATOM 2555 N N . TYR A 1 331 ? -6.196 -14.826 9.398 1.00 93.31 331 TYR A N 1
ATOM 2556 C CA . TYR A 1 331 ? -6.651 -15.233 8.070 1.00 93.31 331 TYR A CA 1
ATOM 2557 C C . TYR A 1 331 ? -5.487 -15.199 7.074 1.00 93.31 331 TYR A C 1
ATOM 2559 O O . TYR A 1 331 ? -4.728 -14.232 7.020 1.00 93.31 331 TYR A O 1
ATOM 2567 N N . ILE A 1 332 ? -5.344 -16.248 6.265 1.00 92.00 332 ILE A N 1
ATOM 2568 C CA . ILE A 1 332 ? -4.270 -16.375 5.273 1.00 92.00 332 ILE A CA 1
ATOM 2569 C C . ILE A 1 332 ? -4.903 -16.521 3.894 1.00 92.00 332 ILE A C 1
ATOM 2571 O O . ILE A 1 332 ? -5.531 -17.532 3.595 1.00 92.00 332 ILE A O 1
ATOM 2575 N N . SER A 1 333 ? -4.694 -15.529 3.033 1.00 89.12 333 SER A N 1
ATOM 2576 C CA . SER A 1 333 ? -5.079 -15.573 1.627 1.00 89.12 333 SER A CA 1
ATOM 2577 C C . SER A 1 333 ? -3.852 -15.752 0.745 1.00 89.12 333 SER A C 1
ATOM 2579 O O . SER A 1 333 ? -2.817 -15.128 0.963 1.00 89.12 333 SER A O 1
ATOM 2581 N N . ARG A 1 334 ? -3.983 -16.555 -0.311 1.00 84.81 334 ARG A N 1
ATOM 2582 C CA . ARG A 1 334 ? -3.028 -16.600 -1.436 1.00 84.81 334 ARG A CA 1
ATOM 2583 C C . ARG A 1 334 ? -3.609 -15.971 -2.704 1.00 84.81 334 ARG A C 1
ATOM 2585 O O . ARG A 1 334 ? -3.026 -16.083 -3.778 1.00 84.81 334 ARG A O 1
ATOM 2592 N N . TYR A 1 335 ? -4.775 -15.336 -2.591 1.00 83.62 335 TYR A N 1
ATOM 2593 C CA . TYR A 1 335 ? -5.484 -14.766 -3.725 1.00 83.62 335 TYR A CA 1
ATOM 2594 C C . TYR A 1 335 ? -4.749 -13.540 -4.272 1.00 83.62 335 TYR A C 1
ATOM 2596 O O . TYR A 1 335 ? -4.482 -12.581 -3.544 1.00 83.62 335 TYR A O 1
ATOM 2604 N N . ARG A 1 336 ? -4.470 -13.552 -5.579 1.00 80.06 336 ARG A N 1
ATOM 2605 C CA . ARG A 1 336 ? -3.895 -12.420 -6.306 1.00 80.06 336 ARG A CA 1
ATOM 2606 C C . ARG A 1 336 ? -4.728 -12.160 -7.569 1.00 80.06 336 ARG A C 1
ATOM 2608 O O . ARG A 1 336 ? -4.743 -13.025 -8.443 1.00 80.06 336 ARG A O 1
ATOM 2615 N N . PRO A 1 337 ? -5.401 -10.999 -7.688 1.00 78.00 337 PRO A N 1
ATOM 2616 C CA . PRO A 1 337 ? -6.258 -10.691 -8.838 1.00 78.00 337 PRO A CA 1
ATOM 2617 C C . PRO A 1 337 ? -5.491 -10.710 -10.162 1.00 78.00 337 PRO A C 1
ATOM 2619 O O . PRO A 1 337 ? -5.980 -11.208 -11.172 1.00 78.00 337 PRO A O 1
ATOM 2622 N N . VAL A 1 338 ? -4.266 -10.180 -10.138 1.00 79.69 338 VAL A N 1
ATOM 2623 C CA . VAL A 1 338 ? -3.337 -10.194 -11.267 1.00 79.69 338 VAL A CA 1
ATOM 2624 C C . VAL A 1 338 ? -2.178 -11.127 -10.911 1.00 79.69 338 VAL A C 1
ATOM 2626 O O . VAL A 1 338 ? -1.352 -10.756 -10.074 1.00 79.69 338 VAL A O 1
ATOM 2629 N N . PRO A 1 339 ? -2.112 -12.336 -11.499 1.00 75.94 339 PRO A N 1
ATOM 2630 C CA . PRO A 1 339 ? -0.989 -13.247 -11.313 1.00 75.94 339 PRO A CA 1
ATOM 2631 C C . PRO A 1 339 ? 0.327 -12.588 -11.726 1.00 75.94 339 PRO A C 1
ATOM 2633 O O . PRO A 1 339 ? 0.351 -11.783 -12.659 1.00 75.94 339 PRO A O 1
ATOM 2636 N N . VAL A 1 340 ? 1.417 -12.966 -11.064 1.00 78.81 340 VAL A N 1
ATOM 2637 C CA . VAL A 1 340 ? 2.769 -12.543 -11.440 1.00 78.81 340 VAL A CA 1
ATOM 2638 C C . VAL A 1 340 ? 3.546 -13.740 -11.951 1.00 78.81 340 VAL A C 1
ATOM 2640 O O . VAL A 1 340 ? 3.513 -14.810 -11.351 1.00 78.81 340 VAL A O 1
ATOM 2643 N N . GLU A 1 341 ? 4.220 -13.536 -13.078 1.00 81.38 341 GLU A N 1
ATOM 2644 C CA . GLU A 1 341 ? 5.129 -14.504 -13.677 1.00 81.38 341 GLU A CA 1
ATOM 2645 C C . GLU A 1 341 ? 6.569 -14.055 -13.423 1.00 81.38 341 GLU A C 1
ATOM 2647 O O . GLU A 1 341 ? 7.063 -13.089 -14.014 1.00 81.38 341 GLU A O 1
ATOM 2652 N N . GLU A 1 342 ? 7.246 -14.766 -12.534 1.00 84.44 342 GLU A N 1
ATOM 2653 C CA . GLU A 1 342 ? 8.639 -14.511 -12.195 1.00 84.44 342 GLU A CA 1
ATOM 2654 C C . GLU A 1 342 ? 9.580 -15.114 -13.243 1.00 84.44 342 GLU A C 1
ATOM 2656 O O . GLU A 1 342 ? 9.399 -16.240 -13.720 1.00 84.44 342 GLU A O 1
ATOM 2661 N N . HIS A 1 343 ? 10.611 -14.350 -13.598 1.00 86.62 343 HIS A N 1
ATOM 2662 C CA . HIS A 1 343 ? 11.619 -14.739 -14.574 1.00 86.62 343 HIS A CA 1
ATOM 2663 C C . HIS A 1 343 ? 13.013 -14.369 -14.062 1.00 86.62 343 HIS A C 1
ATOM 2665 O O . HIS A 1 343 ? 13.213 -13.280 -13.527 1.00 86.62 343 HIS A O 1
ATOM 2671 N N . LEU A 1 344 ? 13.980 -15.262 -14.266 1.00 87.88 344 LEU A N 1
ATOM 2672 C CA . LEU A 1 344 ? 15.399 -15.007 -14.034 1.00 87.88 344 LEU A CA 1
ATOM 2673 C C . LEU A 1 344 ? 16.060 -14.673 -15.370 1.00 87.88 344 LEU A C 1
ATOM 2675 O O . LEU A 1 344 ? 15.893 -15.409 -16.338 1.00 87.88 344 LEU A O 1
ATOM 2679 N N . VAL A 1 345 ? 16.825 -13.586 -15.424 1.00 87.38 345 VAL A N 1
ATOM 2680 C CA . VAL A 1 345 ? 17.624 -13.237 -16.602 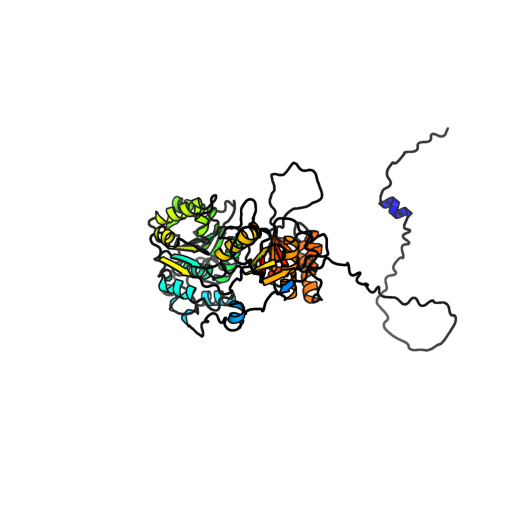1.00 87.38 345 VAL A CA 1
ATOM 2681 C C . VAL A 1 345 ? 19.096 -13.458 -16.289 1.00 87.38 345 VAL A C 1
ATOM 2683 O O . VAL A 1 345 ? 19.607 -12.905 -15.317 1.00 87.38 345 VAL A O 1
ATOM 2686 N N . PHE A 1 346 ? 19.770 -14.255 -17.113 1.00 86.94 346 PHE A N 1
ATOM 2687 C CA . PHE A 1 346 ? 21.187 -14.577 -16.972 1.00 86.94 346 PHE A CA 1
ATOM 2688 C C . PHE A 1 346 ? 21.813 -14.746 -18.359 1.00 86.94 346 PHE A C 1
ATOM 2690 O O . PHE A 1 346 ? 21.253 -15.453 -19.191 1.00 86.94 346 PHE A O 1
ATOM 2697 N N . ASP A 1 347 ? 22.932 -14.066 -18.620 1.00 85.50 347 ASP A N 1
ATOM 2698 C CA . ASP A 1 347 ? 23.650 -14.085 -19.906 1.00 85.50 347 ASP A CA 1
ATOM 2699 C C . ASP A 1 347 ? 22.755 -13.949 -21.144 1.00 85.50 347 ASP A C 1
ATOM 2701 O O . ASP A 1 347 ? 22.745 -14.785 -22.043 1.00 85.50 347 ASP A O 1
ATOM 2705 N N . ASN A 1 348 ? 21.974 -12.863 -21.177 1.00 86.75 348 ASN A N 1
ATOM 2706 C CA . ASN A 1 348 ? 20.998 -12.562 -22.227 1.00 86.75 348 ASN A CA 1
ATOM 2707 C C . ASN A 1 348 ? 19.907 -13.635 -22.429 1.00 86.75 348 ASN A C 1
ATOM 2709 O O . ASN A 1 348 ? 19.100 -13.518 -23.343 1.00 86.75 348 ASN A O 1
ATOM 2713 N N . ALA A 1 349 ? 19.815 -14.648 -21.576 1.00 87.88 349 ALA A N 1
ATOM 2714 C CA . ALA A 1 349 ? 18.762 -15.646 -21.614 1.00 87.88 349 ALA A CA 1
ATOM 2715 C C . ALA A 1 349 ? 17.756 -15.418 -20.481 1.00 87.88 349 ALA A C 1
ATOM 2717 O O . ALA A 1 349 ? 18.110 -15.022 -19.370 1.00 87.88 349 ALA A O 1
ATOM 2718 N N . VAL A 1 350 ? 16.480 -15.654 -20.774 1.00 88.88 350 VAL A N 1
ATOM 2719 C CA . VAL A 1 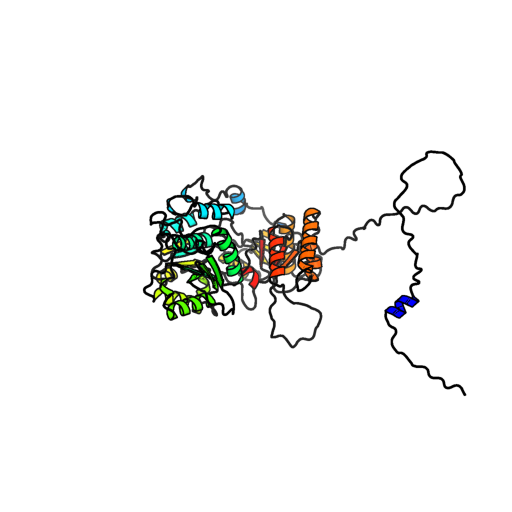350 ? 15.367 -15.542 -19.829 1.00 88.88 350 VAL A CA 1
ATOM 2720 C C . VAL A 1 350 ? 14.918 -16.947 -19.451 1.00 88.88 350 VAL A C 1
ATOM 2722 O O . VAL A 1 350 ? 14.650 -17.771 -20.322 1.00 88.88 350 VAL A O 1
ATOM 2725 N N . TYR A 1 351 ? 14.807 -17.210 -18.155 1.00 87.00 351 TYR A N 1
ATOM 2726 C CA . TYR A 1 351 ? 14.406 -18.489 -17.582 1.00 87.00 351 TYR A CA 1
ATOM 2727 C C . TYR A 1 351 ? 13.135 -18.298 -16.755 1.00 87.00 351 TYR A C 1
ATOM 2729 O O . TYR A 1 351 ? 13.052 -17.387 -15.930 1.00 87.00 351 TYR A O 1
ATOM 2737 N N . ALA A 1 352 ? 12.138 -19.160 -16.949 1.00 83.62 352 ALA A N 1
ATOM 2738 C CA . ALA A 1 352 ? 10.918 -19.127 -16.148 1.00 83.62 352 ALA A CA 1
ATOM 2739 C C . ALA A 1 352 ? 11.210 -19.556 -14.699 1.00 83.62 352 ALA A C 1
ATOM 2741 O O . ALA A 1 352 ? 11.695 -20.664 -14.449 1.00 83.62 352 ALA A O 1
ATOM 2742 N N . ALA A 1 353 ? 10.873 -18.697 -13.741 1.00 77.69 353 ALA A N 1
ATOM 2743 C CA . ALA A 1 353 ? 11.120 -18.896 -12.320 1.00 77.69 353 ALA A CA 1
ATOM 2744 C C . ALA A 1 353 ? 9.793 -19.028 -11.564 1.00 77.69 353 ALA A C 1
ATOM 2746 O O . ALA A 1 353 ? 9.471 -18.231 -10.704 1.00 77.69 353 ALA A O 1
ATOM 2747 N N . SER A 1 354 ? 9.007 -20.063 -11.873 1.00 69.69 354 SER A N 1
ATOM 2748 C CA . SER A 1 354 ? 7.646 -20.238 -11.333 1.00 69.69 354 SER A CA 1
ATOM 2749 C C . SER A 1 354 ? 7.538 -20.318 -9.798 1.00 69.69 354 SER A C 1
ATOM 2751 O O . SER A 1 354 ? 6.438 -20.222 -9.266 1.00 69.69 354 SER A O 1
ATOM 2753 N N . THR A 1 355 ? 8.643 -20.567 -9.088 1.00 69.88 355 THR A N 1
ATOM 2754 C CA . THR A 1 355 ? 8.724 -20.570 -7.619 1.00 69.88 355 THR A CA 1
ATOM 2755 C C . THR A 1 355 ? 10.105 -20.108 -7.163 1.00 69.88 355 THR A C 1
ATOM 2757 O O . THR A 1 355 ? 11.098 -20.374 -7.846 1.00 69.88 355 THR A O 1
ATOM 2760 N N . SER A 1 356 ? 10.212 -19.549 -5.952 1.00 69.19 356 SER A N 1
ATOM 2761 C CA . SER A 1 356 ? 11.501 -19.150 -5.363 1.00 69.19 356 SER A CA 1
ATOM 2762 C C . SER A 1 356 ? 12.489 -20.326 -5.280 1.00 69.19 356 SER A C 1
ATOM 2764 O O . SER A 1 356 ? 13.677 -20.169 -5.540 1.00 69.19 356 SER A O 1
ATOM 2766 N N . SER A 1 357 ? 12.014 -21.552 -5.014 1.00 71.06 357 SER A N 1
ATOM 2767 C CA . SER A 1 357 ? 12.873 -22.750 -5.046 1.00 71.06 357 SER A CA 1
ATOM 2768 C C . SER A 1 357 ? 13.450 -23.010 -6.441 1.00 71.06 357 SER A C 1
ATOM 2770 O O . SER A 1 357 ? 14.635 -23.315 -6.568 1.00 71.06 357 SER A O 1
ATOM 2772 N N . ARG A 1 358 ? 12.637 -22.867 -7.498 1.00 73.50 358 ARG A N 1
ATOM 2773 C CA . ARG A 1 358 ? 13.100 -23.008 -8.885 1.00 73.50 358 ARG A CA 1
ATOM 2774 C C . ARG A 1 358 ? 14.055 -21.882 -9.264 1.00 73.50 358 ARG A C 1
ATOM 2776 O O . ARG A 1 358 ? 15.046 -22.161 -9.932 1.00 73.50 358 ARG A O 1
ATOM 2783 N N . PHE A 1 359 ? 13.798 -20.660 -8.802 1.00 76.19 359 PHE A N 1
ATOM 2784 C CA . PHE A 1 359 ? 14.697 -19.521 -8.970 1.00 76.19 359 PHE A CA 1
ATOM 2785 C C . PHE A 1 359 ? 16.094 -19.836 -8.422 1.00 76.19 359 PHE A C 1
ATOM 2787 O O . PHE A 1 359 ? 17.056 -19.838 -9.188 1.00 76.19 359 PHE A O 1
ATOM 2794 N N . TYR A 1 360 ? 16.205 -20.198 -7.137 1.00 74.25 360 TYR A N 1
ATOM 2795 C CA . TYR A 1 360 ? 17.501 -20.492 -6.516 1.00 74.25 360 TYR A CA 1
ATOM 2796 C C . TYR A 1 360 ? 18.186 -21.710 -7.138 1.00 74.25 360 TYR A C 1
ATOM 2798 O O . TYR A 1 360 ? 19.386 -21.653 -7.379 1.00 74.25 360 TYR A O 1
ATOM 2806 N N . LYS A 1 361 ? 17.443 -22.781 -7.458 1.00 78.62 361 LYS A N 1
ATOM 2807 C CA . LYS A 1 361 ? 17.993 -23.960 -8.156 1.00 78.62 361 LYS A CA 1
ATOM 2808 C C . LYS A 1 361 ? 18.559 -23.611 -9.532 1.00 78.62 361 LYS A C 1
ATOM 2810 O O . LYS A 1 361 ? 19.634 -24.074 -9.889 1.00 78.62 361 LYS A O 1
ATOM 2815 N N . THR A 1 362 ? 17.841 -22.794 -10.298 1.00 78.75 362 THR A N 1
ATOM 2816 C CA . THR A 1 362 ? 18.293 -22.363 -11.628 1.00 78.75 362 THR A CA 1
ATOM 2817 C C . THR A 1 362 ? 19.518 -21.461 -11.492 1.00 78.75 362 THR A C 1
ATOM 2819 O O . THR A 1 362 ? 20.508 -21.663 -12.184 1.00 78.75 362 THR A O 1
ATOM 2822 N N . ALA A 1 363 ? 19.502 -20.520 -10.545 1.00 78.75 363 ALA A N 1
ATOM 2823 C CA . ALA A 1 363 ? 20.632 -19.635 -10.283 1.00 78.75 363 ALA A CA 1
ATOM 2824 C C . ALA A 1 363 ? 21.894 -20.401 -9.846 1.00 78.75 363 ALA A C 1
ATOM 2826 O O . ALA A 1 363 ? 22.987 -20.091 -10.314 1.00 78.75 363 ALA A O 1
ATOM 2827 N N . THR A 1 364 ? 21.776 -21.421 -8.988 1.00 79.69 364 THR A N 1
ATOM 2828 C CA . THR A 1 364 ? 22.928 -22.240 -8.576 1.00 79.69 364 THR A CA 1
ATOM 2829 C C . THR A 1 364 ? 23.462 -23.106 -9.713 1.00 79.69 364 THR A C 1
ATOM 2831 O O . THR A 1 364 ? 24.679 -23.208 -9.864 1.00 79.69 364 THR A O 1
ATOM 2834 N N . GLN A 1 365 ? 22.593 -23.684 -10.548 1.00 81.06 365 GLN A N 1
ATOM 2835 C CA . GLN A 1 365 ? 23.005 -24.429 -11.746 1.00 81.06 365 GLN A CA 1
ATOM 2836 C C . GLN A 1 365 ? 23.737 -23.534 -12.757 1.00 81.06 365 GLN A C 1
ATOM 2838 O O . GLN A 1 365 ? 24.766 -23.931 -13.290 1.00 81.06 365 GLN A O 1
ATOM 2843 N N . LEU A 1 366 ? 23.252 -22.310 -12.978 1.00 81.56 366 LEU A N 1
ATOM 2844 C CA . LEU A 1 366 ? 23.889 -21.355 -13.890 1.00 81.56 366 LEU A CA 1
ATOM 2845 C C . LEU A 1 366 ? 25.242 -20.854 -13.356 1.00 81.56 366 LEU A C 1
ATOM 2847 O O . LEU A 1 366 ? 26.195 -20.740 -14.119 1.00 81.56 366 LEU A O 1
ATOM 2851 N N . ASN A 1 367 ? 25.356 -20.621 -12.044 1.00 77.44 367 ASN A N 1
ATOM 2852 C CA . ASN A 1 367 ? 26.598 -20.147 -11.423 1.00 77.44 367 ASN A CA 1
ATOM 2853 C C . ASN A 1 367 ? 27.670 -21.235 -11.250 1.00 77.44 367 ASN A C 1
ATOM 2855 O O . ASN A 1 367 ? 28.853 -20.912 -11.198 1.00 77.44 367 ASN A O 1
ATOM 2859 N N . SER A 1 368 ? 27.285 -22.509 -11.118 1.00 72.38 368 SER A N 1
ATOM 2860 C CA . SER A 1 368 ? 28.239 -23.610 -10.888 1.00 72.38 368 SER A CA 1
ATOM 2861 C C . SER A 1 368 ? 29.017 -24.023 -12.140 1.00 72.38 368 SER A C 1
ATOM 2863 O O . SER A 1 368 ? 29.991 -24.767 -12.029 1.00 72.38 368 SER A O 1
ATOM 2865 N N . GLY A 1 369 ? 28.639 -23.508 -13.315 1.00 59.84 369 GLY A N 1
ATOM 2866 C CA . GLY A 1 369 ? 29.211 -23.930 -14.586 1.00 59.84 369 GLY A CA 1
ATOM 2867 C C . GLY A 1 369 ? 28.888 -25.397 -14.887 1.00 59.84 369 GLY A C 1
ATOM 2868 O O . GLY A 1 369 ? 28.599 -26.209 -14.013 1.00 59.84 369 GLY A O 1
ATOM 2869 N N . THR A 1 370 ? 28.944 -25.767 -16.157 1.00 53.56 370 THR A N 1
ATOM 2870 C CA . THR A 1 370 ? 28.545 -27.070 -16.722 1.00 53.56 370 THR A CA 1
ATOM 2871 C C . THR A 1 370 ? 29.331 -28.294 -16.209 1.00 53.56 370 THR A C 1
ATOM 2873 O O . THR A 1 370 ? 29.281 -29.351 -16.827 1.00 53.56 370 THR A O 1
ATOM 2876 N N . GLN A 1 371 ? 30.096 -28.179 -15.121 1.00 51.16 371 GLN A N 1
ATOM 2877 C CA . GLN A 1 371 ? 31.145 -29.127 -14.756 1.00 51.16 371 GLN A CA 1
ATOM 2878 C C . GLN A 1 371 ? 30.765 -30.144 -13.668 1.00 51.16 371 GLN A C 1
ATOM 2880 O O . GLN A 1 371 ? 31.520 -31.096 -13.516 1.00 51.16 371 GLN A O 1
ATOM 2885 N N . LEU A 1 372 ? 29.636 -30.036 -12.941 1.00 50.41 372 LEU A N 1
ATOM 2886 C CA . LEU A 1 372 ? 29.364 -30.977 -11.825 1.00 50.41 372 LEU A CA 1
ATOM 2887 C C . LEU A 1 372 ? 27.911 -31.419 -11.548 1.00 50.41 372 LEU A C 1
ATOM 2889 O O . LEU A 1 372 ? 27.689 -32.124 -10.564 1.00 50.41 372 LEU A O 1
ATOM 2893 N N . SER A 1 373 ? 26.913 -31.107 -12.381 1.00 52.44 373 SER A N 1
ATOM 2894 C CA . SER A 1 373 ? 25.547 -31.618 -12.160 1.00 52.44 373 SER A CA 1
ATOM 2895 C C . SER A 1 373 ? 25.152 -32.701 -13.161 1.00 52.44 373 SER A C 1
ATOM 2897 O O . SER A 1 373 ? 25.064 -32.442 -14.354 1.00 52.44 373 SER A O 1
ATOM 2899 N N . SER A 1 374 ? 24.779 -33.883 -12.667 1.00 55.06 374 SER A N 1
ATOM 2900 C CA . SER A 1 374 ? 24.117 -34.968 -13.418 1.00 55.06 374 SER A CA 1
ATOM 2901 C C . SER A 1 374 ? 22.690 -34.627 -13.891 1.00 55.06 374 SER A C 1
ATOM 2903 O O . SER A 1 374 ? 21.941 -35.504 -14.317 1.00 55.06 374 SER A O 1
ATOM 2905 N N . GLN A 1 375 ? 22.292 -33.358 -13.795 1.00 60.69 375 GLN A N 1
ATOM 2906 C CA . GLN A 1 375 ? 20.982 -32.847 -14.172 1.00 60.69 375 GLN A CA 1
ATOM 2907 C C . GLN A 1 375 ? 21.092 -32.074 -15.487 1.00 60.69 375 GLN A C 1
ATOM 2909 O O . GLN A 1 375 ? 22.066 -31.357 -15.711 1.00 60.69 375 GLN A O 1
ATOM 2914 N N . ALA A 1 376 ? 20.083 -32.226 -16.349 1.00 63.88 376 ALA A N 1
ATOM 2915 C CA . ALA A 1 376 ? 20.001 -31.499 -17.610 1.00 63.88 376 ALA A CA 1
ATOM 2916 C C . ALA A 1 376 ? 20.056 -29.975 -17.368 1.00 63.88 376 ALA A C 1
ATOM 2918 O O . ALA A 1 376 ? 19.429 -29.498 -16.415 1.00 63.88 376 ALA A O 1
ATOM 2919 N N . PRO A 1 377 ? 20.782 -29.214 -18.209 1.00 68.50 377 PRO A N 1
ATOM 2920 C CA . PRO A 1 377 ? 20.890 -27.770 -18.056 1.00 68.50 377 PRO A CA 1
ATOM 2921 C C . PRO A 1 377 ? 19.511 -2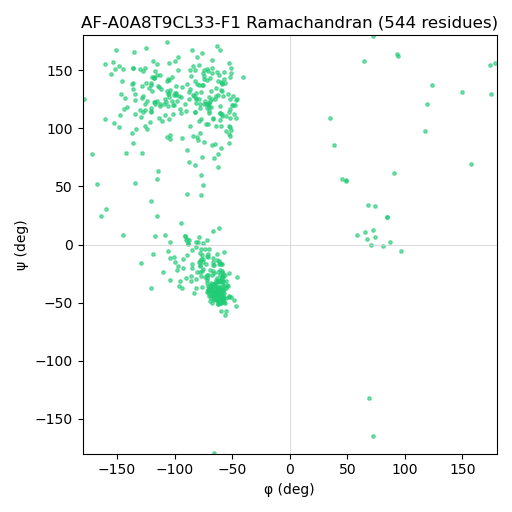7.102 -18.178 1.00 68.50 377 PRO A C 1
ATOM 2923 O O . PRO A 1 377 ? 18.666 -27.566 -18.954 1.00 68.50 377 PRO A O 1
ATOM 2926 N N . PRO A 1 378 ? 19.259 -26.012 -17.430 1.00 77.50 378 PRO A N 1
ATOM 2927 C CA . PRO A 1 378 ? 17.997 -25.295 -17.516 1.00 77.50 378 PRO A CA 1
ATOM 2928 C C . PRO A 1 378 ? 17.814 -24.721 -18.926 1.00 77.50 378 PRO A C 1
ATOM 2930 O O . PRO A 1 378 ? 18.695 -24.049 -19.458 1.00 77.50 378 PRO A O 1
ATOM 2933 N N . VAL A 1 379 ? 16.656 -24.985 -19.535 1.00 81.31 379 VAL A N 1
ATOM 2934 C CA . VAL A 1 379 ? 16.333 -24.499 -20.883 1.00 81.31 379 VAL A CA 1
ATOM 2935 C C . VAL A 1 379 ? 15.805 -23.062 -20.791 1.00 81.31 379 VAL A C 1
ATOM 2937 O O . VAL A 1 379 ? 14.877 -22.814 -20.010 1.00 81.31 379 VAL A O 1
ATOM 2940 N N . PRO A 1 380 ? 16.364 -22.111 -21.560 1.00 84.56 380 PRO A N 1
ATOM 2941 C CA . PRO A 1 380 ? 15.858 -20.747 -21.595 1.00 84.56 380 PRO A CA 1
ATOM 2942 C C . PRO A 1 380 ? 14.522 -20.683 -22.339 1.00 84.56 380 PRO A C 1
ATOM 2944 O O . PRO A 1 380 ? 14.330 -21.352 -23.351 1.00 84.56 380 PRO A O 1
ATOM 2947 N N . SER A 1 381 ? 13.603 -19.850 -21.853 1.00 84.69 381 SER A N 1
ATOM 2948 C CA . SER A 1 381 ? 12.346 -19.555 -22.548 1.00 84.69 381 SER A CA 1
ATOM 2949 C C . SER A 1 381 ? 12.524 -18.498 -23.634 1.00 84.69 381 SER A C 1
ATOM 2951 O O . SER A 1 381 ? 11.792 -18.487 -24.622 1.00 84.69 381 SER A O 1
ATOM 2953 N N . ARG A 1 382 ? 13.476 -17.574 -23.456 1.00 88.69 382 ARG A N 1
ATOM 2954 C CA . ARG A 1 382 ? 13.759 -16.506 -24.424 1.00 88.69 382 ARG A CA 1
ATOM 2955 C C . ARG A 1 382 ? 15.243 -16.191 -24.464 1.00 88.69 382 ARG A C 1
ATOM 2957 O O . ARG A 1 382 ? 15.924 -16.306 -23.447 1.00 88.69 382 ARG A O 1
ATOM 2964 N N . ILE A 1 383 ? 15.717 -15.736 -25.616 1.00 89.69 383 ILE A N 1
ATOM 2965 C CA . ILE A 1 383 ? 17.096 -15.295 -25.824 1.00 89.69 383 ILE A CA 1
ATOM 2966 C C . ILE A 1 383 ? 17.070 -13.866 -26.361 1.00 89.69 383 ILE A C 1
ATOM 2968 O O . ILE A 1 383 ? 16.451 -13.567 -27.379 1.00 89.69 383 ILE A O 1
ATOM 2972 N N . ILE A 1 384 ? 17.743 -12.973 -25.651 1.00 90.31 384 ILE A N 1
ATOM 2973 C CA . ILE A 1 384 ? 17.973 -11.584 -26.026 1.00 90.31 384 ILE A CA 1
ATOM 2974 C C . ILE A 1 384 ? 19.242 -11.569 -26.875 1.00 90.31 384 ILE A C 1
ATOM 2976 O O . ILE A 1 384 ? 20.282 -12.080 -26.469 1.00 90.31 384 ILE A O 1
ATOM 2980 N N . GLN A 1 385 ? 19.174 -11.017 -28.078 1.00 90.50 385 GLN A N 1
ATOM 2981 C CA . GLN A 1 385 ? 20.355 -10.968 -28.931 1.00 90.50 385 GLN A CA 1
ATOM 2982 C C . GLN A 1 385 ? 21.421 -10.031 -28.331 1.00 90.50 385 GLN A C 1
ATOM 2984 O O . GLN A 1 385 ? 21.075 -9.041 -27.673 1.00 90.50 385 GLN A O 1
ATOM 2989 N N . PRO A 1 386 ? 22.720 -10.316 -28.521 1.00 86.19 386 PRO A N 1
ATOM 2990 C CA . PRO A 1 386 ? 23.775 -9.376 -28.170 1.00 86.19 386 PRO A CA 1
ATOM 2991 C C . PRO A 1 386 ? 23.593 -8.057 -28.927 1.00 86.19 386 PRO A C 1
ATOM 2993 O O . PRO A 1 386 ? 23.272 -8.047 -30.117 1.00 86.19 386 PRO A O 1
ATOM 2996 N N . SER A 1 387 ? 23.814 -6.938 -28.241 1.00 83.56 387 SER A N 1
ATOM 2997 C CA . SER A 1 387 ? 23.725 -5.626 -28.876 1.00 83.56 387 SER A CA 1
ATOM 2998 C C . SER A 1 387 ? 24.931 -5.353 -29.771 1.00 83.56 387 SER A C 1
ATOM 3000 O O . SER A 1 387 ? 26.064 -5.698 -29.441 1.00 83.56 387 SER A O 1
ATOM 3002 N N . GLN A 1 388 ? 24.689 -4.648 -30.875 1.00 81.38 388 GLN A N 1
ATOM 3003 C CA . GLN A 1 388 ? 25.734 -4.119 -31.757 1.00 81.38 388 GLN A CA 1
ATOM 3004 C C . GLN A 1 388 ? 26.380 -2.834 -31.198 1.00 81.38 388 GLN A C 1
ATOM 3006 O O . GLN A 1 388 ? 27.449 -2.427 -31.647 1.00 81.38 388 GLN A O 1
ATOM 3011 N N . PHE A 1 389 ? 25.745 -2.197 -30.208 1.00 78.44 389 PHE A N 1
ATOM 3012 C CA . PHE A 1 389 ? 26.192 -0.944 -29.598 1.00 78.44 389 PHE A CA 1
ATOM 3013 C C . PHE A 1 389 ? 27.053 -1.193 -28.359 1.00 78.44 389 PHE A C 1
ATOM 3015 O O . PHE A 1 389 ? 26.683 -1.978 -27.480 1.00 78.44 389 PHE A O 1
ATOM 3022 N N . LYS A 1 390 ? 28.172 -0.465 -28.243 1.00 77.19 390 LYS A N 1
ATOM 3023 C CA . LYS A 1 390 ? 29.126 -0.596 -27.125 1.00 77.19 390 LYS A CA 1
ATOM 3024 C C . LYS A 1 390 ? 28.485 -0.269 -25.776 1.00 77.19 390 LYS A C 1
ATOM 3026 O O . LYS A 1 390 ? 28.833 -0.876 -24.764 1.00 77.19 390 LYS A O 1
ATOM 3031 N N . GLU A 1 391 ? 27.516 0.638 -25.770 1.00 71.56 391 GLU A N 1
ATOM 3032 C CA . GLU A 1 391 ? 26.739 1.072 -24.610 1.00 71.56 391 GLU A CA 1
ATOM 3033 C C . GLU A 1 391 ? 25.908 -0.064 -23.987 1.00 71.56 391 GLU A C 1
ATOM 3035 O O . GLU A 1 391 ? 25.599 -0.013 -22.797 1.00 71.56 391 GLU A O 1
ATOM 3040 N N . PHE A 1 392 ? 25.580 -1.105 -24.762 1.00 75.38 392 PHE A N 1
ATOM 3041 C CA . PHE A 1 392 ? 24.841 -2.297 -24.315 1.00 75.38 392 PHE A CA 1
ATOM 3042 C C . PHE A 1 392 ? 25.685 -3.571 -24.391 1.00 75.38 392 PHE A C 1
ATOM 3044 O O . PHE A 1 392 ? 25.147 -4.671 -24.475 1.00 75.38 392 PHE A O 1
ATOM 3051 N N . SER A 1 393 ? 27.010 -3.430 -24.340 1.00 76.50 393 SER A N 1
ATOM 3052 C CA . SER A 1 393 ? 27.929 -4.568 -24.215 1.00 76.50 393 SER A CA 1
ATOM 3053 C C . SER A 1 393 ? 27.667 -5.386 -22.945 1.00 76.50 393 SER A C 1
ATOM 3055 O O . SER A 1 393 ? 27.822 -6.603 -22.943 1.00 76.50 393 SER A O 1
ATOM 3057 N N . ASN A 1 394 ? 27.212 -4.738 -21.868 1.00 82.94 394 ASN A N 1
ATOM 3058 C CA . ASN A 1 394 ? 26.799 -5.420 -20.648 1.00 82.94 394 ASN A CA 1
ATOM 3059 C C . ASN A 1 394 ? 25.456 -6.148 -20.852 1.00 82.94 394 ASN A C 1
ATOM 3061 O O . ASN A 1 394 ? 24.431 -5.506 -21.101 1.00 82.94 394 ASN A O 1
ATOM 3065 N N . HIS A 1 395 ? 25.457 -7.471 -20.659 1.00 84.12 395 HIS A N 1
ATOM 3066 C CA . HIS A 1 395 ? 24.283 -8.340 -20.808 1.00 84.12 395 HIS A CA 1
ATOM 3067 C C . HIS A 1 395 ? 23.086 -7.895 -19.950 1.00 84.12 395 HIS A C 1
ATOM 3069 O O . HIS A 1 395 ? 21.945 -7.938 -20.405 1.00 84.12 395 HIS A O 1
ATOM 3075 N N . LEU A 1 396 ? 23.321 -7.408 -18.726 1.00 81.44 396 LEU A N 1
ATOM 3076 C CA . LEU A 1 396 ? 22.252 -6.940 -17.839 1.00 81.44 396 LEU A CA 1
ATOM 3077 C C . LEU A 1 396 ? 21.597 -5.668 -18.377 1.00 81.44 396 LEU A C 1
ATOM 3079 O O . LEU A 1 396 ? 20.374 -5.577 -18.434 1.00 81.44 396 LEU A O 1
ATOM 3083 N N . ILE A 1 397 ? 22.397 -4.692 -18.815 1.00 80.62 397 ILE A N 1
ATOM 3084 C CA . ILE A 1 397 ? 21.873 -3.434 -19.366 1.00 80.62 397 ILE A CA 1
ATOM 3085 C C . ILE A 1 397 ? 21.122 -3.708 -20.671 1.00 80.62 397 ILE A C 1
ATOM 3087 O O . ILE A 1 397 ? 20.014 -3.201 -20.852 1.00 80.62 397 ILE A O 1
ATOM 3091 N N . ASN A 1 398 ? 21.692 -4.549 -21.538 1.00 84.38 398 ASN A N 1
ATOM 3092 C CA . ASN A 1 398 ? 21.051 -4.992 -22.771 1.00 84.38 398 ASN A CA 1
ATOM 3093 C C . ASN A 1 398 ? 19.682 -5.624 -22.493 1.00 84.38 398 ASN A C 1
ATOM 3095 O O . ASN A 1 398 ? 18.688 -5.270 -23.131 1.00 84.38 398 ASN A O 1
ATOM 3099 N N . ALA A 1 399 ? 19.611 -6.510 -21.499 1.00 87.25 399 ALA A N 1
ATOM 3100 C CA . ALA A 1 399 ? 18.372 -7.164 -21.120 1.00 87.25 399 ALA A CA 1
ATOM 3101 C C . ALA A 1 399 ? 17.322 -6.187 -20.583 1.00 87.25 399 ALA A C 1
ATOM 3103 O O . ALA A 1 399 ? 16.174 -6.227 -21.027 1.00 87.25 399 ALA A O 1
ATOM 3104 N N . VAL A 1 400 ? 17.701 -5.283 -19.669 1.00 86.06 400 VAL A N 1
ATOM 3105 C CA . VAL A 1 400 ? 16.775 -4.286 -19.107 1.00 86.06 400 VAL A CA 1
ATOM 3106 C C . VAL A 1 400 ? 16.183 -3.414 -20.211 1.00 86.06 400 VAL A C 1
ATOM 3108 O O . VAL A 1 400 ? 14.962 -3.281 -20.288 1.00 86.06 400 VAL A O 1
ATOM 3111 N N . VAL A 1 401 ? 17.028 -2.863 -21.089 1.00 84.56 401 VAL A N 1
ATOM 3112 C CA . VAL A 1 401 ? 16.586 -2.005 -22.198 1.00 84.56 401 VAL A CA 1
ATOM 3113 C C . VAL A 1 401 ? 15.678 -2.777 -23.153 1.00 84.56 401 VAL A C 1
ATOM 3115 O O . VAL A 1 401 ? 14.596 -2.299 -23.487 1.00 84.56 401 VAL A O 1
ATOM 3118 N N . SER A 1 402 ? 16.073 -3.987 -23.552 1.00 86.50 402 SER A N 1
ATOM 3119 C CA . SER A 1 402 ? 15.316 -4.798 -24.513 1.00 86.50 402 SER A CA 1
ATOM 3120 C C . SER A 1 402 ? 13.942 -5.199 -23.971 1.00 86.50 402 SER A C 1
ATOM 3122 O O . SER A 1 402 ? 12.931 -5.039 -24.657 1.00 86.50 402 SER A O 1
ATOM 3124 N N . LEU A 1 403 ? 13.870 -5.629 -22.708 1.00 88.12 403 LEU A N 1
ATOM 3125 C CA . LEU A 1 403 ? 12.619 -6.022 -22.058 1.00 88.12 403 LEU A CA 1
ATOM 3126 C C . LEU A 1 403 ? 11.698 -4.828 -21.769 1.00 88.12 403 LEU A C 1
ATOM 3128 O O . LEU A 1 403 ? 10.477 -4.945 -21.927 1.00 88.12 403 LEU A O 1
ATOM 3132 N N . ALA A 1 404 ? 12.239 -3.688 -21.340 1.00 86.94 404 ALA A N 1
ATOM 3133 C CA . ALA A 1 404 ? 11.437 -2.486 -21.121 1.00 86.94 404 ALA A CA 1
ATOM 3134 C C . ALA A 1 404 ? 10.916 -1.922 -22.453 1.00 86.94 404 ALA A C 1
ATOM 3136 O O . ALA A 1 404 ? 9.739 -1.574 -22.554 1.00 86.94 404 ALA A O 1
ATOM 3137 N N . ASN A 1 405 ? 11.748 -1.930 -23.498 1.00 84.69 405 ASN A N 1
ATOM 3138 C CA . ASN A 1 405 ? 11.359 -1.513 -24.837 1.00 84.69 405 ASN A CA 1
ATOM 3139 C C . ASN A 1 405 ? 10.229 -2.381 -25.412 1.00 84.69 405 ASN A C 1
ATOM 3141 O O . ASN A 1 405 ? 9.221 -1.852 -25.873 1.00 84.69 405 ASN A O 1
ATOM 3145 N N . GLU A 1 406 ? 10.362 -3.709 -25.360 1.00 87.00 406 GLU A N 1
ATOM 3146 C CA . GLU A 1 406 ? 9.306 -4.624 -25.809 1.00 87.00 406 GLU A CA 1
ATOM 3147 C C . GLU A 1 406 ? 7.961 -4.308 -25.134 1.00 87.00 406 GLU A C 1
ATOM 3149 O O . GLU A 1 406 ? 6.924 -4.238 -25.795 1.00 87.00 406 GLU A O 1
ATOM 3154 N N . THR A 1 407 ? 7.988 -4.067 -23.821 1.00 86.81 407 THR A N 1
ATOM 3155 C CA . THR A 1 407 ? 6.787 -3.754 -23.032 1.00 86.81 407 THR A CA 1
ATOM 3156 C C . THR A 1 407 ? 6.160 -2.431 -23.471 1.00 86.81 407 THR A C 1
ATOM 3158 O O . THR A 1 407 ? 4.949 -2.369 -23.692 1.00 86.81 407 THR A O 1
ATOM 3161 N N . ALA A 1 408 ? 6.984 -1.396 -23.658 1.00 84.00 408 ALA A N 1
ATOM 3162 C CA . ALA A 1 408 ? 6.539 -0.082 -24.107 1.00 84.00 408 ALA A CA 1
ATOM 3163 C C . ALA A 1 408 ? 5.964 -0.119 -25.533 1.00 84.00 408 ALA A C 1
ATOM 3165 O O . ALA A 1 408 ? 4.911 0.466 -25.782 1.00 84.00 408 ALA A O 1
ATOM 3166 N N . ARG A 1 409 ? 6.599 -0.859 -26.455 1.00 82.62 409 ARG A N 1
ATOM 3167 C CA . ARG A 1 409 ? 6.110 -1.065 -27.834 1.00 82.62 409 ARG A CA 1
ATOM 3168 C C . ARG A 1 409 ? 4.789 -1.823 -27.882 1.00 82.62 409 ARG A C 1
ATOM 3170 O O . ARG A 1 409 ? 3.985 -1.574 -28.771 1.00 82.62 409 ARG A O 1
ATOM 3177 N N . ALA A 1 410 ? 4.551 -2.711 -26.921 1.00 83.25 410 ALA A N 1
ATOM 3178 C CA . ALA A 1 410 ? 3.263 -3.372 -26.741 1.00 83.25 410 ALA A CA 1
ATOM 3179 C C . ALA A 1 410 ? 2.188 -2.454 -26.113 1.00 83.25 410 ALA A C 1
ATOM 3181 O O . ALA A 1 410 ? 1.067 -2.899 -25.883 1.00 83.25 410 ALA A O 1
ATOM 3182 N N . GLY A 1 411 ? 2.512 -1.186 -25.829 1.00 83.31 411 GLY A N 1
ATOM 3183 C CA . GLY A 1 411 ? 1.596 -0.185 -25.278 1.00 83.31 411 GLY A CA 1
ATOM 3184 C C . GLY A 1 411 ? 1.506 -0.172 -23.750 1.00 83.31 411 GLY A C 1
ATOM 3185 O O . GLY A 1 411 ? 0.764 0.640 -23.189 1.00 83.31 411 GLY A O 1
ATOM 3186 N N . TYR A 1 412 ? 2.271 -1.019 -23.060 1.00 87.12 412 TYR A N 1
ATOM 3187 C CA . TYR A 1 412 ? 2.206 -1.184 -21.610 1.00 87.12 412 TYR A CA 1
ATOM 3188 C C . TYR A 1 412 ? 3.311 -0.419 -20.868 1.00 87.12 412 TYR A C 1
ATOM 3190 O O . TYR A 1 412 ? 4.359 -0.108 -21.429 1.00 87.12 412 TYR A O 1
ATOM 3198 N N . GLY A 1 413 ? 3.077 -0.136 -19.583 1.00 86.94 413 GLY A N 1
ATOM 3199 C CA . GLY A 1 413 ? 4.071 0.469 -18.696 1.00 86.94 413 GLY A CA 1
ATOM 3200 C C . GLY A 1 413 ? 5.108 -0.541 -18.189 1.00 86.94 413 GLY A C 1
ATOM 3201 O O . GLY A 1 413 ? 4.747 -1.650 -17.783 1.00 86.94 413 GLY A O 1
ATOM 3202 N N . ALA A 1 414 ? 6.384 -0.153 -18.176 1.00 87.56 414 ALA A N 1
ATOM 3203 C CA . ALA A 1 414 ? 7.484 -0.894 -17.559 1.00 87.56 414 ALA A CA 1
ATOM 3204 C C . ALA A 1 414 ? 8.134 -0.082 -16.428 1.00 87.56 414 ALA A C 1
ATOM 3206 O O . ALA A 1 414 ? 8.274 1.138 -16.534 1.00 87.56 414 ALA A O 1
ATOM 3207 N N . LEU A 1 415 ? 8.543 -0.766 -15.362 1.00 87.62 415 LEU A N 1
ATOM 3208 C CA . LEU A 1 415 ? 9.288 -0.195 -14.243 1.00 87.62 415 LEU A CA 1
ATOM 3209 C C . LEU A 1 415 ? 10.628 -0.919 -14.125 1.00 87.62 415 LEU A C 1
ATOM 3211 O O . LEU A 1 415 ? 10.662 -2.120 -13.873 1.00 87.62 415 LEU A O 1
ATOM 3215 N N . ALA A 1 416 ? 11.731 -0.202 -14.305 1.00 84.44 416 ALA A N 1
ATOM 3216 C CA . ALA A 1 416 ? 13.075 -0.733 -14.123 1.00 84.44 416 ALA A CA 1
ATOM 3217 C C . ALA A 1 416 ? 13.666 -0.196 -12.817 1.00 84.44 416 ALA A C 1
ATOM 3219 O O . ALA A 1 416 ? 13.830 1.011 -12.657 1.00 84.44 416 ALA A O 1
ATOM 3220 N N . VAL A 1 417 ? 14.004 -1.081 -11.885 1.00 76.44 417 VAL A N 1
ATOM 3221 C CA . VAL A 1 417 ? 14.658 -0.722 -10.624 1.00 76.44 417 VAL A CA 1
ATOM 3222 C C . VAL A 1 417 ? 16.162 -0.868 -10.814 1.00 76.44 417 VAL A C 1
ATOM 3224 O O . VAL A 1 417 ? 16.632 -1.982 -11.035 1.00 76.44 417 VAL A O 1
ATOM 3227 N N . LYS A 1 418 ? 16.918 0.236 -10.778 1.00 71.81 418 LYS A N 1
ATOM 3228 C CA . LYS A 1 418 ? 18.365 0.241 -11.057 1.00 71.81 418 LYS A CA 1
ATOM 3229 C C . LYS A 1 418 ? 19.148 1.114 -10.083 1.00 71.81 418 LYS A C 1
ATOM 3231 O O . LYS A 1 418 ? 18.775 2.256 -9.816 1.00 71.81 418 LYS A O 1
ATOM 3236 N N . GLU A 1 419 ? 20.301 0.611 -9.648 1.00 54.88 419 GLU A N 1
ATOM 3237 C CA . GLU A 1 419 ? 21.342 1.428 -9.028 1.00 54.88 419 GLU A CA 1
ATOM 3238 C C . GLU A 1 419 ? 22.138 2.177 -10.107 1.00 54.88 419 GLU A C 1
ATOM 3240 O O . GLU A 1 419 ? 22.878 1.603 -10.902 1.00 54.88 419 GLU A O 1
ATOM 3245 N N . MET A 1 420 ? 21.863 3.480 -10.179 1.00 47.66 420 MET A N 1
ATOM 3246 C CA . MET A 1 420 ? 22.715 4.567 -10.666 1.00 47.66 420 MET A CA 1
ATOM 3247 C C . MET A 1 420 ? 23.593 4.281 -11.904 1.00 47.66 420 MET A C 1
ATOM 3249 O O . MET A 1 420 ? 24.774 3.984 -11.794 1.00 47.66 420 MET A O 1
ATOM 3253 N N . GLN A 1 421 ? 23.008 4.454 -13.098 1.00 46.38 421 GLN A N 1
ATOM 3254 C CA . GLN A 1 421 ? 23.544 5.299 -14.186 1.00 46.38 421 GLN A CA 1
ATOM 3255 C C . GLN A 1 421 ? 22.588 5.270 -15.395 1.00 46.38 421 GLN A C 1
ATOM 3257 O O . GLN A 1 421 ? 22.219 4.205 -15.909 1.00 46.38 421 GLN A O 1
ATOM 3262 N N . LEU A 1 422 ? 22.179 6.471 -15.817 1.00 49.56 422 LEU A N 1
ATOM 3263 C CA . LEU A 1 422 ? 21.083 6.782 -16.749 1.00 49.56 422 LEU A CA 1
ATOM 3264 C C . LEU A 1 422 ? 21.497 6.869 -18.228 1.00 49.56 422 LEU A C 1
ATOM 3266 O O . LEU A 1 422 ? 20.679 7.200 -19.085 1.00 49.56 422 LEU A O 1
ATOM 3270 N N . SER A 1 423 ? 22.740 6.519 -18.561 1.00 46.00 423 SER A N 1
ATOM 3271 C CA . SER A 1 423 ? 23.275 6.596 -19.930 1.00 46.00 423 SER A CA 1
ATOM 3272 C C . SER A 1 423 ? 22.512 5.738 -20.957 1.00 46.00 423 SER A C 1
ATOM 3274 O O . SER A 1 423 ? 22.606 5.996 -22.154 1.00 46.00 423 SER A O 1
ATOM 3276 N N . SER A 1 424 ? 21.697 4.776 -20.507 1.00 47.16 424 SER A N 1
ATOM 3277 C CA . SER A 1 424 ? 20.911 3.853 -21.346 1.00 47.16 424 SER A CA 1
ATOM 3278 C C . SER A 1 424 ? 19.507 4.353 -21.721 1.00 47.16 424 SER A C 1
ATOM 3280 O O . SER A 1 424 ? 18.872 3.765 -22.595 1.00 47.16 424 SER A O 1
ATOM 3282 N N . ALA A 1 425 ? 19.018 5.456 -21.140 1.00 47.50 425 ALA A N 1
ATOM 3283 C CA . ALA A 1 425 ? 17.651 5.947 -21.372 1.00 47.50 425 ALA A CA 1
ATOM 3284 C C . ALA A 1 425 ? 17.406 6.542 -22.778 1.00 47.50 425 ALA A C 1
ATOM 3286 O O . ALA A 1 425 ? 16.266 6.802 -23.148 1.00 47.50 425 ALA A O 1
ATOM 3287 N N . LYS A 1 426 ? 18.460 6.711 -23.587 1.00 50.31 426 LYS A N 1
ATOM 3288 C CA . LYS A 1 426 ? 18.401 7.262 -24.955 1.00 50.31 426 LYS A CA 1
ATOM 3289 C C . LYS A 1 426 ? 17.955 6.260 -26.035 1.00 50.31 426 LYS A C 1
ATOM 3291 O O . LYS A 1 426 ? 17.978 6.600 -27.210 1.00 50.31 426 LYS A O 1
ATOM 3296 N N . SER A 1 427 ? 17.621 5.024 -25.661 1.00 50.28 427 SER A N 1
ATOM 3297 C CA . SER A 1 427 ? 17.524 3.882 -26.590 1.00 50.28 427 SER A CA 1
ATOM 3298 C C . SER A 1 427 ? 16.142 3.258 -26.739 1.00 50.28 427 SER A C 1
ATOM 3300 O O . SER A 1 427 ? 15.966 2.227 -27.393 1.00 50.28 427 SER A O 1
ATOM 3302 N N . TYR A 1 428 ? 15.142 3.891 -26.134 1.00 52.41 428 TYR A N 1
ATOM 3303 C CA . TYR A 1 428 ? 13.758 3.491 -26.305 1.00 52.41 428 TYR A CA 1
ATOM 3304 C C . TYR A 1 428 ? 13.246 4.084 -27.626 1.00 52.41 428 TYR A C 1
ATOM 3306 O O . TYR A 1 428 ? 13.415 5.279 -27.872 1.00 52.41 428 TYR A O 1
ATOM 3314 N N . PRO A 1 429 ? 12.702 3.258 -28.531 1.00 49.75 429 PRO A N 1
ATOM 3315 C CA . PRO A 1 429 ? 12.491 3.619 -29.913 1.00 49.75 429 PRO A CA 1
ATOM 3316 C C . PRO A 1 429 ? 11.413 4.685 -30.031 1.00 49.75 429 PRO A C 1
ATOM 3318 O O . PRO A 1 429 ? 10.296 4.535 -29.533 1.00 49.75 429 PRO A O 1
ATOM 3321 N N . ALA A 1 430 ? 11.746 5.703 -30.814 1.00 46.91 430 ALA A N 1
ATOM 3322 C CA . ALA A 1 430 ? 10.794 6.527 -31.529 1.00 46.91 430 ALA A CA 1
ATOM 3323 C C . ALA A 1 430 ? 10.020 5.645 -32.529 1.00 46.91 430 ALA A C 1
ATOM 3325 O O . ALA A 1 430 ? 10.312 5.610 -33.721 1.00 46.91 430 ALA A O 1
ATOM 3326 N N . GLY A 1 431 ? 9.044 4.871 -32.045 1.00 54.12 431 GLY A N 1
ATOM 3327 C CA . GLY A 1 431 ? 7.900 4.534 -32.891 1.00 54.12 431 GLY A CA 1
ATOM 3328 C C . GLY A 1 431 ? 7.186 5.825 -33.303 1.00 54.12 431 GLY A C 1
ATOM 3329 O O . GLY A 1 431 ? 7.459 6.879 -32.732 1.00 54.12 431 GLY A O 1
ATOM 3330 N N . GLN A 1 432 ? 6.275 5.763 -34.275 1.00 55.34 432 GLN A N 1
ATOM 3331 C CA . GLN A 1 432 ? 5.355 6.870 -34.552 1.00 55.34 432 GLN A CA 1
ATOM 3332 C C . GLN A 1 432 ? 4.652 7.243 -33.237 1.00 55.34 432 GLN A C 1
ATOM 3334 O O . GLN A 1 432 ? 3.802 6.500 -32.747 1.00 55.34 432 GLN A O 1
ATOM 3339 N N . VAL A 1 433 ? 5.094 8.330 -32.605 1.00 67.94 433 VAL A N 1
ATOM 3340 C CA . VAL A 1 433 ? 4.477 8.831 -31.381 1.00 67.94 433 VAL A CA 1
ATOM 3341 C C . VAL A 1 433 ? 3.235 9.576 -31.827 1.00 67.94 433 VAL A C 1
ATOM 3343 O O . VAL A 1 433 ? 3.315 10.448 -32.691 1.00 67.94 433 VAL A O 1
ATOM 3346 N N . ASP A 1 434 ? 2.090 9.202 -31.265 1.00 78.69 434 ASP A N 1
ATOM 3347 C CA . ASP A 1 434 ? 0.859 9.959 -31.448 1.00 78.69 434 ASP A CA 1
ATOM 3348 C C . ASP A 1 434 ? 1.117 11.425 -31.065 1.00 78.69 434 ASP A C 1
ATOM 3350 O O . ASP A 1 434 ? 1.659 11.700 -29.990 1.00 78.69 434 ASP A O 1
ATOM 3354 N N . MET A 1 435 ? 0.743 12.356 -31.945 1.00 82.12 435 MET A N 1
ATOM 3355 C CA . MET A 1 435 ? 0.916 13.794 -31.725 1.00 82.12 435 MET A CA 1
ATOM 3356 C C . MET A 1 435 ? 0.293 14.223 -30.392 1.00 82.12 435 MET A C 1
ATOM 3358 O O . MET A 1 435 ? 0.898 15.003 -29.668 1.00 82.12 435 MET A O 1
ATOM 3362 N N . VAL A 1 436 ? -0.834 13.616 -29.995 1.00 87.94 436 VAL A N 1
ATOM 3363 C CA . VAL A 1 436 ? -1.492 13.894 -28.708 1.00 87.94 436 VAL A CA 1
ATOM 3364 C C . VAL A 1 436 ? -0.610 13.506 -27.518 1.00 87.94 436 VAL A C 1
ATOM 3366 O O . VAL A 1 436 ? -0.542 14.217 -26.517 1.00 87.94 436 VAL A O 1
ATOM 3369 N N . ILE A 1 437 ? 0.083 12.366 -27.601 1.00 87.94 437 ILE A N 1
ATOM 3370 C CA . ILE A 1 437 ? 1.001 11.922 -26.543 1.00 87.94 437 ILE A CA 1
ATOM 3371 C C . ILE A 1 437 ? 2.234 12.823 -26.512 1.00 87.94 437 ILE A C 1
ATOM 3373 O O . ILE A 1 437 ? 2.741 13.125 -25.431 1.00 87.94 437 ILE A O 1
ATOM 3377 N N . MET A 1 438 ? 2.719 13.248 -27.679 1.00 89.44 438 MET A N 1
ATOM 3378 C CA . MET A 1 438 ? 3.856 14.157 -27.770 1.00 89.44 438 MET A CA 1
ATOM 3379 C C . MET A 1 438 ? 3.535 15.523 -27.154 1.00 89.44 438 MET A C 1
ATOM 3381 O O . MET A 1 438 ? 4.338 16.022 -26.370 1.00 89.44 438 MET A O 1
ATOM 3385 N N . ASP A 1 439 ? 2.350 16.075 -27.417 1.00 91.81 439 ASP A N 1
ATOM 3386 C CA . ASP A 1 439 ? 1.897 17.330 -26.809 1.00 91.81 439 ASP A CA 1
ATOM 3387 C C . ASP A 1 439 ? 1.849 17.214 -25.280 1.00 91.81 439 ASP A C 1
ATOM 3389 O O . ASP A 1 439 ? 2.447 18.028 -24.580 1.00 91.81 439 ASP A O 1
ATOM 3393 N N . ARG A 1 440 ? 1.288 16.121 -24.744 1.00 93.69 440 ARG A N 1
ATOM 3394 C CA . ARG A 1 440 ? 1.297 15.857 -23.291 1.00 93.69 440 ARG A CA 1
ATOM 3395 C C . ARG A 1 440 ? 2.702 15.703 -22.701 1.00 93.69 440 ARG A C 1
ATOM 3397 O O . ARG A 1 440 ? 2.930 16.040 -21.542 1.00 93.69 440 ARG A O 1
ATOM 3404 N N . ARG A 1 441 ? 3.666 15.174 -23.463 1.00 93.31 441 ARG A N 1
ATOM 3405 C CA . ARG A 1 441 ? 5.077 15.110 -23.032 1.00 93.31 441 ARG A CA 1
ATOM 3406 C C . ARG A 1 441 ? 5.704 16.499 -22.972 1.00 93.31 441 ARG A C 1
ATOM 3408 O O . ARG A 1 441 ? 6.505 16.754 -22.077 1.00 93.31 441 ARG A O 1
ATOM 3415 N N . LEU A 1 442 ? 5.356 17.382 -23.906 1.00 92.81 442 LEU A N 1
ATOM 3416 C CA . LEU A 1 442 ? 5.809 18.772 -23.900 1.00 92.81 442 LEU A CA 1
ATOM 3417 C C . LEU A 1 442 ? 5.177 19.566 -22.749 1.00 92.81 442 LEU A C 1
ATOM 3419 O O . LEU A 1 442 ? 5.888 20.332 -22.102 1.00 92.81 442 LEU A O 1
ATOM 3423 N N . GLU A 1 443 ? 3.898 19.330 -22.442 1.00 94.56 443 GLU A N 1
ATOM 3424 C CA . GLU A 1 443 ? 3.228 19.868 -21.247 1.00 94.56 443 GLU A CA 1
ATOM 3425 C C . GLU A 1 443 ? 3.950 19.426 -19.968 1.00 94.56 443 GLU A C 1
ATOM 3427 O O . GLU A 1 443 ? 4.348 20.268 -19.170 1.00 94.56 443 GLU A O 1
ATOM 3432 N N . LEU A 1 444 ? 4.255 18.131 -19.827 1.00 93.94 444 LEU A N 1
ATOM 3433 C CA . LEU A 1 444 ? 5.024 17.631 -18.683 1.00 93.94 444 LEU A CA 1
ATOM 3434 C C . LEU A 1 444 ? 6.395 18.317 -18.552 1.00 93.94 444 LEU A C 1
ATOM 3436 O O . LEU A 1 444 ? 6.823 18.641 -17.448 1.00 93.94 444 LEU A O 1
ATOM 3440 N N . LEU A 1 445 ? 7.106 18.541 -19.662 1.00 93.12 445 LEU A N 1
ATOM 3441 C CA . LEU A 1 445 ? 8.382 19.263 -19.639 1.00 93.12 445 LEU A CA 1
ATOM 3442 C C . LEU A 1 445 ? 8.220 20.725 -19.213 1.00 93.12 445 LEU A C 1
ATOM 3444 O O . LEU A 1 445 ? 9.114 21.266 -18.559 1.00 93.12 445 LEU A O 1
ATOM 3448 N N . HIS A 1 446 ? 7.110 21.362 -19.585 1.00 93.06 446 HIS A N 1
ATOM 3449 C CA . HIS A 1 446 ? 6.781 22.711 -19.142 1.00 93.06 446 HIS A CA 1
ATOM 3450 C C . HIS A 1 446 ? 6.518 22.746 -17.634 1.00 93.06 446 HIS A C 1
ATOM 3452 O O . HIS A 1 446 ? 7.134 23.551 -16.934 1.00 93.06 446 HIS A O 1
ATOM 3458 N N . ASP A 1 447 ? 5.701 21.821 -17.130 1.00 93.19 447 ASP A N 1
ATOM 3459 C CA . ASP A 1 447 ? 5.390 21.703 -15.705 1.00 93.19 447 ASP A CA 1
ATOM 3460 C C . ASP A 1 447 ? 6.660 21.445 -14.890 1.00 93.19 447 ASP A C 1
ATOM 3462 O O . ASP A 1 447 ? 6.944 22.166 -13.935 1.00 93.19 447 ASP A O 1
ATOM 3466 N N . LEU A 1 448 ? 7.502 20.499 -15.320 1.00 90.62 448 LEU A N 1
ATOM 3467 C CA . LEU A 1 448 ? 8.795 20.231 -14.684 1.00 90.62 448 LEU A CA 1
ATOM 3468 C C . LEU A 1 448 ? 9.707 21.466 -14.688 1.00 90.62 448 LEU A C 1
ATOM 3470 O O . LEU A 1 448 ? 10.370 21.741 -13.692 1.00 90.62 448 LEU A O 1
ATOM 3474 N N . ARG A 1 449 ? 9.720 22.251 -15.771 1.00 91.81 449 ARG A N 1
ATOM 3475 C CA . ARG A 1 449 ? 10.509 23.492 -15.859 1.00 91.81 449 ARG A CA 1
ATOM 3476 C C . ARG A 1 449 ? 9.998 24.588 -14.922 1.00 91.81 449 ARG A C 1
ATOM 3478 O O . ARG A 1 449 ? 10.786 25.447 -14.535 1.00 91.81 449 ARG A O 1
ATOM 3485 N N . SER A 1 450 ? 8.711 24.566 -14.582 1.00 90.50 450 SER A N 1
ATOM 3486 C CA . SER A 1 450 ? 8.082 25.523 -13.665 1.00 90.50 450 SER A CA 1
ATOM 3487 C C . SER A 1 450 ? 8.365 25.234 -12.185 1.00 90.50 450 SER A C 1
ATOM 3489 O O . SER A 1 450 ? 8.148 26.103 -11.341 1.00 90.50 450 SER A O 1
ATOM 3491 N N . THR A 1 451 ? 8.880 24.041 -11.868 1.00 88.69 451 THR A N 1
ATOM 3492 C CA . THR A 1 451 ? 9.242 23.662 -10.497 1.00 88.69 451 THR A CA 1
ATOM 3493 C C . THR A 1 451 ? 10.428 24.481 -9.978 1.00 88.69 451 THR A C 1
ATOM 3495 O O . THR A 1 451 ? 11.239 25.017 -10.736 1.00 88.69 451 THR A O 1
ATOM 3498 N N . SER A 1 452 ? 10.560 24.554 -8.650 1.00 82.38 452 SER A N 1
ATOM 3499 C CA . SER A 1 452 ? 11.600 25.351 -7.975 1.00 82.38 452 SER A CA 1
ATOM 3500 C C . SER A 1 452 ? 13.050 24.987 -8.339 1.00 82.38 452 SER A C 1
ATOM 3502 O O . SER A 1 452 ? 13.944 25.819 -8.190 1.00 82.38 452 SER A O 1
ATOM 3504 N N . THR A 1 453 ? 13.289 23.763 -8.811 1.00 81.94 453 THR A N 1
ATOM 3505 C CA . THR A 1 453 ? 14.604 23.228 -9.191 1.00 81.94 453 THR A CA 1
ATOM 3506 C C . THR A 1 453 ? 14.937 23.421 -10.670 1.00 81.94 453 THR A C 1
ATOM 3508 O O . THR A 1 453 ? 16.100 23.281 -11.050 1.00 81.94 453 THR A O 1
ATOM 3511 N N . GLY A 1 454 ? 13.954 23.797 -11.493 1.00 82.88 454 GLY A N 1
ATOM 3512 C CA . GLY A 1 454 ? 14.086 23.832 -12.946 1.00 82.88 454 GLY A CA 1
ATOM 3513 C C . GLY A 1 454 ? 14.124 22.433 -13.576 1.00 82.88 454 GLY A C 1
ATOM 3514 O O . GLY A 1 454 ? 14.041 21.413 -12.901 1.00 82.88 454 GLY A O 1
ATOM 3515 N N . LEU A 1 455 ? 14.235 22.377 -14.906 1.00 83.12 455 LEU A N 1
ATOM 3516 C CA . LEU A 1 455 ? 14.185 21.115 -15.650 1.00 83.12 455 LEU A CA 1
ATOM 3517 C C . LEU A 1 455 ? 15.534 20.379 -15.631 1.00 83.12 455 LEU A C 1
ATOM 3519 O O . LEU A 1 455 ? 16.544 20.907 -16.097 1.00 83.12 455 LEU A O 1
ATOM 3523 N N . ASP A 1 456 ? 15.522 19.121 -15.192 1.00 85.31 456 ASP A N 1
ATOM 3524 C CA . ASP A 1 456 ? 16.679 18.232 -15.296 1.00 85.31 456 ASP A CA 1
ATOM 3525 C C . ASP A 1 456 ? 17.058 17.932 -16.763 1.00 85.31 456 ASP A C 1
ATOM 3527 O O . ASP A 1 456 ? 16.223 17.576 -17.601 1.00 85.31 456 ASP A O 1
ATOM 3531 N N . THR A 1 457 ? 18.357 18.014 -17.066 1.00 82.81 457 THR A N 1
ATOM 3532 C CA . THR A 1 457 ? 18.894 17.850 -18.433 1.00 82.81 457 THR A CA 1
ATOM 3533 C C . THR A 1 457 ? 18.728 16.438 -19.005 1.00 82.81 457 THR A C 1
ATOM 3535 O O . THR A 1 457 ? 18.759 16.244 -20.227 1.00 82.81 457 THR A O 1
ATOM 3538 N N . THR A 1 458 ? 18.577 15.431 -18.144 1.00 81.56 458 THR A N 1
ATOM 3539 C CA . THR A 1 458 ? 18.301 14.051 -18.542 1.00 81.56 458 THR A CA 1
ATOM 3540 C C . THR A 1 458 ? 16.808 13.867 -18.793 1.00 81.56 458 THR A C 1
ATOM 3542 O O . THR A 1 458 ? 16.451 13.260 -19.806 1.00 81.56 458 THR A O 1
ATOM 3545 N N . LEU A 1 459 ? 15.928 14.426 -17.954 1.00 84.38 459 LEU A N 1
ATOM 3546 C CA . LEU A 1 459 ? 14.477 14.437 -18.198 1.00 84.38 459 LEU A CA 1
ATOM 3547 C C . LEU A 1 459 ? 14.130 15.154 -19.504 1.00 84.38 459 LEU A C 1
ATOM 3549 O O . LEU A 1 459 ? 13.351 14.618 -20.288 1.00 84.38 459 LEU A O 1
ATOM 3553 N N . GLU A 1 460 ? 14.786 16.277 -19.805 1.00 86.31 460 GLU A N 1
ATOM 3554 C CA . GLU A 1 460 ? 14.601 17.011 -21.066 1.00 86.31 460 GLU A CA 1
ATOM 3555 C C . GLU A 1 460 ? 14.808 16.125 -22.306 1.00 86.31 460 GLU A C 1
ATOM 3557 O O . GLU A 1 460 ? 14.105 16.259 -23.305 1.00 86.31 460 GLU A O 1
ATOM 3562 N N . LYS A 1 461 ? 15.742 15.170 -22.232 1.00 82.44 461 LYS A N 1
ATOM 3563 C CA . LYS A 1 461 ? 16.067 14.255 -23.338 1.00 82.44 461 LYS A CA 1
ATOM 3564 C C . LYS A 1 461 ? 15.236 12.975 -23.323 1.00 82.44 461 LYS A C 1
ATOM 3566 O O . LYS A 1 461 ? 15.039 12.367 -24.372 1.00 82.44 461 LYS A O 1
ATOM 3571 N N . THR A 1 462 ? 14.792 12.530 -22.150 1.00 83.81 462 THR A N 1
ATOM 3572 C CA . THR A 1 462 ? 14.164 11.211 -21.963 1.00 83.81 462 THR A CA 1
ATOM 3573 C C . THR A 1 462 ? 12.637 11.269 -22.005 1.00 83.81 462 THR A C 1
ATOM 3575 O O . THR A 1 462 ? 12.010 10.385 -22.595 1.00 83.81 462 THR A O 1
ATOM 3578 N N . VAL A 1 463 ? 12.022 12.338 -21.494 1.00 87.88 463 VAL A N 1
ATOM 3579 C CA . VAL A 1 463 ? 10.562 12.523 -21.525 1.00 87.88 463 VAL A CA 1
ATOM 3580 C C . VAL A 1 463 ? 10.002 12.499 -22.954 1.00 87.88 463 VAL A C 1
ATOM 3582 O O . VAL A 1 463 ? 9.025 11.776 -23.167 1.00 87.88 463 VAL A O 1
ATOM 3585 N N . PRO A 1 464 ? 10.615 13.155 -23.968 1.00 87.69 464 PRO A N 1
ATOM 3586 C CA . PRO A 1 464 ? 10.138 13.091 -25.354 1.00 87.69 464 PRO A CA 1
ATOM 3587 C C . PRO A 1 464 ? 10.067 11.673 -25.929 1.00 87.69 464 PRO A C 1
ATOM 3589 O O . PRO A 1 464 ? 9.180 11.379 -26.729 1.00 87.69 464 PRO A O 1
ATOM 3592 N N . VAL A 1 465 ? 10.949 10.768 -25.491 1.00 80.25 465 VAL A N 1
ATOM 3593 C CA . VAL A 1 465 ? 10.946 9.351 -25.902 1.00 80.25 465 VAL A CA 1
ATOM 3594 C C . VAL A 1 465 ? 10.090 8.462 -24.990 1.00 80.25 465 VAL A C 1
ATOM 3596 O O . VAL A 1 465 ? 9.989 7.259 -25.216 1.00 80.25 465 VAL A O 1
ATOM 3599 N N . GLY A 1 466 ? 9.398 9.038 -24.002 1.00 83.88 466 GLY A N 1
ATOM 3600 C CA . GLY A 1 466 ? 8.461 8.323 -23.131 1.00 83.88 466 GLY A CA 1
ATOM 3601 C C . GLY A 1 466 ? 9.106 7.623 -21.950 1.00 83.88 466 GLY A C 1
ATOM 3602 O O . GLY A 1 466 ? 8.541 6.654 -21.434 1.00 83.88 466 GLY A O 1
ATOM 3603 N N . VAL A 1 467 ? 10.282 8.093 -21.549 1.00 85.25 467 VAL A N 1
ATOM 3604 C CA . VAL A 1 467 ? 11.085 7.518 -20.477 1.00 85.25 467 VAL A CA 1
ATOM 3605 C C . VAL A 1 467 ? 11.307 8.595 -19.431 1.00 85.25 467 VAL A C 1
ATOM 3607 O O . VAL A 1 467 ? 11.643 9.724 -19.763 1.00 85.25 467 VAL A O 1
ATOM 3610 N N . ALA A 1 468 ? 11.147 8.254 -18.163 1.00 86.75 468 ALA A N 1
ATOM 3611 C CA . ALA A 1 468 ? 11.512 9.137 -17.067 1.00 86.75 468 ALA A CA 1
ATOM 3612 C C . ALA A 1 468 ? 12.267 8.347 -16.003 1.00 86.75 468 ALA A C 1
ATOM 3614 O O . ALA A 1 468 ? 12.258 7.112 -15.987 1.00 86.75 468 ALA A O 1
ATOM 3615 N N . PHE A 1 469 ? 12.923 9.056 -15.097 1.00 83.56 469 PHE A N 1
ATOM 3616 C CA . PHE A 1 469 ? 13.501 8.443 -13.913 1.00 83.56 469 PHE A CA 1
ATOM 3617 C C . PHE A 1 469 ? 12.877 9.013 -12.657 1.00 83.56 469 PHE A C 1
ATOM 3619 O O . PHE A 1 469 ? 12.323 10.105 -12.649 1.00 83.56 469 PHE A O 1
ATOM 3626 N N . HIS A 1 470 ? 12.978 8.243 -11.586 1.00 75.00 470 HIS A N 1
ATOM 3627 C CA . HIS A 1 470 ? 12.375 8.576 -10.320 1.00 75.00 470 HIS A CA 1
ATOM 3628 C C . HIS A 1 470 ? 13.375 8.281 -9.197 1.00 75.00 470 HIS A C 1
ATOM 3630 O O . HIS A 1 470 ? 13.519 7.151 -8.729 1.00 75.00 470 HIS A O 1
ATOM 3636 N N . ARG A 1 471 ? 14.099 9.319 -8.764 1.00 74.12 471 ARG A N 1
ATOM 3637 C CA . ARG A 1 471 ? 15.138 9.251 -7.722 1.00 74.12 471 ARG A CA 1
ATOM 3638 C C . ARG A 1 471 ? 14.820 10.248 -6.619 1.00 74.12 471 ARG A C 1
ATOM 3640 O O . ARG A 1 471 ? 14.420 11.365 -6.909 1.00 74.12 471 ARG A O 1
ATOM 3647 N N . LYS A 1 472 ? 15.015 9.872 -5.356 1.00 56.88 472 LYS A N 1
ATOM 3648 C CA . LYS A 1 472 ? 14.901 10.807 -4.228 1.00 56.88 472 LYS A CA 1
ATOM 3649 C C . LYS A 1 472 ? 16.205 11.593 -4.066 1.00 56.88 472 LYS A C 1
ATOM 3651 O O . LYS A 1 472 ? 17.278 11.004 -4.186 1.00 56.88 472 LYS A O 1
ATOM 3656 N N . ILE A 1 473 ? 16.125 12.887 -3.744 1.00 51.84 473 ILE A N 1
ATOM 3657 C CA . ILE A 1 473 ? 17.285 13.635 -3.233 1.00 51.84 473 ILE A CA 1
ATOM 3658 C C . ILE A 1 473 ? 17.762 12.934 -1.960 1.00 51.84 473 ILE A C 1
ATOM 3660 O O . ILE A 1 473 ? 17.075 12.944 -0.936 1.00 51.84 473 ILE A O 1
ATOM 3664 N N . VAL A 1 474 ? 18.931 12.304 -2.023 1.00 40.84 474 VAL A N 1
ATOM 3665 C CA . VAL A 1 474 ? 19.658 11.928 -0.815 1.00 40.84 474 VAL A CA 1
ATOM 3666 C C . VAL A 1 474 ? 20.400 13.187 -0.403 1.00 40.84 474 VAL A C 1
ATOM 3668 O O . VAL A 1 474 ? 21.260 13.659 -1.142 1.00 40.84 474 VAL A O 1
ATOM 3671 N N . SER A 1 475 ? 20.038 13.768 0.741 1.00 30.25 475 SER A N 1
ATOM 3672 C CA . SER A 1 475 ? 20.869 14.792 1.372 1.00 30.25 475 SER A CA 1
ATOM 3673 C C . SER A 1 475 ? 22.176 14.118 1.786 1.00 30.25 475 SER A C 1
ATOM 3675 O O . SER A 1 475 ? 22.292 13.554 2.874 1.00 30.25 475 SER A O 1
ATOM 3677 N N . CYS A 1 476 ? 23.141 14.061 0.872 1.00 28.89 476 CYS A N 1
ATOM 3678 C CA . CYS A 1 476 ? 24.487 13.621 1.184 1.00 28.89 476 CYS A CA 1
ATOM 3679 C C . CYS A 1 476 ? 25.174 14.749 1.956 1.00 28.89 476 CYS A C 1
ATOM 3681 O O . CYS A 1 476 ? 25.860 15.581 1.378 1.00 28.89 476 CYS A O 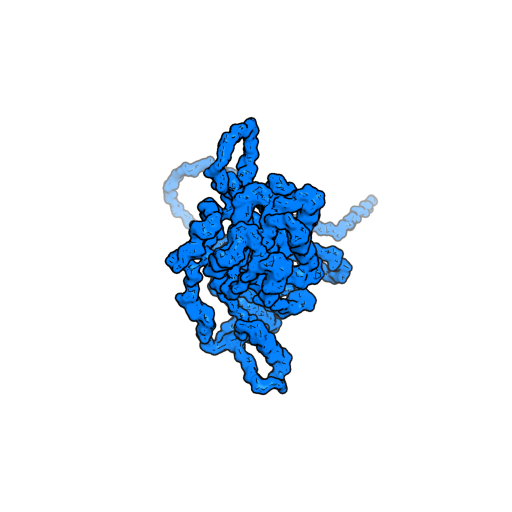1
ATOM 3683 N N . VAL A 1 477 ? 25.023 14.734 3.281 1.00 31.16 477 VAL A N 1
ATOM 3684 C CA . VAL A 1 477 ? 25.926 15.445 4.204 1.00 31.16 477 VAL A CA 1
ATOM 3685 C C . VAL A 1 477 ? 27.313 14.779 4.258 1.00 31.16 477 VAL A C 1
ATOM 3687 O O . VAL A 1 477 ? 28.230 15.313 4.865 1.00 31.16 477 VAL A O 1
ATOM 3690 N N . VAL A 1 478 ? 27.551 13.652 3.579 1.00 30.77 478 VAL A N 1
ATOM 3691 C CA . VAL A 1 478 ? 28.860 12.984 3.618 1.00 30.77 478 VAL A CA 1
ATOM 3692 C C . VAL A 1 478 ? 29.276 12.532 2.223 1.00 30.77 478 VAL A C 1
ATOM 3694 O O . VAL A 1 478 ? 28.972 11.414 1.821 1.00 30.77 478 VAL A O 1
ATOM 3697 N N . LYS A 1 479 ? 29.940 13.416 1.469 1.00 29.77 479 LYS A N 1
ATOM 3698 C CA . LYS A 1 479 ? 30.914 13.075 0.408 1.00 29.77 479 LYS A CA 1
ATOM 3699 C C . LYS A 1 479 ? 31.702 14.321 -0.030 1.00 29.77 479 LYS A C 1
ATOM 3701 O O . LYS A 1 479 ? 31.809 14.646 -1.205 1.00 29.77 479 LYS A O 1
ATOM 3706 N N . ALA A 1 480 ? 32.282 15.029 0.937 1.00 28.83 480 ALA A N 1
ATOM 3707 C CA . ALA A 1 480 ? 33.416 15.904 0.663 1.00 28.83 480 ALA A CA 1
ATOM 3708 C C . ALA A 1 480 ? 34.664 15.014 0.614 1.00 28.83 480 ALA A C 1
ATOM 3710 O O . ALA A 1 480 ? 35.173 14.663 1.667 1.00 28.83 480 ALA A O 1
ATOM 3711 N N . HIS A 1 481 ? 35.032 14.539 -0.579 1.00 29.45 481 HIS A N 1
ATOM 3712 C CA . HIS A 1 481 ? 36.371 14.077 -0.996 1.00 29.45 481 HIS A CA 1
ATOM 3713 C C . HIS A 1 481 ? 36.238 13.134 -2.196 1.00 29.45 481 HIS A C 1
ATOM 3715 O O . HIS A 1 481 ? 36.452 11.942 -2.067 1.00 29.45 481 HIS A O 1
ATOM 3721 N N . PHE A 1 482 ? 35.853 13.656 -3.357 1.00 31.09 482 PHE A N 1
ATOM 3722 C CA . PHE A 1 482 ? 36.330 13.167 -4.654 1.00 31.09 482 PHE A CA 1
ATOM 3723 C C . PHE A 1 482 ? 36.074 14.292 -5.657 1.00 31.09 482 PHE A C 1
ATOM 3725 O O . PHE A 1 482 ? 34.935 14.658 -5.937 1.00 31.09 482 PHE A O 1
ATOM 3732 N N . THR A 1 483 ? 37.156 14.926 -6.089 1.00 30.86 483 THR A N 1
ATOM 3733 C CA . THR A 1 483 ? 37.174 15.970 -7.108 1.00 30.86 483 THR A CA 1
ATOM 3734 C C . THR A 1 483 ? 37.061 15.308 -8.473 1.00 30.86 483 THR A C 1
ATOM 3736 O O . THR A 1 483 ? 38.070 14.861 -8.995 1.00 30.86 483 THR A O 1
ATOM 3739 N N . ASP A 1 484 ? 35.848 15.227 -9.009 1.00 30.16 484 ASP A N 1
ATOM 3740 C CA . ASP A 1 484 ? 35.579 15.225 -10.449 1.00 30.16 484 ASP A CA 1
ATOM 3741 C C . ASP A 1 484 ? 34.172 15.800 -10.645 1.00 30.16 484 ASP A C 1
ATOM 3743 O O . ASP A 1 484 ? 33.152 15.221 -10.269 1.00 30.16 484 ASP A O 1
ATOM 3747 N N . LEU A 1 485 ? 34.160 17.045 -11.106 1.00 38.16 485 LEU A N 1
ATOM 3748 C CA . LEU A 1 485 ? 33.052 17.983 -11.044 1.00 38.16 485 LEU A CA 1
ATOM 3749 C C . LEU A 1 485 ? 32.412 18.060 -12.437 1.00 38.16 485 LEU A C 1
ATOM 3751 O O . LEU A 1 485 ? 32.871 18.848 -13.248 1.00 38.16 485 LEU A O 1
ATOM 3755 N N . ASP A 1 486 ? 31.411 17.215 -12.719 1.00 31.84 486 ASP A N 1
ATOM 3756 C CA . ASP A 1 486 ? 30.478 17.404 -13.856 1.00 31.84 486 ASP A CA 1
ATOM 3757 C C . ASP A 1 486 ? 29.189 16.549 -13.778 1.00 31.84 486 ASP A C 1
ATOM 3759 O O . ASP A 1 486 ? 28.524 16.278 -14.778 1.00 31.84 486 ASP A O 1
ATOM 3763 N N . SER A 1 487 ? 28.768 16.133 -12.578 1.00 37.50 487 SER A N 1
ATOM 3764 C CA . SER A 1 487 ? 27.436 15.544 -12.383 1.00 37.50 487 SER A CA 1
ATOM 3765 C C . SER A 1 487 ? 26.677 16.283 -11.288 1.00 37.50 487 SER A C 1
ATOM 3767 O O . SER A 1 487 ? 26.891 16.051 -10.096 1.00 37.50 487 SER A O 1
ATOM 3769 N N . THR A 1 488 ? 25.755 17.150 -11.699 1.00 39.88 488 THR A N 1
ATOM 3770 C CA . THR A 1 488 ? 24.615 17.633 -10.911 1.00 39.88 488 THR A CA 1
ATOM 3771 C C . THR A 1 488 ? 23.695 16.456 -10.566 1.00 39.88 488 THR A C 1
ATOM 3773 O O . THR A 1 488 ? 22.579 16.343 -11.051 1.00 39.88 488 THR A O 1
ATOM 3776 N N . ASP A 1 489 ? 24.175 15.526 -9.745 1.00 49.44 489 ASP A N 1
ATOM 3777 C CA . ASP A 1 489 ? 23.482 14.281 -9.402 1.00 49.44 489 ASP A CA 1
ATOM 3778 C C . ASP A 1 489 ? 22.570 14.483 -8.172 1.00 49.44 489 ASP A C 1
ATOM 3780 O O . ASP A 1 489 ? 22.543 13.689 -7.225 1.00 49.44 489 ASP A O 1
ATOM 3784 N N . ALA A 1 490 ? 21.843 15.606 -8.166 1.00 54.62 490 ALA A N 1
ATOM 3785 C CA . ALA A 1 490 ? 20.798 15.893 -7.195 1.00 54.62 490 ALA A CA 1
ATOM 3786 C C . ALA A 1 490 ? 19.551 15.079 -7.577 1.00 54.62 490 ALA A C 1
ATOM 3788 O O . ALA A 1 490 ? 19.166 15.021 -8.740 1.00 54.62 490 ALA A O 1
ATOM 3789 N N . GLY A 1 491 ? 18.941 14.377 -6.618 1.00 66.56 491 GLY A N 1
ATOM 3790 C CA . GLY A 1 491 ? 17.702 13.639 -6.892 1.00 66.56 491 GLY A CA 1
ATOM 3791 C C . GLY A 1 491 ? 16.523 14.564 -7.234 1.00 66.56 491 GLY A C 1
ATOM 3792 O O . GLY A 1 491 ? 16.646 15.783 -7.207 1.00 66.56 491 GLY A O 1
ATOM 3793 N N . LEU A 1 492 ? 15.352 13.981 -7.482 1.00 77.12 492 LEU A N 1
ATOM 3794 C CA . LEU A 1 492 ? 14.132 14.740 -7.749 1.00 77.12 492 LEU A CA 1
ATOM 3795 C C . LEU A 1 492 ? 13.422 15.131 -6.445 1.00 77.12 492 LEU A C 1
ATOM 3797 O O . LEU A 1 492 ? 13.391 14.373 -5.459 1.00 77.12 492 LEU A O 1
ATOM 3801 N N . THR A 1 493 ? 12.822 16.315 -6.459 1.00 80.50 493 THR A N 1
ATOM 3802 C CA . THR A 1 493 ? 11.929 16.847 -5.426 1.00 80.50 493 THR A CA 1
ATOM 3803 C C . THR A 1 493 ? 10.658 15.996 -5.294 1.00 80.50 493 THR A C 1
ATOM 3805 O O . THR A 1 493 ? 10.420 15.056 -6.049 1.00 80.50 493 THR A O 1
ATOM 3808 N N . ALA A 1 494 ? 9.832 16.239 -4.272 1.00 76.94 494 ALA A N 1
ATOM 3809 C CA . ALA A 1 494 ? 8.549 15.534 -4.153 1.00 76.94 494 ALA A CA 1
ATOM 3810 C C . ALA A 1 494 ? 7.556 15.924 -5.257 1.00 76.94 494 ALA A C 1
ATOM 3812 O O . ALA A 1 494 ? 6.832 15.063 -5.739 1.00 76.94 494 ALA A O 1
ATOM 3813 N N . GLU A 1 495 ? 7.580 17.186 -5.677 1.00 83.31 495 GLU A N 1
ATOM 3814 C CA . GLU A 1 495 ? 6.699 17.725 -6.711 1.00 83.31 495 GLU A CA 1
ATOM 3815 C C . GLU A 1 495 ? 7.005 17.131 -8.093 1.00 83.31 495 GLU A C 1
ATOM 3817 O O . GLU A 1 495 ? 6.115 16.571 -8.726 1.00 83.31 495 GLU A O 1
ATOM 3822 N N . GLU A 1 496 ? 8.274 17.129 -8.520 1.00 87.00 496 GLU A N 1
ATOM 3823 C CA . GLU A 1 496 ? 8.689 16.516 -9.796 1.00 87.00 496 GLU A CA 1
ATOM 3824 C C . GLU A 1 496 ? 8.347 15.020 -9.851 1.00 87.00 496 GLU A C 1
ATOM 3826 O O . GLU A 1 496 ? 7.927 14.494 -10.881 1.00 87.00 496 GLU A O 1
ATOM 3831 N N . ARG A 1 497 ? 8.508 14.324 -8.720 1.00 83.38 497 ARG A N 1
ATOM 3832 C CA . ARG A 1 497 ? 8.175 12.901 -8.582 1.00 83.38 497 ARG A CA 1
ATOM 3833 C C . ARG A 1 497 ? 6.675 12.651 -8.749 1.00 83.38 497 ARG A C 1
ATOM 3835 O O . ARG A 1 497 ? 6.305 11.736 -9.481 1.00 83.38 497 ARG A O 1
ATOM 3842 N N . ASP A 1 498 ? 5.833 13.482 -8.136 1.00 83.62 498 ASP A N 1
ATOM 3843 C CA . ASP A 1 498 ? 4.374 13.398 -8.274 1.00 83.62 498 ASP A CA 1
ATOM 3844 C C . ASP A 1 498 ? 3.927 13.699 -9.726 1.00 83.62 498 ASP A C 1
ATOM 3846 O O . ASP A 1 498 ? 3.050 13.005 -10.250 1.00 83.62 498 ASP A O 1
ATOM 3850 N N . LEU A 1 499 ? 4.570 14.650 -10.420 1.00 90.06 499 LEU A N 1
ATOM 3851 C CA . LEU A 1 499 ? 4.319 14.930 -11.846 1.00 90.06 499 LEU A CA 1
ATOM 3852 C C . LEU A 1 499 ? 4.672 13.733 -12.742 1.00 90.06 499 LEU A C 1
ATOM 3854 O O . LEU A 1 499 ? 3.865 13.314 -13.574 1.00 90.06 499 LEU A O 1
ATOM 3858 N N . ILE A 1 500 ? 5.853 13.136 -12.551 1.00 89.81 500 ILE A N 1
ATOM 3859 C CA . ILE A 1 500 ? 6.303 11.967 -13.324 1.00 89.81 500 ILE A CA 1
ATOM 3860 C C . ILE A 1 500 ? 5.408 10.751 -13.063 1.00 89.81 500 ILE A C 1
ATOM 3862 O O . ILE A 1 500 ? 5.054 10.041 -14.006 1.00 89.81 500 ILE A O 1
ATOM 3866 N N . ALA A 1 501 ? 5.027 10.517 -11.805 1.00 86.31 501 ALA A N 1
ATOM 3867 C CA . ALA A 1 501 ? 4.108 9.446 -11.434 1.00 86.31 501 ALA A CA 1
ATOM 3868 C C . ALA A 1 501 ? 2.747 9.618 -12.127 1.00 86.31 501 ALA A C 1
ATOM 3870 O O . ALA A 1 501 ? 2.265 8.695 -12.781 1.00 86.31 501 ALA A O 1
ATOM 3871 N N . THR A 1 502 ? 2.189 10.831 -12.091 1.00 88.94 502 THR A N 1
ATOM 3872 C CA . THR A 1 502 ? 0.922 11.157 -12.764 1.00 88.94 502 THR A CA 1
ATOM 3873 C C . THR A 1 502 ? 1.019 10.947 -14.277 1.00 88.94 502 THR A C 1
ATOM 3875 O O . THR A 1 502 ? 0.139 10.344 -14.890 1.00 88.94 502 THR A O 1
ATOM 3878 N N . ALA A 1 503 ? 2.111 11.391 -14.901 1.00 91.31 503 ALA A N 1
ATOM 3879 C CA . ALA A 1 503 ? 2.329 11.203 -16.331 1.00 91.31 503 ALA A CA 1
ATOM 3880 C C . ALA A 1 503 ? 2.458 9.722 -16.728 1.00 91.31 503 ALA A C 1
ATOM 3882 O O . ALA A 1 503 ? 2.044 9.335 -17.825 1.00 91.31 503 ALA A O 1
ATOM 3883 N N . TYR A 1 504 ? 3.019 8.885 -15.856 1.00 90.19 504 TYR A N 1
ATOM 3884 C CA . TYR A 1 504 ? 3.086 7.441 -16.065 1.00 90.19 504 TYR A CA 1
ATOM 3885 C C . TYR A 1 504 ? 1.718 6.771 -15.952 1.00 90.19 504 TYR A C 1
ATOM 3887 O O . TYR A 1 504 ? 1.354 5.997 -16.837 1.00 90.19 504 TYR A O 1
ATOM 3895 N N . ASP A 1 505 ? 0.926 7.132 -14.941 1.00 87.12 505 ASP A N 1
ATOM 3896 C CA . ASP A 1 505 ? -0.442 6.626 -14.768 1.00 87.12 505 ASP A CA 1
ATOM 3897 C C . ASP A 1 505 ? -1.344 6.993 -15.957 1.00 87.12 505 ASP A C 1
ATOM 3899 O O . ASP A 1 505 ? -2.159 6.187 -16.409 1.00 87.12 505 ASP A O 1
ATOM 3903 N N . LEU A 1 506 ? -1.152 8.185 -16.531 1.00 89.31 506 LEU A N 1
ATOM 3904 C CA . LEU A 1 506 ? -1.839 8.634 -17.748 1.00 89.31 506 LEU A CA 1
ATOM 3905 C C . LEU A 1 506 ? -1.276 8.011 -19.041 1.00 89.31 506 LEU A C 1
ATOM 3907 O O . LEU A 1 506 ? -1.801 8.263 -20.128 1.00 89.31 506 LEU A O 1
ATOM 3911 N N . GLY A 1 507 ? -0.204 7.219 -18.954 1.00 88.38 507 GLY A N 1
ATOM 3912 C CA . GLY A 1 507 ? 0.446 6.564 -20.088 1.00 88.38 507 GLY A CA 1
ATOM 3913 C C . GLY A 1 507 ? 1.246 7.495 -21.005 1.00 88.38 507 GLY A C 1
ATOM 3914 O O . GLY A 1 507 ? 1.635 7.067 -22.095 1.00 88.38 507 GLY A O 1
ATOM 3915 N N . VAL A 1 508 ? 1.500 8.738 -20.584 1.00 90.50 50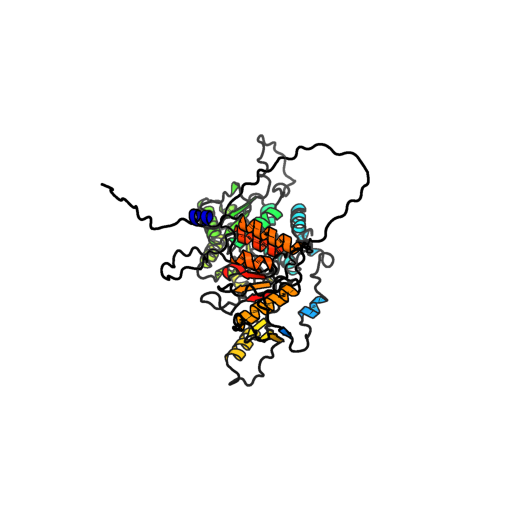8 VAL A N 1
ATOM 3916 C CA . VAL A 1 508 ? 2.349 9.719 -21.287 1.00 90.50 508 VAL A CA 1
ATOM 3917 C C . VAL A 1 508 ? 3.808 9.251 -21.261 1.00 90.50 508 VAL A C 1
ATOM 3919 O O . VAL A 1 508 ? 4.499 9.239 -22.290 1.00 90.50 508 VAL A O 1
ATOM 3922 N N . ILE A 1 509 ? 4.242 8.775 -20.092 1.00 90.06 509 ILE A N 1
ATOM 3923 C CA . ILE A 1 509 ? 5.490 8.038 -19.883 1.00 90.06 509 ILE A CA 1
ATOM 3924 C C . ILE A 1 509 ? 5.169 6.542 -19.838 1.00 90.06 509 ILE A C 1
ATOM 3926 O O . ILE A 1 509 ? 4.201 6.123 -19.212 1.00 90.06 509 ILE A O 1
ATOM 3930 N N . LYS A 1 510 ? 5.979 5.721 -20.512 1.00 87.88 510 LYS A N 1
ATOM 3931 C CA . LYS A 1 510 ? 5.804 4.258 -20.561 1.00 87.88 510 LYS A CA 1
ATOM 3932 C C . LYS A 1 510 ? 6.879 3.507 -19.793 1.00 87.88 510 LYS A C 1
ATOM 3934 O O . LYS A 1 510 ? 6.639 2.379 -19.378 1.00 87.88 510 LYS A O 1
ATOM 3939 N N . VAL A 1 511 ? 8.049 4.103 -19.591 1.00 87.94 511 VAL A N 1
ATOM 3940 C CA . VAL A 1 511 ? 9.146 3.469 -18.856 1.00 87.94 511 VAL A CA 1
ATOM 3941 C C . VAL A 1 511 ? 9.596 4.392 -17.735 1.00 87.94 511 VAL A C 1
ATOM 3943 O O . VAL A 1 511 ? 10.021 5.515 -17.997 1.00 87.94 511 VAL A O 1
ATOM 3946 N N . ILE A 1 512 ? 9.529 3.909 -16.494 1.00 86.88 512 ILE A N 1
ATOM 3947 C CA . ILE A 1 512 ? 10.152 4.575 -15.347 1.00 86.88 512 ILE A CA 1
ATOM 3948 C C . ILE A 1 512 ? 11.388 3.793 -14.925 1.00 86.88 512 ILE A C 1
ATOM 3950 O O . ILE A 1 512 ? 11.331 2.578 -14.736 1.00 86.88 512 ILE A O 1
ATOM 3954 N N . VAL A 1 513 ? 12.495 4.504 -14.722 1.00 83.56 513 VAL A N 1
ATOM 3955 C CA . VAL A 1 513 ? 13.685 3.980 -14.045 1.00 83.56 513 VAL A CA 1
ATOM 3956 C C . VAL A 1 513 ? 13.711 4.501 -12.608 1.00 83.56 513 VAL A C 1
ATOM 3958 O O . VAL A 1 513 ? 13.887 5.696 -12.386 1.00 83.56 513 VAL A O 1
ATOM 3961 N N . ALA A 1 514 ? 13.527 3.625 -11.625 1.00 79.31 514 ALA A N 1
ATOM 3962 C CA . ALA A 1 514 ? 13.428 3.986 -10.212 1.00 79.31 514 ALA A CA 1
ATOM 3963 C C . ALA A 1 514 ? 14.580 3.412 -9.375 1.00 79.31 514 ALA A C 1
ATOM 3965 O O . ALA A 1 514 ? 15.173 2.388 -9.711 1.00 79.31 514 ALA A O 1
ATOM 3966 N N . THR A 1 515 ? 14.873 4.053 -8.243 1.00 74.12 515 THR A N 1
ATOM 3967 C CA . THR A 1 515 ? 15.752 3.487 -7.206 1.00 74.12 515 THR A CA 1
ATOM 3968 C C . THR A 1 515 ? 14.980 2.549 -6.276 1.00 74.12 515 THR A C 1
ATOM 3970 O O . THR A 1 515 ? 13.791 2.745 -6.039 1.00 74.12 515 THR A O 1
ATOM 3973 N N . CYS A 1 516 ? 15.659 1.577 -5.672 1.00 63.38 516 CYS A N 1
ATOM 3974 C CA . CYS A 1 516 ? 15.072 0.556 -4.793 1.00 63.38 516 CYS A CA 1
ATOM 3975 C C . CYS A 1 516 ? 14.213 1.128 -3.654 1.00 63.38 516 CYS A C 1
ATOM 3977 O O . CYS A 1 516 ? 13.073 0.719 -3.455 1.00 63.38 516 CYS A O 1
ATOM 3979 N N . SER A 1 517 ? 14.715 2.163 -2.973 1.00 57.88 517 SER A N 1
ATOM 3980 C CA . SER A 1 517 ? 14.026 2.852 -1.869 1.00 57.88 517 SER A CA 1
ATOM 3981 C C . SER A 1 517 ? 12.729 3.550 -2.291 1.00 57.88 517 SER A C 1
ATOM 3983 O O . SER A 1 517 ? 11.947 3.977 -1.445 1.00 57.88 517 SER A O 1
ATOM 3985 N N . LEU A 1 518 ? 12.507 3.697 -3.595 1.00 59.16 518 LEU A N 1
ATOM 3986 C CA . LEU A 1 518 ? 11.309 4.290 -4.156 1.00 59.16 518 LEU A CA 1
ATOM 3987 C C . LEU A 1 518 ? 10.244 3.247 -4.507 1.00 59.16 518 LEU A C 1
ATOM 3989 O O . LEU A 1 518 ? 9.061 3.500 -4.295 1.00 59.16 518 LEU A O 1
ATOM 3993 N N . ALA A 1 519 ? 10.662 2.081 -5.006 1.00 56.00 519 ALA A N 1
ATOM 3994 C CA . ALA A 1 519 ? 9.755 0.993 -5.368 1.00 56.00 519 ALA A CA 1
ATOM 3995 C C . ALA A 1 519 ? 8.911 0.519 -4.169 1.00 56.00 519 ALA A C 1
ATOM 3997 O O . ALA A 1 519 ? 7.757 0.150 -4.343 1.00 56.00 519 ALA A O 1
ATOM 3998 N N . ALA A 1 520 ? 9.453 0.607 -2.950 1.00 57.72 520 ALA A N 1
ATOM 3999 C CA . ALA A 1 520 ? 8.740 0.266 -1.717 1.00 57.72 520 ALA A CA 1
ATOM 4000 C C . ALA A 1 520 ? 7.707 1.322 -1.261 1.00 57.72 520 ALA A C 1
ATOM 4002 O O . ALA A 1 520 ? 6.900 1.050 -0.377 1.00 57.72 520 ALA A O 1
ATOM 4003 N N . GLY A 1 521 ? 7.750 2.543 -1.807 1.00 57.12 521 GLY A N 1
ATOM 4004 C CA . GLY A 1 521 ? 6.985 3.681 -1.286 1.00 57.12 521 GLY A CA 1
ATOM 4005 C C . GLY A 1 521 ? 5.965 4.289 -2.242 1.00 57.12 521 GLY A C 1
ATOM 4006 O O . GLY A 1 521 ? 5.234 5.174 -1.811 1.00 57.12 521 GLY A O 1
ATOM 4007 N N . ILE A 1 522 ? 5.926 3.883 -3.514 1.00 62.97 522 ILE A N 1
ATOM 4008 C CA . ILE A 1 522 ? 5.047 4.494 -4.517 1.00 62.97 522 ILE A CA 1
ATOM 4009 C C . ILE A 1 522 ? 4.241 3.420 -5.236 1.00 62.97 522 ILE A C 1
ATOM 4011 O O . ILE A 1 522 ? 4.797 2.481 -5.804 1.00 62.97 522 ILE A O 1
ATOM 4015 N N . ASN A 1 523 ? 2.923 3.595 -5.244 1.00 68.19 523 ASN A N 1
ATOM 4016 C CA . ASN A 1 523 ? 1.981 2.758 -5.970 1.00 68.19 523 ASN A CA 1
ATOM 4017 C C . ASN A 1 523 ? 1.987 3.076 -7.477 1.00 68.19 523 ASN A C 1
ATOM 4019 O O . ASN A 1 523 ? 1.089 3.736 -7.986 1.00 68.19 523 ASN A O 1
ATOM 4023 N N . LEU A 1 524 ? 3.028 2.622 -8.181 1.00 76.75 524 LEU A N 1
ATOM 4024 C CA . LEU A 1 524 ? 3.143 2.706 -9.642 1.00 76.75 524 LEU A CA 1
ATOM 4025 C C . LEU A 1 524 ? 2.933 1.317 -10.262 1.00 76.75 524 LEU A C 1
ATOM 4027 O O . LEU A 1 524 ? 3.894 0.545 -10.375 1.00 76.75 524 LEU A O 1
ATOM 4031 N N . PRO A 1 525 ? 1.698 0.952 -10.654 1.00 78.75 525 PRO A N 1
ATOM 4032 C CA . PRO A 1 525 ? 1.434 -0.348 -11.251 1.00 78.75 525 PRO A CA 1
ATOM 4033 C C . PRO A 1 525 ? 2.077 -0.443 -12.640 1.00 78.75 525 PRO A C 1
ATOM 4035 O O . PRO A 1 525 ? 1.717 0.275 -13.569 1.00 78.75 525 PRO A O 1
ATOM 4038 N N . ALA A 1 526 ? 3.005 -1.384 -12.806 1.00 85.75 526 ALA A N 1
ATOM 4039 C CA . ALA A 1 526 ? 3.653 -1.669 -14.082 1.00 85.75 526 ALA A CA 1
ATOM 4040 C C . ALA A 1 526 ? 3.260 -3.056 -14.600 1.00 85.75 526 ALA A C 1
ATOM 4042 O O . ALA A 1 526 ? 3.108 -4.007 -13.832 1.00 85.75 526 ALA A O 1
ATOM 4043 N N . ARG A 1 527 ? 3.151 -3.207 -15.927 1.00 87.50 527 ARG A N 1
ATOM 4044 C CA . ARG A 1 527 ? 2.921 -4.517 -16.561 1.00 87.50 527 ARG A CA 1
ATOM 4045 C C . ARG A 1 527 ? 4.133 -5.431 -16.409 1.00 87.50 527 ARG A C 1
ATOM 4047 O O . ARG A 1 527 ? 3.976 -6.646 -16.326 1.00 87.50 527 ARG A O 1
ATOM 4054 N N . ARG A 1 528 ? 5.329 -4.842 -16.416 1.00 87.88 528 ARG A N 1
ATOM 4055 C CA . ARG A 1 528 ? 6.604 -5.528 -16.214 1.00 87.88 528 ARG A CA 1
ATOM 4056 C C . ARG A 1 528 ? 7.450 -4.721 -15.237 1.00 87.88 528 ARG A C 1
ATOM 4058 O O . ARG A 1 528 ? 7.721 -3.549 -15.491 1.00 87.88 528 ARG A O 1
ATOM 4065 N N . VAL A 1 529 ? 7.878 -5.365 -14.157 1.00 88.00 529 VAL A N 1
ATOM 4066 C CA . VAL A 1 529 ? 8.880 -4.834 -13.226 1.00 88.00 529 VAL A CA 1
ATOM 4067 C C . VAL A 1 529 ? 10.188 -5.573 -13.484 1.00 88.00 529 VAL A C 1
ATOM 4069 O O . VAL A 1 529 ? 10.193 -6.797 -13.584 1.00 88.00 529 VAL A O 1
ATOM 4072 N N . ILE A 1 530 ? 11.283 -4.837 -13.646 1.00 86.75 530 ILE A N 1
ATOM 4073 C CA . ILE A 1 530 ? 12.608 -5.380 -13.946 1.00 86.75 530 ILE A CA 1
ATOM 4074 C C . ILE A 1 530 ? 13.554 -4.954 -12.829 1.00 86.75 530 ILE A C 1
ATOM 4076 O O . ILE A 1 530 ? 13.823 -3.765 -12.670 1.00 86.75 530 ILE A O 1
ATOM 4080 N N . LEU A 1 531 ? 14.068 -5.917 -12.068 1.00 84.44 531 LEU A N 1
ATOM 4081 C CA . LEU A 1 531 ? 15.070 -5.672 -11.033 1.00 84.44 531 LEU A CA 1
ATOM 4082 C C . LEU A 1 531 ? 16.466 -5.801 -11.653 1.00 84.44 531 LEU A C 1
ATOM 4084 O O . LEU A 1 531 ? 16.844 -6.868 -12.139 1.00 84.44 531 LEU A O 1
ATOM 4088 N N . HIS A 1 532 ? 17.225 -4.706 -11.693 1.00 78.31 532 HIS A N 1
ATOM 4089 C CA . HIS A 1 532 ? 18.579 -4.699 -12.241 1.00 78.31 532 HIS A CA 1
ATOM 4090 C C . HIS A 1 532 ? 19.566 -5.263 -11.211 1.00 78.31 532 HIS A C 1
ATOM 4092 O O . HIS A 1 532 ? 20.165 -4.528 -10.424 1.00 78.31 532 HIS A O 1
ATOM 4098 N N . GLY A 1 533 ? 19.760 -6.579 -11.269 1.00 73.88 533 GLY A N 1
ATOM 4099 C CA . GLY A 1 533 ? 20.660 -7.318 -10.388 1.00 73.88 533 GLY A CA 1
ATOM 4100 C C . GLY A 1 533 ? 19.961 -7.881 -9.149 1.00 73.88 533 GLY A C 1
ATOM 4101 O O . GLY A 1 533 ? 18.848 -7.500 -8.802 1.00 73.88 533 GLY A O 1
ATOM 4102 N N . ALA A 1 534 ? 20.633 -8.824 -8.487 1.00 66.12 534 ALA A N 1
ATOM 4103 C CA . ALA A 1 534 ? 20.126 -9.502 -7.292 1.00 66.12 534 ALA A CA 1
ATOM 4104 C C . ALA A 1 534 ? 20.485 -8.780 -5.981 1.00 66.12 534 ALA A C 1
ATOM 4106 O O . ALA A 1 534 ? 20.228 -9.314 -4.906 1.00 66.12 534 ALA A O 1
ATOM 4107 N N . ARG A 1 535 ? 21.110 -7.599 -6.058 1.00 59.88 535 ARG A N 1
ATOM 4108 C CA . ARG A 1 535 ? 21.518 -6.791 -4.904 1.00 59.88 535 ARG A CA 1
ATOM 4109 C C . ARG A 1 535 ? 20.798 -5.449 -4.904 1.00 59.88 535 ARG A C 1
ATOM 4111 O O . ARG A 1 535 ? 20.578 -4.871 -5.965 1.00 59.88 535 ARG A O 1
ATOM 4118 N N . MET A 1 536 ? 20.453 -4.973 -3.715 1.00 57.31 536 MET A N 1
ATOM 4119 C CA . MET A 1 536 ? 19.987 -3.614 -3.463 1.00 57.31 536 MET A CA 1
ATOM 4120 C C . MET A 1 536 ? 20.812 -3.047 -2.306 1.00 57.31 536 MET A C 1
ATOM 4122 O O . MET A 1 536 ? 20.681 -3.489 -1.169 1.00 57.31 536 MET A O 1
ATOM 4126 N N . GLY A 1 537 ? 21.686 -2.088 -2.594 1.00 57.97 537 GLY A N 1
ATOM 4127 C CA . GLY A 1 537 ? 22.697 -1.605 -1.664 1.00 57.97 537 GLY A CA 1
ATOM 4128 C C . GLY A 1 537 ? 23.770 -2.659 -1.389 1.00 57.97 537 GLY A C 1
ATOM 4129 O O . GLY A 1 537 ? 24.321 -3.272 -2.305 1.00 57.97 537 GLY A O 1
ATOM 4130 N N . ALA A 1 538 ? 24.082 -2.862 -0.109 1.00 50.22 538 ALA A N 1
ATOM 4131 C CA . ALA A 1 538 ? 25.025 -3.894 0.322 1.00 50.22 538 ALA A CA 1
ATOM 4132 C C . ALA A 1 538 ? 24.408 -5.308 0.319 1.00 50.22 538 ALA A C 1
ATOM 4134 O O . ALA A 1 538 ? 25.149 -6.292 0.272 1.00 50.22 538 ALA A O 1
ATOM 4135 N N . ASP A 1 539 ? 23.076 -5.407 0.313 1.00 49.00 539 ASP A N 1
ATOM 4136 C CA . ASP A 1 539 ? 22.353 -6.644 0.597 1.00 49.00 539 ASP A CA 1
ATOM 4137 C C . ASP A 1 539 ? 21.769 -7.293 -0.659 1.00 49.00 539 ASP A C 1
ATOM 4139 O O . ASP A 1 539 ? 21.520 -6.653 -1.685 1.00 49.00 539 ASP A O 1
ATOM 4143 N N . PHE A 1 540 ? 21.534 -8.604 -0.589 1.00 59.22 540 PHE A N 1
ATOM 4144 C CA . PHE A 1 540 ? 20.777 -9.315 -1.615 1.00 59.22 540 PHE A CA 1
ATOM 4145 C C . PHE A 1 540 ? 19.280 -9.012 -1.486 1.00 59.22 540 PHE A C 1
ATOM 4147 O O . PHE A 1 540 ? 18.760 -8.840 -0.386 1.00 59.22 540 PHE A O 1
ATOM 4154 N N . VAL A 1 541 ? 18.574 -8.989 -2.617 1.00 60.22 541 VAL A N 1
ATOM 4155 C CA . VAL A 1 541 ? 17.112 -8.877 -2.648 1.00 60.22 541 VAL A CA 1
ATOM 4156 C C . VAL A 1 541 ? 16.519 -10.051 -1.869 1.00 60.22 541 VAL A C 1
ATOM 4158 O O . VAL A 1 541 ? 16.655 -11.208 -2.272 1.00 60.22 541 VAL A O 1
ATOM 4161 N N . GLY A 1 542 ? 15.898 -9.748 -0.729 1.00 54.66 542 GLY A N 1
ATOM 4162 C CA . GLY A 1 542 ? 15.273 -10.744 0.133 1.00 54.66 542 GLY A CA 1
ATOM 4163 C C . GLY A 1 542 ? 13.921 -11.240 -0.405 1.00 54.66 542 GLY A C 1
ATOM 4164 O O . GLY A 1 542 ? 13.309 -10.572 -1.241 1.00 54.66 542 GLY A O 1
ATOM 4165 N N . PRO A 1 543 ? 13.400 -12.366 0.122 1.00 49.44 543 PRO A N 1
ATOM 4166 C CA . PRO A 1 543 ? 12.093 -12.915 -0.258 1.00 49.44 543 PRO A CA 1
ATOM 4167 C C . PRO A 1 543 ? 10.901 -11.993 0.020 1.00 49.44 543 PRO A C 1
ATOM 4169 O O . PRO A 1 543 ? 9.811 -12.270 -0.446 1.00 49.44 543 PRO A O 1
ATOM 4172 N N . SER A 1 544 ? 11.073 -10.938 0.819 1.00 45.41 544 SER A N 1
ATOM 4173 C CA . SER A 1 544 ? 10.044 -9.924 1.073 1.00 45.41 544 SER A CA 1
ATOM 4174 C C . SER A 1 544 ? 9.899 -8.908 -0.068 1.00 45.41 544 SER A C 1
ATOM 4176 O O . SER A 1 544 ? 8.889 -8.211 -0.127 1.00 45.41 544 SER A O 1
ATOM 4178 N N . MET A 1 545 ? 10.897 -8.809 -0.958 1.00 46.97 545 MET A N 1
ATOM 4179 C CA . MET A 1 545 ? 10.875 -7.944 -2.146 1.00 46.97 545 MET A CA 1
ATOM 4180 C C . MET A 1 545 ? 10.630 -8.693 -3.464 1.00 46.97 545 MET A C 1
ATOM 4182 O O . MET A 1 545 ? 10.394 -8.041 -4.483 1.00 46.97 545 MET A O 1
ATOM 4186 N N . LEU A 1 546 ? 10.702 -10.027 -3.444 1.00 40.31 546 LEU A N 1
ATOM 4187 C CA . LEU A 1 546 ? 10.262 -10.923 -4.521 1.00 40.31 546 LEU A CA 1
ATOM 4188 C C . LEU A 1 546 ? 8.805 -11.314 -4.256 1.00 40.31 546 LEU A C 1
ATOM 4190 O O . LEU A 1 546 ? 7.986 -11.213 -5.198 1.00 40.31 546 LEU A O 1
#

Organism: NCBI:txid602035

pLDDT: mean 74.13, std 21.43, range [27.7, 98.38]

Mean predicted aligned error: 14.97 Å

Sequence (546 aa):
MDVNTTPRIYHKTSVETARANYSTLSHIGQKRTFDVFHGGQDTASKAIPSDVTNRDFHRPLLQAKCFEGLKASEIQDFGDRSQSEYSQRRGLALTPNSTSNPLLDLSHPSYRLPAQLVRNFANNGVKSIYPWQSECLLQSGALGGEQNLVYTAPTGGGKSLVADILMLKKVLENPGQKALLVLPYVALVQEKLRWLRKIVDGISKTAWNSSCADRPQTWRKRGDEDTVRVVGLFGGNKSKANWAETDIVVCTIEKANSLVNTAIEDGSVGLLGAVVIDELHMLNDEHRGYILELMATKLLSLEQNVQIIAMSATLNNADLLAKWLGGAKFYISRYRPVPVEEHLVFDNAVYAASTSSRFYKTATQLNSGTQLSSQAPPVPSRIIQPSQFKEFSNHLINAVVSLANETARAGYGALAVKEMQLSSAKSYPAGQVDMVIMDRRLELLHDLRSTSTGLDTTLEKTVPVGVAFHRKIVSCVVKAHFTDLDSTDAGLTAEERDLIATAYDLGVIKVIVATCSLAAGINLPARRVILHGARMGADFVGPSML

Radius of gyration: 32.28 Å; Cα contacts (8 Å, |Δi|>4): 729; chains: 1; bounding box: 90×102×100 Å

InterPro domains:
  IPR011545 DEAD/DEAH-box helicase domain [PF00270] (145-317)
  IPR014001 Helicase superfamily 1/2, ATP-binding domain [PS51192] (140-333)
  IPR014001 Helicase superfamily 1/2, ATP-binding domain [SM00487] (125-343)
  IPR027417 P-loop containing nucleoside triphosphate hydrolase [G3DSA:3.40.50.300] (112-337)
  IPR027417 P-loop containing nucleoside triphosphate hydrolase [G3DSA:3.40.50.300] (392-544)
  IPR027417 P-loop containing nucleoside triphosphate hydrolase [SSF52540] (100-327)
  IPR027417 P-loop containing nucleoside triphosphate hydrolase [SSF52540] (273-532)
  IPR050474 Helicase Hel308/SKI2-like [PTHR47961] (95-540)